Protein AF-A0A927NCF8-F1 (afdb_monomer)

Foldseek 3Di:
DPPDDFDKQAFWWWFDQLPFIKTFGDDPDDDDDDDDDDFDKDFDDDPPDDDDDDDDDDDDDDDDDDDDDPDDPPCPVVVVVVVVVVVVVVVVPPPDDDDDDDDDDDDDDDTDTDTLVNLLVVLCVVCLVPDPVVSLVSSLVSSVVVDPDSVVSSVVSVVVVVVVVVVLVVQLLLLSRLCVLVPFFKKKKAFFDPVQDDPVRLVVVVLVVQQCCCVPQVKKKKWFWDQDPPVRGIMIIIRMHGDPPSQPADWDWDFDQDPVVRDTDTFTFGPVSCVRGRTMGIGTQNVDSVSSVVSSVVRSVCCPSVVTDMDIHPPRFSTWTFMFTPVQFPAFDDDPSSMTGGDQQGFGHDPRHTLGTDDPNSSVVTDGDDD

Mean predicted aligned error: 13.41 Å

Sequence (371 aa):
MEKKEPEWFPETKVYHNGSHYIGIPHTTVRRKKRGKPKEEVFVVADEDSADKKASVLPKLEELDTDMDEELECPFQDEIDAYYQKKQQMLVDFNADMVPPKREKRPEKPKMKRVTRASEFKRLDEESKDMKVKPKKRYILNGIKRLFKHDKAAEYYVDSKMYNKWRAVHERRKRFVRKAYLNRFNYFATFTYDDKKHTEESFRKKLKMCLNHLANRNGWKYMGVWERGGENERLHFHALVKVPDGEMHGTLEKKMDYNFKTKRMRKITQHSYFNAKFGRTDFDKIIDNDMAYVAAIEYILKYVSKTGERIVYSRGLPMYLISDINSEDVLCRVGIEDKKLVLYDKFGCWDEGEYLGAMSEETKKRMRGATS

Solvent-accessible surface area (backbone atoms only — not comparable to full-atom values): 22168 Å² total; per-residue (Å²): 130,85,77,75,75,76,55,69,37,56,65,13,38,32,34,31,79,80,86,51,42,37,35,37,56,60,73,92,75,83,74,78,83,81,76,84,81,85,83,68,80,40,82,54,80,88,85,87,83,83,81,94,74,90,79,85,82,84,87,83,84,83,88,80,91,86,79,93,66,86,82,69,64,98,48,52,72,59,50,55,52,47,55,56,53,50,57,56,56,63,70,67,66,82,66,88,89,80,88,85,85,88,82,89,81,82,95,74,76,100,61,60,76,46,33,70,67,57,52,50,53,51,44,52,58,77,35,61,88,47,58,70,70,62,30,52,53,54,40,42,66,72,47,36,86,82,42,97,44,69,71,59,32,50,54,50,50,50,53,51,53,49,52,51,52,50,52,49,51,54,50,52,53,49,50,51,18,28,46,54,62,65,59,50,39,30,43,34,39,44,32,66,30,76,93,70,34,54,72,70,54,42,59,53,51,50,52,51,50,54,49,49,40,29,76,74,46,67,29,40,43,43,28,39,70,44,62,56,72,102,74,58,52,66,32,38,43,28,41,31,27,68,45,90,92,47,62,83,61,51,82,43,80,41,84,41,77,38,79,88,77,72,41,81,40,83,40,34,27,37,51,46,52,34,74,67,42,19,59,32,44,49,42,79,26,64,93,36,70,68,53,40,51,52,54,51,52,58,53,51,52,46,48,66,72,69,67,47,71,73,47,63,49,85,89,62,36,44,26,38,45,24,32,36,52,49,87,34,44,75,44,67,40,69,82,88,51,59,27,32,35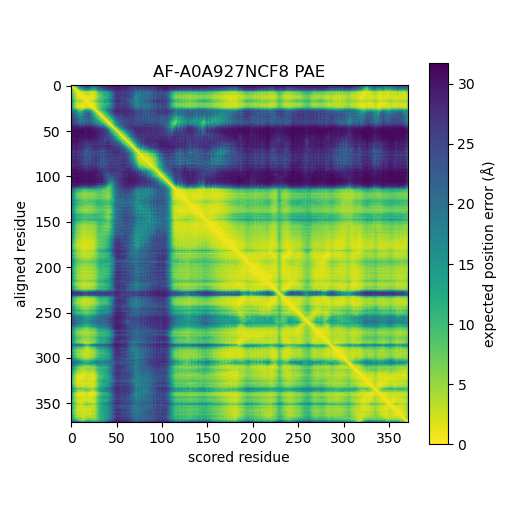,38,46,83,65,27,63,34,23,56,98,87,43,79,67,42,48,56,43,80,69,36,59,72,74,43,54,63,43,68,133

Radius of gyration: 26.47 Å; Cα contacts (8 Å, |Δi|>4): 499; chains: 1; bounding box: 78×68×59 Å

Secondary structure (DSSP, 8-state):
---PPPPEEEEEEEEE-SSSEEEE------PPPPPPPPPPEEE------------PPPP--------------TTHHHHHHHHHHHHHHHHHTTS---PPPP----------EEEHHHHHHHHHHHTTTS-HHHHHHHHHHHHGGG-SSHHHHHHHHHHHHHHHHHHHHHHHHHHHHHHHHH---EEEEEE--TTT--HHHHHHHHHHHHHHHHHHS--EEEEEEEE-GGG--EEEEEEEE--TT---S-EEEEEEEETTTTEEEEEEEEHHHHHHTS-EEEEE-TT-HHHHHHHHHHHHHHHHHS-PPPEE-TT--SEEEEEEEGGGEEEEESGGG-EEEEPTTPEEEETTEEEEESSHHHHHHSPEEP-

Nearest PDB structures (foldseek):
  3f44-assembly1_A  TM=3.504E-01  e=3.915E-02  Lactobacillus acidophilus NCFM
  1q8b-assembly1_A  TM=5.333E-01  e=1.248E+00  Bacillus subtilis
  3gz7-assembly1_B  TM=5.670E-01  e=1.683E+00  Bordetella bronchiseptica
  1pbu-assembly1_A  TM=4.433E-01  e=9.263E-01  Homo sapiens
  7e2v-assembly1_B  TM=3.613E-01  e=7.050E+00  Morus alba

Structure (mmCIF, N/CA/C/O backbone):
data_AF-A0A927NCF8-F1
#
_entry.id   AF-A0A927NCF8-F1
#
loop_
_atom_site.group_PDB
_atom_site.id
_atom_site.type_symbol
_atom_site.label_atom_id
_atom_site.label_alt_id
_atom_site.label_comp_id
_atom_site.label_asym_id
_atom_site.label_entity_id
_atom_site.label_seq_id
_atom_site.pdbx_PDB_ins_code
_atom_site.Cartn_x
_atom_site.Cartn_y
_atom_site.Cartn_z
_atom_site.occupancy
_atom_site.B_iso_or_equiv
_atom_site.auth_seq_id
_atom_site.auth_comp_id
_atom_site.auth_asym_id
_atom_site.auth_atom_id
_atom_site.pdbx_PDB_model_num
ATOM 1 N N . MET A 1 1 ? -32.600 -37.968 -2.277 1.00 42.72 1 MET A N 1
ATOM 2 C CA . MET A 1 1 ? -31.691 -36.900 -2.741 1.00 42.72 1 MET A CA 1
ATOM 3 C C . MET A 1 1 ? -30.422 -37.023 -1.921 1.00 42.72 1 MET A C 1
ATOM 5 O O . MET A 1 1 ? -30.454 -36.695 -0.742 1.00 42.72 1 MET A O 1
ATOM 9 N N . GLU A 1 2 ? -29.357 -37.596 -2.482 1.00 47.16 2 GLU A N 1
ATOM 10 C CA .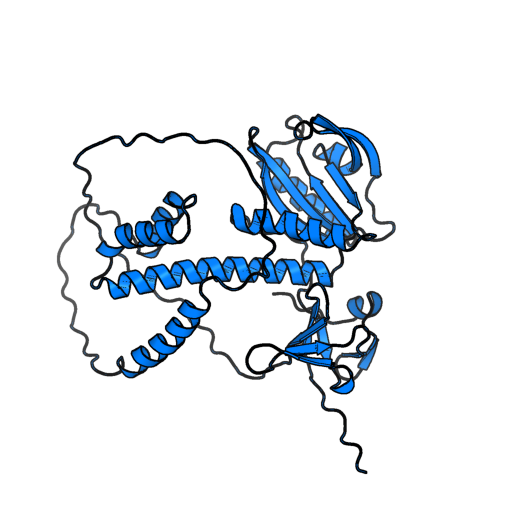 GLU A 1 2 ? -28.044 -37.582 -1.826 1.00 47.16 2 GLU A CA 1
ATOM 11 C C . GLU A 1 2 ? -27.598 -36.124 -1.704 1.00 47.16 2 GLU A C 1
ATOM 13 O O . GLU A 1 2 ? -27.443 -35.429 -2.710 1.00 47.16 2 GLU A O 1
ATOM 18 N N . LYS A 1 3 ? -27.449 -35.634 -0.470 1.00 50.56 3 LYS A N 1
ATOM 19 C CA . LYS A 1 3 ? -26.753 -34.372 -0.230 1.00 50.56 3 LYS A CA 1
ATOM 20 C C . LYS A 1 3 ? -25.306 -34.611 -0.647 1.00 50.56 3 LYS A C 1
ATOM 22 O O . LYS A 1 3 ? -24.588 -35.311 0.059 1.00 50.56 3 LYS A O 1
ATOM 27 N N . LYS A 1 4 ? -24.900 -34.086 -1.808 1.00 55.06 4 LYS A N 1
ATOM 28 C CA . LYS A 1 4 ? -23.476 -33.972 -2.139 1.00 55.06 4 LYS A CA 1
ATOM 29 C C . LYS A 1 4 ? -22.816 -33.244 -0.977 1.00 55.06 4 LYS A C 1
ATOM 31 O O . LYS A 1 4 ? -23.259 -32.152 -0.625 1.00 55.06 4 LYS A O 1
ATOM 36 N N . GLU A 1 5 ? -21.815 -33.869 -0.369 1.00 61.84 5 GLU A N 1
ATOM 37 C CA . GLU A 1 5 ? -20.990 -33.183 0.615 1.00 61.84 5 GLU A CA 1
ATOM 38 C C . GLU A 1 5 ? -20.417 -31.914 -0.030 1.00 61.84 5 GLU A C 1
ATOM 40 O O . GLU A 1 5 ? -20.032 -31.953 -1.208 1.00 61.84 5 GLU A O 1
ATOM 45 N N . PRO A 1 6 ? -20.417 -30.780 0.688 1.00 72.00 6 PRO A N 1
ATOM 46 C CA . PRO A 1 6 ? -19.917 -29.534 0.140 1.00 72.00 6 PRO A CA 1
ATOM 47 C C . PRO A 1 6 ? -18.456 -29.702 -0.282 1.00 72.00 6 PRO A C 1
ATOM 49 O O . PRO A 1 6 ? -17.634 -30.229 0.466 1.00 72.00 6 PRO A O 1
ATOM 52 N N . GLU A 1 7 ? -18.128 -29.251 -1.492 1.00 88.25 7 GLU A N 1
ATOM 53 C CA . GLU A 1 7 ? -16.743 -29.183 -1.959 1.00 88.25 7 GLU A CA 1
ATOM 54 C C . GLU A 1 7 ? -15.975 -28.194 -1.066 1.00 88.25 7 GLU A C 1
ATOM 56 O O . GLU A 1 7 ? -16.485 -27.118 -0.744 1.00 88.25 7 GLU A O 1
ATOM 61 N N . TRP A 1 8 ? -14.753 -28.551 -0.667 1.00 92.00 8 TRP A N 1
ATOM 62 C CA . TRP A 1 8 ? -13.884 -27.713 0.160 1.00 92.00 8 TRP A CA 1
ATOM 63 C C . TRP A 1 8 ? -12.644 -27.271 -0.613 1.00 92.00 8 TRP A C 1
ATOM 65 O O . TRP A 1 8 ? -12.029 -28.051 -1.341 1.00 92.00 8 TRP A O 1
ATOM 75 N N . PHE A 1 9 ? -12.232 -26.024 -0.392 1.00 93.00 9 PHE A N 1
ATOM 76 C CA . PHE A 1 9 ? -11.005 -25.438 -0.926 1.00 93.00 9 PHE A CA 1
ATOM 77 C C . PHE A 1 9 ? -9.986 -25.229 0.203 1.00 93.00 9 PHE A C 1
ATOM 79 O O . PHE A 1 9 ? -9.958 -24.146 0.806 1.00 93.00 9 PHE A O 1
ATOM 86 N N . PRO A 1 10 ? -9.146 -26.234 0.506 1.00 92.44 10 PRO A N 1
ATOM 87 C CA . PRO A 1 10 ? -8.191 -26.145 1.601 1.00 92.44 10 PRO A CA 1
ATOM 88 C C . PRO A 1 10 ? -7.039 -25.178 1.297 1.00 92.44 10 PRO A C 1
ATOM 90 O O . PRO A 1 10 ? -6.679 -24.946 0.136 1.00 92.44 10 PRO A O 1
ATOM 93 N N . GLU A 1 11 ? -6.449 -24.619 2.354 1.00 92.81 11 GLU A N 1
ATOM 94 C CA . GLU A 1 11 ? -5.320 -23.677 2.313 1.00 92.81 11 GLU A CA 1
ATOM 95 C C . GLU A 1 11 ? -5.514 -22.494 1.339 1.00 92.81 11 GLU A C 1
ATOM 97 O O . GLU A 1 11 ? -4.571 -21.987 0.708 1.00 92.81 11 GLU A O 1
ATOM 102 N N . THR A 1 12 ? -6.751 -22.028 1.189 1.00 94.06 12 THR A N 1
ATOM 103 C CA . THR A 1 12 ? -7.087 -20.954 0.260 1.00 94.06 12 THR A CA 1
ATOM 104 C C . THR A 1 12 ? -6.503 -19.631 0.741 1.00 94.06 12 THR A C 1
ATOM 106 O O . THR A 1 12 ? -6.700 -19.193 1.875 1.00 94.06 12 THR A O 1
ATOM 109 N N . LYS A 1 13 ? -5.790 -18.938 -0.155 1.00 95.44 13 LYS A N 1
ATOM 110 C CA . LYS A 1 13 ? -5.277 -17.588 0.112 1.00 95.44 13 LYS A CA 1
ATOM 111 C C . LYS A 1 13 ? -6.365 -16.564 -0.149 1.00 95.44 13 LYS A C 1
ATOM 113 O O . LYS A 1 13 ? -6.690 -16.300 -1.305 1.00 95.44 13 LYS A O 1
ATOM 118 N N . VAL A 1 14 ? -6.847 -15.921 0.901 1.00 95.56 14 VAL A N 1
ATOM 119 C CA . VAL A 1 14 ? -7.879 -14.890 0.828 1.00 95.56 14 VAL A CA 1
ATOM 120 C C . VAL A 1 14 ? -7.263 -13.494 0.881 1.00 95.56 14 VAL A C 1
ATOM 122 O O . VAL A 1 14 ? -6.410 -13.205 1.720 1.00 95.56 14 VAL A O 1
ATOM 125 N N . TYR A 1 15 ? -7.694 -12.597 -0.004 1.00 94.75 15 TYR A N 1
ATOM 126 C CA . TYR A 1 15 ? -7.416 -11.160 0.083 1.00 94.75 15 TYR A CA 1
ATOM 127 C C . TYR A 1 15 ? -8.682 -10.343 -0.163 1.00 94.75 15 TYR A C 1
ATOM 129 O O . TYR A 1 15 ? -9.603 -10.809 -0.821 1.00 94.75 15 TYR A O 1
ATOM 137 N N . HIS A 1 16 ? -8.693 -9.096 0.302 1.00 91.69 16 HIS A N 1
ATOM 138 C CA . HIS A 1 16 ? -9.742 -8.133 -0.026 1.00 91.69 16 HIS A CA 1
ATOM 139 C C . HIS A 1 16 ? -9.268 -7.222 -1.164 1.00 91.69 16 HIS A C 1
ATOM 141 O O . HIS A 1 16 ? -8.152 -6.690 -1.099 1.00 91.69 16 HIS A O 1
ATOM 147 N N . ASN A 1 17 ? -10.061 -7.071 -2.227 1.00 86.44 17 ASN A N 1
ATOM 148 C CA . ASN A 1 17 ? -9.689 -6.236 -3.380 1.00 86.44 17 ASN A CA 1
ATOM 149 C C . ASN A 1 17 ? -10.143 -4.769 -3.256 1.00 86.44 17 ASN A C 1
ATOM 151 O O . ASN A 1 17 ? -9.704 -3.948 -4.054 1.00 86.44 17 ASN A O 1
ATOM 155 N N . GLY A 1 18 ? -10.961 -4.454 -2.249 1.00 84.94 18 GLY A N 1
ATOM 156 C CA . GLY A 1 18 ? -11.573 -3.138 -2.035 1.00 84.94 18 GLY A CA 1
ATOM 157 C C . GLY A 1 18 ? -13.096 -3.180 -2.072 1.00 84.94 18 GLY A C 1
ATOM 158 O O . GLY A 1 18 ? -13.727 -2.342 -1.448 1.00 84.94 18 GLY A O 1
ATOM 159 N N . SER A 1 19 ? -13.658 -4.207 -2.706 1.00 87.69 19 SER A N 1
ATOM 160 C CA . SER A 1 19 ? -15.099 -4.417 -2.823 1.00 87.69 19 SER A CA 1
ATOM 161 C C . SER A 1 19 ? -15.523 -5.791 -2.296 1.00 87.69 19 SER A C 1
ATOM 163 O O . SER A 1 19 ? -16.456 -5.859 -1.513 1.00 87.69 19 SER A O 1
ATOM 165 N N . HIS A 1 20 ? -14.802 -6.861 -2.644 1.00 91.69 20 HIS A N 1
ATOM 166 C CA . HIS A 1 20 ? -15.117 -8.233 -2.236 1.00 91.69 20 HIS A CA 1
ATOM 167 C C . HIS A 1 20 ? -13.877 -8.971 -1.707 1.00 91.69 20 HIS A C 1
ATOM 169 O O . HIS A 1 20 ? -12.720 -8.619 -2.002 1.00 91.69 20 HIS A O 1
ATOM 175 N N . TYR A 1 21 ? -14.117 -10.059 -0.972 1.00 95.50 21 TYR A N 1
ATOM 176 C CA . TYR A 1 21 ? -13.091 -11.051 -0.669 1.00 95.50 21 TYR A CA 1
ATOM 177 C C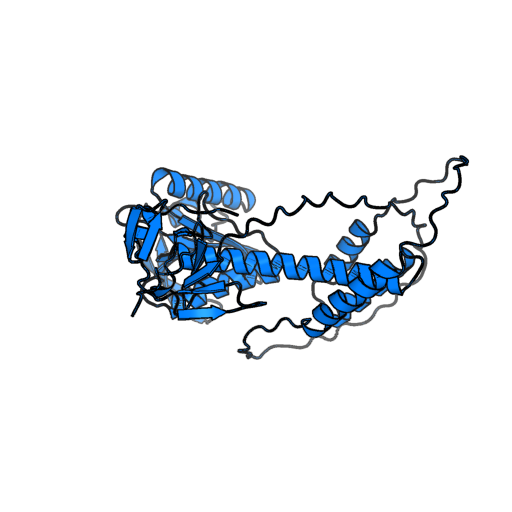 . TYR A 1 21 ? -12.888 -12.002 -1.847 1.00 95.50 21 TYR A C 1
ATOM 179 O O . TYR A 1 21 ? -13.835 -12.508 -2.443 1.00 95.50 21 TYR A O 1
ATOM 187 N N . ILE A 1 22 ? -11.619 -12.252 -2.168 1.00 96.00 22 ILE A N 1
ATOM 188 C CA . ILE A 1 22 ? -11.209 -13.146 -3.244 1.00 96.00 22 ILE A CA 1
ATOM 189 C C . ILE A 1 22 ? -10.332 -14.258 -2.677 1.00 96.00 22 ILE A C 1
ATOM 191 O O . ILE A 1 22 ? -9.264 -13.987 -2.115 1.00 96.00 22 ILE A O 1
ATOM 195 N N . GLY A 1 23 ? -10.757 -15.502 -2.881 1.00 95.50 23 GLY A N 1
ATOM 196 C CA . GLY A 1 23 ? -9.997 -16.712 -2.593 1.00 95.50 23 GLY A CA 1
ATOM 197 C C . GLY A 1 23 ? -9.138 -17.143 -3.782 1.00 95.50 23 GLY A C 1
ATOM 198 O O . GLY A 1 23 ? -9.579 -17.136 -4.931 1.00 95.50 23 GLY A O 1
ATOM 199 N N . ILE A 1 24 ? -7.890 -17.521 -3.519 1.00 94.06 24 ILE A N 1
ATOM 200 C CA . ILE A 1 24 ? -7.012 -18.212 -4.466 1.00 94.06 24 ILE A CA 1
ATOM 201 C C . ILE A 1 24 ? -6.762 -19.612 -3.895 1.00 94.06 24 ILE A C 1
ATOM 203 O O . ILE A 1 24 ? -5.935 -19.730 -2.981 1.00 94.06 24 ILE A O 1
ATOM 207 N N . PRO A 1 25 ? -7.458 -20.646 -4.402 1.00 92.38 25 PRO A N 1
ATOM 208 C CA . PRO A 1 25 ? -7.265 -22.020 -3.959 1.00 92.38 25 PRO A CA 1
ATOM 209 C C . PRO A 1 25 ? -5.806 -22.459 -4.083 1.00 92.38 25 PRO A C 1
ATOM 211 O O . PRO A 1 25 ? -5.081 -22.046 -5.003 1.00 92.38 25 PRO A O 1
ATOM 214 N N . HIS A 1 26 ? -5.360 -23.292 -3.145 1.00 86.81 26 HIS A N 1
ATOM 215 C CA . HIS A 1 26 ? -4.028 -23.875 -3.207 1.00 86.81 26 HIS A CA 1
ATOM 216 C C . HIS A 1 26 ? -3.892 -24.748 -4.465 1.00 86.81 26 HIS A C 1
ATOM 218 O O . HIS A 1 26 ? -4.791 -25.499 -4.829 1.00 86.81 26 HIS A O 1
ATOM 224 N N . THR A 1 27 ? -2.742 -24.667 -5.142 1.00 78.12 27 THR A N 1
ATOM 225 C CA . THR A 1 27 ? -2.415 -25.565 -6.261 1.00 78.12 27 THR A CA 1
ATOM 226 C C . THR A 1 27 ? -1.117 -26.297 -5.952 1.00 78.12 27 THR A C 1
ATOM 228 O O . THR A 1 27 ? -0.097 -25.671 -5.672 1.00 78.12 27 THR A O 1
ATOM 231 N N . THR A 1 28 ? -1.128 -27.626 -6.039 1.00 65.00 28 THR A N 1
ATOM 232 C CA . THR A 1 28 ? 0.012 -28.501 -5.699 1.00 65.00 28 THR A CA 1
ATOM 233 C C . THR A 1 28 ? 1.096 -28.554 -6.788 1.00 65.00 28 THR A C 1
ATOM 235 O O . THR A 1 28 ? 2.071 -29.304 -6.687 1.00 65.00 28 THR A O 1
ATOM 238 N N . VAL A 1 29 ? 0.977 -27.740 -7.845 1.00 60.41 29 VAL A N 1
ATOM 239 C CA . VAL A 1 29 ? 1.898 -27.749 -8.990 1.00 60.41 29 VAL A CA 1
ATOM 240 C C . VAL A 1 29 ? 3.278 -27.230 -8.571 1.00 60.41 29 VAL A C 1
ATOM 242 O O . VAL A 1 29 ? 3.513 -26.023 -8.451 1.00 60.41 29 VAL A O 1
ATOM 245 N N . ARG A 1 30 ? 4.237 -28.151 -8.402 1.00 50.94 30 ARG A N 1
ATOM 246 C CA . ARG A 1 30 ? 5.646 -27.845 -8.106 1.00 50.94 30 ARG A CA 1
ATOM 247 C C . ARG A 1 30 ? 6.288 -27.065 -9.260 1.00 50.94 30 ARG A C 1
ATOM 249 O O . ARG A 1 30 ? 6.764 -27.634 -10.239 1.00 50.94 30 ARG A O 1
ATOM 256 N N . ARG A 1 31 ? 6.352 -25.736 -9.147 1.00 54.84 31 ARG A N 1
ATOM 257 C CA . ARG A 1 31 ? 7.071 -24.888 -10.115 1.00 54.84 31 ARG A CA 1
ATOM 258 C C . ARG A 1 31 ? 8.577 -24.928 -9.840 1.00 54.84 31 ARG A C 1
ATOM 260 O O . ARG A 1 31 ? 9.027 -24.499 -8.779 1.00 54.84 31 ARG A O 1
ATOM 267 N N . LYS A 1 32 ? 9.376 -25.395 -10.811 1.00 44.44 32 LYS A N 1
ATOM 268 C CA . LYS A 1 32 ? 10.849 -25.331 -10.744 1.00 44.44 32 LYS A CA 1
ATOM 269 C C . LYS A 1 32 ? 11.300 -23.872 -10.571 1.00 44.44 32 LYS A C 1
ATOM 271 O O . LYS A 1 32 ? 10.873 -22.995 -11.326 1.00 44.44 32 LYS A O 1
ATOM 276 N N . LYS A 1 33 ? 12.182 -23.606 -9.597 1.00 50.72 33 LYS A N 1
ATOM 277 C CA . LYS A 1 33 ? 12.826 -22.290 -9.441 1.00 50.72 33 LYS A CA 1
ATOM 278 C C . LYS A 1 33 ? 13.600 -21.976 -10.725 1.00 50.72 33 LYS A C 1
ATOM 280 O O . LYS A 1 33 ? 14.510 -22.714 -11.093 1.00 50.72 33 LYS A O 1
ATOM 285 N N . ARG A 1 34 ? 13.242 -20.891 -11.418 1.00 49.22 34 ARG A N 1
ATOM 286 C CA . ARG A 1 34 ? 14.010 -20.413 -12.578 1.00 49.22 34 ARG A CA 1
ATOM 287 C C . ARG A 1 34 ? 15.360 -19.873 -12.100 1.00 49.22 34 ARG A C 1
ATOM 289 O O . ARG A 1 34 ? 15.395 -18.995 -11.239 1.00 49.22 34 ARG A O 1
ATOM 296 N N . GLY A 1 35 ? 16.452 -20.389 -12.663 1.00 45.28 35 GLY A N 1
ATOM 297 C CA . GLY A 1 35 ? 17.789 -19.826 -12.472 1.00 45.28 35 GLY A CA 1
ATOM 298 C C . GLY A 1 35 ? 17.889 -18.409 -13.047 1.00 45.28 35 GLY A C 1
ATOM 299 O O . GLY A 1 35 ? 17.135 -18.041 -13.950 1.00 45.28 35 GLY A O 1
ATOM 300 N N . LYS A 1 36 ? 18.814 -17.597 -12.521 1.00 48.03 36 LYS A N 1
ATOM 301 C CA . LYS A 1 36 ? 19.103 -16.272 -13.088 1.00 48.03 36 LYS A CA 1
ATOM 302 C C . LYS A 1 36 ? 19.778 -16.448 -14.462 1.00 48.03 36 LYS A C 1
ATOM 304 O 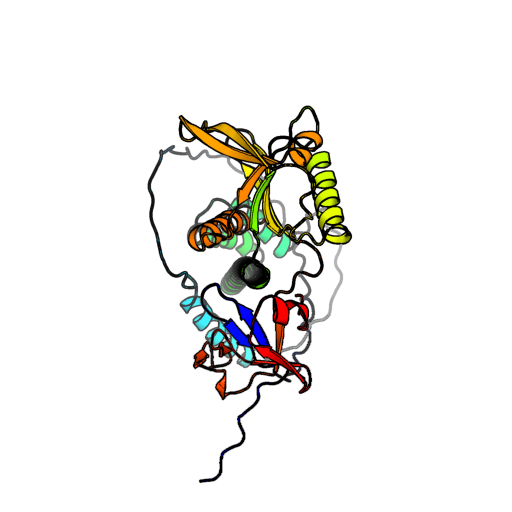O . LYS A 1 36 ? 20.750 -17.200 -14.536 1.00 48.03 36 LYS A O 1
ATOM 309 N N . PRO A 1 37 ? 19.306 -15.787 -15.533 1.00 52.97 37 PRO A N 1
ATOM 310 C CA . PRO A 1 37 ? 19.990 -15.821 -16.825 1.00 52.97 37 PRO A CA 1
ATOM 311 C C . PRO A 1 37 ? 21.369 -15.147 -16.721 1.00 52.97 37 PRO A C 1
ATOM 313 O O . PRO A 1 37 ? 21.513 -14.141 -16.026 1.00 52.97 37 PRO A O 1
ATOM 316 N N . LYS A 1 38 ? 22.385 -15.711 -17.387 1.00 52.91 38 LYS A N 1
ATOM 317 C CA . LYS A 1 38 ? 23.740 -15.135 -17.457 1.00 52.91 38 LYS A CA 1
ATOM 318 C C . LYS A 1 38 ? 23.726 -13.932 -18.408 1.00 52.91 38 LYS A C 1
ATOM 320 O O . LYS A 1 38 ? 23.194 -14.042 -19.508 1.00 52.91 38 LYS A O 1
ATOM 325 N N . GLU A 1 39 ? 24.284 -12.798 -17.988 1.00 59.66 39 GLU A N 1
ATOM 326 C CA . GLU A 1 39 ? 24.378 -11.599 -18.832 1.00 59.66 39 GLU A CA 1
ATOM 327 C C . GLU A 1 39 ? 25.661 -11.619 -19.676 1.00 59.66 39 GLU A C 1
ATOM 329 O O . GLU A 1 39 ? 26.750 -11.873 -19.161 1.00 59.66 39 GLU A O 1
ATOM 334 N N . GLU A 1 40 ? 25.532 -11.340 -20.974 1.00 66.25 40 GLU A N 1
ATOM 335 C CA . GLU A 1 40 ? 26.661 -11.191 -21.899 1.00 66.25 40 GLU A CA 1
ATOM 336 C C . GLU A 1 40 ? 27.245 -9.770 -21.807 1.00 66.25 40 GLU A C 1
ATOM 338 O O . GLU A 1 40 ? 26.508 -8.778 -21.772 1.00 66.25 40 GLU A O 1
ATOM 343 N N . VAL A 1 41 ? 28.577 -9.672 -21.760 1.00 62.50 41 VAL A N 1
ATOM 344 C CA . VAL A 1 41 ? 29.322 -8.404 -21.723 1.00 62.50 41 VAL A CA 1
ATOM 345 C C . VAL A 1 41 ? 29.732 -8.031 -23.145 1.00 62.50 41 VAL A C 1
ATOM 347 O O . VAL A 1 41 ? 30.344 -8.849 -23.831 1.00 62.50 41 VAL A O 1
ATOM 350 N N . PHE A 1 42 ? 29.433 -6.801 -23.567 1.00 65.12 42 PHE A N 1
ATOM 351 C CA . PHE A 1 42 ? 29.812 -6.275 -24.877 1.00 65.12 42 PHE A CA 1
ATOM 352 C C . PHE A 1 42 ? 30.932 -5.249 -24.731 1.00 65.12 42 PHE A C 1
ATOM 354 O O . PHE A 1 42 ? 31.060 -4.561 -23.714 1.00 65.12 42 PHE A O 1
ATOM 361 N N . VAL A 1 43 ? 31.760 -5.169 -25.763 1.00 48.62 43 VAL A N 1
ATOM 362 C CA . VAL A 1 43 ? 32.825 -4.180 -25.889 1.00 48.62 43 VAL A CA 1
ATOM 363 C C . VAL A 1 43 ? 32.356 -3.182 -26.938 1.00 48.62 43 VAL A C 1
ATOM 365 O O . VAL A 1 43 ? 32.132 -3.573 -28.081 1.00 48.62 43 VAL A O 1
ATOM 368 N N . VAL A 1 44 ? 32.150 -1.928 -26.541 1.00 51.56 44 VAL A N 1
ATOM 369 C CA . VAL A 1 44 ? 31.769 -0.836 -27.449 1.00 51.56 44 VAL A CA 1
ATOM 370 C C . VAL A 1 44 ? 33.003 0.050 -27.634 1.00 51.56 44 VAL A C 1
ATOM 372 O O . VAL A 1 44 ? 33.676 0.356 -26.650 1.00 51.56 44 VAL A O 1
ATOM 375 N N . ALA A 1 45 ? 33.341 0.391 -28.879 1.00 36.56 45 ALA A N 1
ATOM 376 C CA . ALA A 1 45 ? 34.367 1.390 -29.179 1.00 36.56 45 ALA A CA 1
ATOM 377 C C . ALA A 1 45 ? 33.764 2.794 -28.998 1.00 36.56 45 ALA A C 1
ATOM 379 O O . ALA A 1 45 ? 32.614 3.007 -29.379 1.00 36.56 45 ALA A O 1
ATOM 380 N N . ASP A 1 46 ? 34.505 3.714 -28.379 1.00 35.56 46 ASP A N 1
ATOM 381 C CA . ASP A 1 46 ? 34.050 5.090 -28.161 1.00 35.56 46 ASP A CA 1
ATOM 382 C C . ASP A 1 46 ? 33.968 5.827 -29.514 1.00 35.56 46 ASP A C 1
ATOM 384 O O . ASP A 1 46 ? 34.982 6.018 -30.182 1.00 35.56 46 ASP A O 1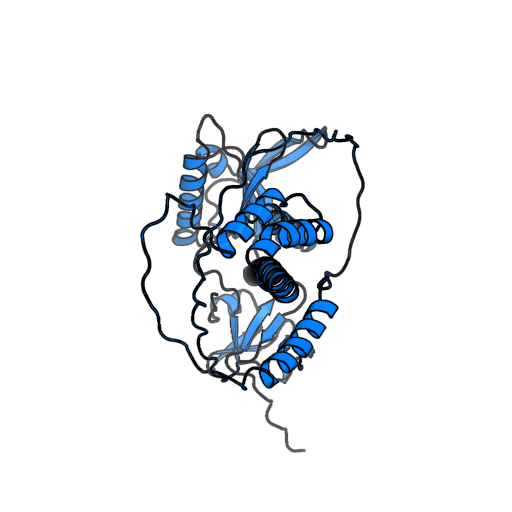
ATOM 388 N N . GLU A 1 47 ? 32.765 6.240 -29.914 1.00 41.06 47 GLU A N 1
ATOM 389 C CA . GLU A 1 47 ? 32.536 7.216 -30.988 1.00 41.06 47 GLU A CA 1
ATOM 390 C C . GLU A 1 47 ? 32.133 8.550 -30.346 1.00 41.06 47 GLU A C 1
ATOM 392 O O . GLU A 1 47 ? 30.977 8.958 -30.397 1.00 41.06 47 GLU A O 1
ATOM 397 N N . ASP A 1 48 ? 33.090 9.216 -29.699 1.00 36.50 48 ASP A N 1
ATOM 398 C CA . ASP A 1 48 ? 32.960 10.619 -29.300 1.00 36.50 48 ASP A CA 1
ATOM 399 C C . ASP A 1 48 ? 33.828 11.483 -30.223 1.00 36.50 48 ASP A C 1
ATOM 401 O O . ASP A 1 48 ? 34.937 11.878 -29.870 1.00 36.50 48 ASP A O 1
ATOM 405 N N . SER A 1 49 ? 33.311 11.784 -31.417 1.00 31.09 49 SER A N 1
ATOM 406 C CA . SER A 1 49 ? 33.658 12.998 -32.165 1.00 31.09 49 SER A CA 1
ATOM 407 C C . SER A 1 49 ? 32.670 13.221 -33.321 1.00 31.09 49 SER A C 1
ATOM 409 O O . SER A 1 49 ? 32.885 12.699 -34.410 1.00 31.09 49 SER A O 1
ATOM 411 N N . ALA A 1 50 ? 31.587 13.973 -33.100 1.00 29.62 50 ALA A N 1
ATOM 412 C CA . ALA A 1 50 ? 31.136 15.036 -34.010 1.00 29.62 50 ALA A CA 1
ATOM 413 C C . ALA A 1 50 ? 29.778 15.624 -33.581 1.00 29.62 50 ALA A C 1
ATOM 415 O O . ALA A 1 50 ? 28.799 14.918 -33.364 1.00 29.62 50 ALA A O 1
ATOM 416 N N . ASP A 1 51 ? 29.777 16.954 -33.535 1.00 28.95 51 ASP A N 1
ATOM 417 C CA . ASP A 1 51 ? 28.675 17.883 -33.773 1.00 28.95 51 ASP A CA 1
ATOM 418 C C . ASP A 1 51 ? 27.510 18.016 -32.780 1.00 28.95 51 ASP A C 1
ATOM 420 O O . ASP A 1 51 ? 26.453 17.389 -32.841 1.00 28.95 51 ASP A O 1
ATOM 424 N N . LYS A 1 52 ? 27.674 19.055 -31.950 1.00 33.41 52 LYS A N 1
ATOM 425 C CA . LYS A 1 52 ? 26.595 19.862 -31.379 1.00 33.41 52 LYS A CA 1
ATOM 426 C C . LYS A 1 52 ? 25.723 20.441 -32.501 1.00 33.41 52 LYS A C 1
ATOM 428 O O . LYS A 1 52 ? 26.189 21.297 -33.249 1.00 33.41 52 LYS A O 1
ATOM 433 N N . LYS A 1 53 ? 24.425 20.133 -32.506 1.00 25.33 53 LYS A N 1
ATOM 434 C CA . LYS A 1 53 ? 23.404 21.083 -32.973 1.00 25.33 53 LYS A CA 1
ATOM 435 C C . LYS A 1 53 ? 22.234 21.138 -32.001 1.00 25.33 53 LYS A C 1
ATOM 437 O O . LYS A 1 53 ? 21.678 20.123 -31.596 1.00 25.33 53 LYS A O 1
ATOM 442 N N . ALA A 1 54 ? 21.929 22.369 -31.610 1.00 29.53 54 ALA A N 1
ATOM 443 C CA . ALA A 1 54 ? 20.832 22.750 -30.746 1.00 29.53 54 ALA A CA 1
ATOM 444 C C . ALA A 1 54 ? 19.479 22.445 -31.403 1.00 29.53 54 ALA A C 1
ATOM 446 O O . ALA A 1 54 ? 19.289 22.717 -32.587 1.00 29.53 54 ALA A O 1
ATOM 447 N N . SER A 1 55 ? 18.518 21.971 -30.613 1.00 25.92 55 SER A N 1
ATOM 448 C CA . SER A 1 55 ? 17.098 22.064 -30.951 1.00 25.92 55 SER A CA 1
ATOM 449 C C . SER A 1 55 ? 16.345 22.628 -29.751 1.00 25.92 55 SER A C 1
ATOM 451 O O . SER A 1 55 ? 16.329 22.043 -28.669 1.00 25.92 55 SER A O 1
ATOM 453 N N . VAL A 1 56 ? 15.790 23.810 -29.980 1.00 24.70 56 VAL A N 1
ATOM 454 C CA . VAL A 1 56 ? 15.031 24.671 -29.076 1.00 24.70 56 VAL A CA 1
ATOM 455 C C . VAL A 1 56 ? 13.803 23.940 -28.515 1.00 24.70 56 VAL A C 1
ATOM 457 O O . VAL A 1 56 ? 13.046 23.326 -29.263 1.00 24.70 56 VAL A O 1
ATOM 460 N N . LEU A 1 57 ? 13.603 24.030 -27.198 1.00 22.59 57 LEU A N 1
ATOM 461 C CA . LEU A 1 57 ? 12.363 23.659 -26.510 1.00 22.59 57 LEU A CA 1
ATOM 462 C C . LEU A 1 57 ? 11.308 24.757 -26.745 1.00 22.59 57 LEU A C 1
ATOM 464 O O . LEU A 1 57 ? 11.585 25.906 -26.393 1.00 22.59 57 LEU A O 1
ATOM 468 N N . PRO A 1 58 ? 10.087 24.453 -27.217 1.00 26.52 58 PRO A N 1
ATOM 469 C CA . PRO A 1 58 ? 8.944 25.305 -26.942 1.00 26.52 58 PRO A CA 1
ATOM 470 C C . PRO A 1 58 ? 8.396 24.975 -25.549 1.00 26.52 58 PRO A C 1
ATOM 472 O O . PRO A 1 58 ? 8.176 23.816 -25.193 1.00 26.52 58 PRO A O 1
ATOM 475 N N . LYS A 1 59 ? 8.184 26.031 -24.770 1.00 31.00 59 LYS A N 1
ATOM 476 C CA . LYS A 1 59 ? 7.417 26.054 -23.524 1.00 31.00 59 LYS A CA 1
ATOM 477 C C . LYS A 1 59 ? 5.928 26.038 -23.894 1.00 31.00 59 LYS A C 1
ATOM 479 O O . LYS A 1 59 ? 5.552 26.791 -24.786 1.00 31.00 59 LYS A O 1
ATOM 484 N N . LEU A 1 60 ? 5.098 25.240 -23.221 1.00 23.95 60 LEU A N 1
ATOM 485 C CA . LEU A 1 60 ? 3.654 25.486 -23.183 1.00 23.95 60 LEU A CA 1
ATOM 486 C C . LEU A 1 60 ? 3.056 25.058 -21.838 1.00 23.95 60 LEU A C 1
ATOM 488 O O . LEU A 1 60 ? 3.482 24.070 -21.236 1.00 23.95 60 LEU A O 1
ATOM 492 N N . GLU A 1 61 ? 2.123 25.892 -21.398 1.00 25.31 61 GLU A N 1
ATOM 493 C CA . GLU A 1 61 ? 1.441 25.966 -20.112 1.00 25.31 61 GLU A CA 1
ATOM 494 C C . GLU A 1 61 ? 0.318 24.927 -19.906 1.00 25.31 61 GLU A C 1
ATOM 496 O O . GLU A 1 61 ? -0.220 24.358 -20.848 1.00 25.31 61 GLU A O 1
ATOM 501 N N . GLU A 1 62 ? 0.065 24.701 -18.613 1.00 26.72 62 GLU A N 1
ATOM 502 C CA . GLU A 1 62 ? -1.162 24.394 -17.850 1.00 26.72 62 GLU A CA 1
ATOM 503 C C . GLU A 1 62 ? -2.425 23.704 -18.425 1.00 26.72 62 GLU A C 1
ATOM 505 O O . GLU A 1 62 ? -2.988 24.129 -19.425 1.00 26.72 62 GLU A O 1
ATOM 510 N N . LEU A 1 63 ? -2.921 22.770 -17.576 1.00 24.81 63 LEU A N 1
ATOM 511 C CA . LEU A 1 63 ? -4.295 22.252 -17.343 1.00 24.81 63 LEU A CA 1
ATOM 512 C C . LEU A 1 63 ? -4.988 21.539 -18.541 1.00 24.81 63 LEU A C 1
ATOM 514 O O . LEU A 1 63 ? -4.773 21.875 -19.689 1.00 24.81 63 LEU A O 1
ATOM 518 N N . ASP A 1 64 ? -5.762 20.456 -18.409 1.00 23.61 64 ASP A N 1
ATOM 519 C CA . ASP A 1 64 ? -6.748 20.113 -17.385 1.00 23.61 64 ASP A CA 1
ATOM 520 C C . ASP A 1 64 ? -6.963 18.591 -17.202 1.00 23.61 64 ASP A C 1
ATOM 522 O O . ASP A 1 64 ? -6.427 17.748 -17.924 1.00 23.61 64 ASP A O 1
ATOM 526 N N . THR A 1 65 ? -7.737 18.293 -16.161 1.00 33.81 65 THR A N 1
ATOM 527 C CA . THR A 1 65 ? -8.381 17.041 -15.733 1.00 33.81 65 THR A CA 1
ATOM 528 C C . THR A 1 65 ? -9.010 16.167 -16.819 1.00 33.81 65 THR A C 1
ATOM 530 O O . THR A 1 65 ? -9.656 16.658 -17.733 1.00 33.81 65 THR A O 1
ATOM 533 N N . ASP A 1 66 ? -8.845 14.853 -16.646 1.00 28.61 66 ASP A N 1
ATOM 534 C CA . ASP A 1 66 ? -9.891 13.816 -16.550 1.00 28.61 66 ASP A CA 1
ATOM 535 C C . ASP A 1 66 ? -9.320 12.484 -17.036 1.00 28.61 66 ASP A C 1
ATOM 537 O O . ASP A 1 66 ? -8.532 12.453 -17.978 1.00 28.61 66 ASP A O 1
ATOM 541 N N . MET A 1 67 ? -9.648 11.401 -16.328 1.00 29.50 67 MET A N 1
ATOM 542 C CA . MET A 1 67 ? -9.903 10.063 -16.878 1.00 29.50 67 MET A CA 1
ATOM 543 C C . MET A 1 67 ? -10.033 9.073 -15.718 1.00 29.50 67 MET A C 1
ATOM 545 O O . MET A 1 67 ? -9.054 8.502 -15.225 1.00 29.50 67 MET A O 1
ATOM 549 N N . ASP A 1 68 ? -11.287 8.898 -15.304 1.00 37.62 68 ASP A N 1
ATOM 550 C CA . ASP A 1 68 ? -11.815 7.589 -14.956 1.00 37.62 68 ASP A CA 1
ATOM 551 C C . ASP A 1 68 ? -11.550 6.641 -16.130 1.00 37.62 68 ASP A C 1
ATOM 553 O O . ASP A 1 68 ? -12.018 6.878 -17.240 1.00 37.62 68 ASP A O 1
ATOM 557 N N . GLU A 1 69 ? -10.788 5.577 -15.898 1.00 34.06 69 GLU A N 1
ATOM 558 C CA . GLU A 1 69 ? -10.896 4.370 -16.709 1.00 34.06 69 GLU A CA 1
ATOM 559 C C . GLU A 1 69 ? -10.363 3.191 -15.900 1.00 34.06 69 GLU A C 1
ATOM 561 O O . GLU A 1 69 ? -9.236 3.182 -15.386 1.00 34.06 69 GLU A O 1
ATOM 566 N N . GLU A 1 70 ? -11.233 2.204 -15.744 1.00 39.69 70 GLU A N 1
ATOM 567 C CA . GLU A 1 70 ? -10.919 0.867 -15.281 1.00 39.69 70 GLU A CA 1
ATOM 568 C C . GLU A 1 70 ? -9.670 0.384 -16.035 1.00 39.69 70 GLU A C 1
ATOM 570 O O . GLU A 1 70 ? -9.659 0.282 -17.257 1.00 39.69 70 GLU A O 1
ATOM 575 N N . LEU A 1 71 ? -8.557 0.222 -15.312 1.00 38.03 71 LEU A N 1
ATOM 576 C CA . LEU A 1 71 ? -7.220 0.170 -15.906 1.00 38.03 71 LEU A CA 1
ATOM 577 C C . LEU A 1 71 ? -6.990 -1.158 -16.652 1.00 38.03 71 LEU A C 1
ATOM 579 O O . LEU A 1 71 ? -6.366 -2.084 -16.118 1.00 38.03 71 LEU A O 1
ATOM 583 N N . GLU A 1 72 ? -7.466 -1.253 -17.891 1.00 40.56 72 GLU A N 1
ATOM 584 C CA . GLU A 1 72 ? -7.051 -2.289 -18.829 1.00 40.56 72 GLU A CA 1
ATOM 585 C C . GLU A 1 72 ? -5.531 -2.230 -19.022 1.00 40.56 72 GLU A C 1
ATOM 587 O O . GLU A 1 72 ? -4.892 -1.172 -18.972 1.00 40.56 72 GLU A O 1
ATOM 592 N N . CYS A 1 73 ? -4.898 -3.395 -19.187 1.00 38.97 73 CYS A N 1
ATOM 593 C CA . CYS A 1 73 ? -3.482 -3.435 -19.513 1.00 38.97 73 CYS A CA 1
ATOM 594 C C . CYS A 1 73 ? -3.304 -2.815 -20.911 1.00 38.97 73 CYS A C 1
ATOM 596 O O . CYS A 1 73 ? -3.746 -3.429 -21.877 1.00 38.97 73 CYS A O 1
ATOM 598 N N . PRO A 1 74 ? -2.580 -1.688 -21.077 1.00 40.47 74 PRO A N 1
ATOM 599 C CA . PRO A 1 74 ? -2.413 -1.036 -22.385 1.00 40.47 74 PRO A CA 1
ATOM 600 C C . PRO A 1 74 ? -1.539 -1.846 -23.365 1.00 40.47 74 PRO A C 1
ATOM 602 O O . PRO A 1 74 ? -1.124 -1.339 -24.402 1.00 40.47 74 PRO A O 1
ATOM 605 N N . PHE A 1 75 ? -1.212 -3.089 -23.001 1.00 38.62 75 PHE A N 1
ATOM 606 C CA . PHE A 1 75 ? -0.431 -4.059 -23.753 1.00 38.62 75 PHE A CA 1
ATOM 607 C C . PHE A 1 75 ? -1.123 -5.429 -23.796 1.00 38.62 75 PHE A C 1
ATOM 609 O O . PHE A 1 75 ? -0.447 -6.406 -24.093 1.00 38.62 75 PHE A O 1
ATOM 616 N N . GLN A 1 76 ? -2.410 -5.553 -23.442 1.00 46.72 76 GLN A N 1
ATOM 617 C CA . GLN A 1 76 ? -3.075 -6.860 -23.341 1.00 46.72 76 GLN A CA 1
ATOM 618 C C . GLN A 1 76 ? -3.007 -7.633 -24.670 1.00 46.72 76 GLN A C 1
ATOM 620 O O . GLN A 1 76 ? -2.515 -8.760 -24.693 1.00 46.72 76 GLN A O 1
ATOM 625 N N . ASP A 1 77 ? -3.315 -6.968 -25.783 1.00 48.16 77 ASP A N 1
ATOM 626 C CA . ASP A 1 77 ? -3.212 -7.553 -27.126 1.00 48.16 77 ASP A CA 1
ATOM 627 C C . ASP A 1 77 ? -1.758 -7.894 -27.515 1.00 48.16 77 ASP A C 1
ATOM 629 O O . ASP A 1 77 ? -1.478 -8.925 -28.130 1.00 48.16 77 ASP A O 1
ATOM 633 N N . GLU A 1 78 ? -0.788 -7.068 -27.099 1.00 49.38 78 GLU A N 1
ATOM 634 C CA . GLU A 1 78 ? 0.645 -7.319 -27.321 1.00 49.38 78 GLU A CA 1
ATOM 635 C C . GLU A 1 78 ? 1.181 -8.472 -26.441 1.00 49.38 78 GLU A C 1
ATOM 637 O O . GLU A 1 78 ? 2.116 -9.178 -26.831 1.00 49.38 78 GLU A O 1
ATOM 642 N N . ILE A 1 79 ? 0.584 -8.698 -25.265 1.00 46.66 79 ILE A N 1
ATOM 643 C CA . ILE A 1 79 ? 0.886 -9.795 -24.333 1.00 46.66 79 ILE A CA 1
ATOM 644 C C . ILE A 1 79 ? 0.373 -11.123 -24.889 1.00 46.66 79 ILE A C 1
ATOM 646 O O . ILE A 1 79 ? 1.105 -12.119 -24.852 1.00 46.66 79 ILE A O 1
ATOM 650 N N . ASP A 1 80 ? -0.842 -11.143 -25.426 1.00 58.78 80 ASP A N 1
ATOM 651 C CA . ASP A 1 80 ? -1.439 -12.350 -25.995 1.00 58.78 80 ASP A CA 1
ATOM 652 C C . ASP A 1 80 ? -0.716 -12.746 -27.296 1.00 58.78 80 ASP A C 1
ATOM 654 O O . ASP A 1 80 ? -0.330 -13.910 -27.470 1.00 58.78 80 ASP A O 1
ATOM 658 N N . ALA A 1 81 ? -0.328 -11.759 -28.113 1.00 58.56 81 ALA A N 1
ATOM 659 C CA . ALA A 1 81 ? 0.581 -11.957 -29.242 1.00 58.56 81 ALA A CA 1
ATOM 660 C C . ALA A 1 81 ? 1.984 -12.444 -28.808 1.00 58.56 81 ALA A C 1
ATOM 662 O O . ALA A 1 81 ? 2.582 -13.300 -29.468 1.00 58.56 81 ALA A O 1
ATOM 663 N N . TYR A 1 82 ? 2.525 -11.951 -27.685 1.00 53.81 82 TYR A N 1
ATOM 664 C CA . TYR A 1 82 ? 3.810 -12.402 -27.130 1.00 53.81 82 TYR A CA 1
ATOM 665 C C . TYR A 1 82 ? 3.784 -13.884 -26.727 1.00 53.81 82 TYR A C 1
ATOM 667 O O . TYR A 1 82 ? 4.749 -14.604 -27.003 1.00 53.81 82 TYR A O 1
ATOM 675 N N . TYR A 1 83 ? 2.713 -14.364 -26.085 1.00 50.25 83 TYR A N 1
ATOM 676 C CA . TYR A 1 83 ? 2.617 -15.768 -25.667 1.00 50.25 83 TYR A CA 1
ATOM 677 C C . TYR A 1 83 ? 2.419 -16.724 -26.849 1.00 50.25 83 TYR A C 1
ATOM 679 O O . TYR A 1 83 ? 3.088 -17.760 -26.878 1.00 50.25 83 TYR A O 1
ATOM 687 N N . GLN A 1 84 ? 1.623 -16.342 -27.854 1.00 61.03 84 GLN A N 1
ATOM 688 C CA . GLN A 1 84 ? 1.474 -17.113 -29.095 1.00 61.03 84 GLN A CA 1
ATOM 689 C C . GLN A 1 84 ? 2.801 -17.199 -29.873 1.00 61.03 84 GLN A C 1
ATOM 691 O O . GLN A 1 84 ? 3.259 -18.281 -30.241 1.00 61.03 84 GLN A O 1
ATOM 696 N N . LYS A 1 85 ? 3.511 -16.073 -30.027 1.00 54.47 85 LYS A N 1
ATOM 697 C CA . LYS A 1 85 ? 4.788 -16.007 -30.765 1.00 54.47 85 LYS A CA 1
ATOM 698 C C . LYS A 1 85 ? 5.939 -16.725 -30.052 1.00 54.47 85 LYS A C 1
ATOM 700 O O . LYS A 1 85 ? 6.850 -17.251 -30.690 1.00 54.47 85 LYS A O 1
ATOM 705 N N . LYS A 1 86 ? 5.903 -16.771 -28.717 1.00 47.00 86 LYS A N 1
ATOM 706 C CA . LYS A 1 86 ? 6.868 -17.505 -27.888 1.00 47.00 86 LYS A CA 1
ATOM 707 C C . LYS A 1 86 ? 6.675 -19.017 -27.954 1.00 47.00 86 LYS A C 1
ATOM 709 O O . LYS A 1 86 ? 7.669 -19.735 -27.880 1.00 47.00 86 LYS A O 1
ATOM 714 N N . GLN A 1 87 ? 5.434 -19.492 -28.062 1.00 53.47 87 GLN A N 1
ATOM 715 C CA . GLN A 1 87 ? 5.161 -20.910 -28.293 1.00 53.47 87 GLN A CA 1
ATOM 716 C C . GLN A 1 87 ? 5.693 -21.343 -29.660 1.00 53.47 87 GLN A C 1
ATOM 718 O O . GLN A 1 87 ? 6.387 -22.350 -29.705 1.00 53.47 87 GLN A O 1
ATOM 723 N N . GLN A 1 88 ? 5.506 -20.530 -30.707 1.00 49.91 88 GLN A N 1
ATOM 724 C CA . GLN A 1 88 ? 6.048 -20.788 -32.048 1.00 49.91 88 GLN A CA 1
ATOM 725 C C . GLN A 1 88 ? 7.592 -20.867 -32.062 1.00 49.91 88 GLN A C 1
ATOM 727 O O . GLN A 1 88 ? 8.157 -21.845 -32.535 1.00 49.91 88 GLN A O 1
ATOM 732 N N . MET A 1 89 ? 8.294 -19.900 -31.451 1.00 44.75 89 MET A N 1
ATOM 733 C CA . MET A 1 89 ? 9.772 -19.881 -31.431 1.00 44.75 89 MET A CA 1
ATOM 734 C C . MET A 1 89 ? 10.427 -21.000 -30.598 1.00 44.75 89 MET A C 1
ATOM 736 O O . MET A 1 89 ? 11.613 -21.268 -30.773 1.00 44.75 89 MET A O 1
ATOM 740 N N . LEU A 1 90 ? 9.703 -21.636 -29.669 1.00 41.06 90 LEU A N 1
ATOM 741 C CA . LEU A 1 90 ? 10.225 -22.770 -28.890 1.00 41.06 90 LEU A CA 1
ATOM 742 C C . LEU A 1 90 ? 10.208 -24.087 -29.677 1.00 41.06 90 LEU A C 1
ATOM 744 O O . LEU A 1 90 ? 10.954 -24.995 -29.316 1.00 41.06 90 LEU A O 1
ATOM 748 N N . VAL A 1 91 ? 9.392 -24.184 -30.731 1.00 44.16 91 VAL A N 1
ATOM 749 C CA . VAL A 1 91 ? 9.336 -25.360 -31.614 1.00 44.16 91 VAL A CA 1
ATOM 750 C C . VAL A 1 91 ? 10.503 -25.350 -32.611 1.00 44.16 91 VAL A C 1
ATOM 752 O O . VAL A 1 91 ? 11.056 -26.402 -32.913 1.00 44.16 91 VAL A O 1
ATOM 755 N N . ASP A 1 92 ? 10.954 -24.159 -33.018 1.00 40.91 92 ASP A N 1
ATOM 756 C CA . ASP A 1 92 ? 11.996 -23.976 -34.040 1.00 40.91 92 ASP A CA 1
ATOM 757 C C . ASP A 1 92 ? 13.442 -24.031 -33.494 1.00 40.91 92 ASP A C 1
ATOM 759 O O . ASP A 1 92 ? 14.393 -24.157 -34.259 1.00 40.91 92 ASP A O 1
ATOM 763 N N . PHE A 1 93 ? 13.650 -23.938 -32.171 1.00 35.38 93 PHE A N 1
ATOM 764 C CA . PHE A 1 93 ? 14.991 -23.799 -31.563 1.00 35.38 93 PHE A CA 1
ATOM 765 C C . PHE A 1 93 ? 15.717 -25.131 -31.272 1.00 35.38 93 PHE A C 1
ATOM 767 O O . PHE A 1 93 ? 16.831 -25.120 -30.754 1.00 35.38 93 PHE A O 1
ATOM 774 N N . ASN A 1 94 ? 15.112 -26.284 -31.575 1.00 44.00 94 ASN A N 1
ATOM 775 C CA . ASN A 1 94 ? 15.709 -27.605 -31.310 1.00 44.00 94 ASN A CA 1
ATOM 776 C C . ASN A 1 94 ? 16.418 -28.243 -32.521 1.00 44.00 94 ASN A C 1
ATOM 778 O O . ASN A 1 94 ? 16.701 -29.440 -32.495 1.00 44.00 94 ASN A O 1
ATOM 782 N N . ALA A 1 95 ? 16.763 -27.458 -33.541 1.00 37.72 95 ALA A N 1
ATOM 783 C CA . ALA A 1 95 ? 17.683 -27.869 -34.595 1.00 37.72 95 ALA A CA 1
ATOM 784 C C . ALA A 1 95 ? 18.977 -27.041 -34.499 1.00 37.72 95 ALA A C 1
ATOM 786 O O . ALA A 1 95 ? 18.936 -25.817 -34.423 1.00 37.72 95 ALA A O 1
ATOM 787 N N . ASP A 1 96 ? 20.110 -27.739 -34.490 1.00 42.12 96 ASP A N 1
ATOM 788 C CA . ASP A 1 96 ? 21.480 -27.231 -34.629 1.00 42.12 96 ASP A CA 1
ATOM 789 C C . ASP A 1 96 ? 22.147 -26.587 -33.401 1.00 42.12 96 ASP A C 1
ATOM 791 O O . ASP A 1 96 ? 22.310 -25.373 -33.269 1.00 42.12 96 ASP A O 1
ATOM 795 N N . MET A 1 97 ? 22.700 -27.450 -32.542 1.00 36.41 97 MET A N 1
ATOM 796 C CA . MET A 1 97 ? 23.852 -27.099 -31.708 1.00 36.41 97 MET A CA 1
ATOM 797 C C . MET A 1 97 ? 25.083 -27.921 -32.102 1.00 36.41 97 MET A C 1
ATOM 799 O O . MET A 1 97 ? 25.206 -29.085 -31.732 1.00 36.41 97 MET A O 1
ATOM 803 N N . VAL A 1 98 ? 26.053 -27.270 -32.750 1.00 33.94 98 VAL A N 1
ATOM 804 C CA . VAL A 1 98 ? 27.468 -27.678 -32.718 1.00 33.94 98 VAL A CA 1
ATOM 805 C C . VAL A 1 98 ? 28.298 -26.480 -32.234 1.00 33.94 98 VAL A C 1
ATOM 807 O O . VAL A 1 98 ? 28.196 -25.400 -32.817 1.00 33.94 98 VAL A O 1
ATOM 810 N N . PRO A 1 99 ? 29.113 -26.608 -31.169 1.00 33.22 99 PRO A N 1
ATOM 811 C CA . PRO A 1 99 ? 29.922 -25.499 -30.667 1.00 33.22 99 PRO A CA 1
ATOM 812 C C . PRO A 1 99 ? 31.310 -25.466 -31.340 1.00 33.22 99 PRO A C 1
ATOM 814 O O . PRO A 1 99 ? 31.971 -26.506 -31.379 1.00 33.22 99 PRO A O 1
ATOM 817 N N . PRO A 1 100 ? 31.840 -24.308 -31.790 1.00 33.31 100 PRO A N 1
ATOM 818 C CA . PRO A 1 100 ? 33.239 -24.223 -32.194 1.00 33.31 100 PRO A CA 1
ATOM 819 C C . PRO A 1 100 ? 34.175 -23.867 -31.023 1.00 33.31 100 PRO A C 1
ATOM 821 O O . PRO A 1 100 ? 33.827 -23.125 -30.098 1.00 33.31 100 PRO A O 1
ATOM 824 N N . LYS A 1 101 ? 35.390 -24.433 -31.092 1.00 32.69 101 LYS A N 1
ATOM 825 C CA . LYS A 1 101 ? 36.521 -24.294 -30.155 1.00 32.69 101 LYS A CA 1
ATOM 826 C C . LYS A 1 101 ? 37.107 -22.872 -30.138 1.00 32.69 101 LYS A C 1
ATOM 828 O O . LYS A 1 101 ? 37.126 -22.174 -31.144 1.00 32.69 101 LYS A O 1
ATOM 833 N N . ARG A 1 102 ? 37.622 -22.472 -28.967 1.00 39.62 102 ARG A N 1
ATOM 834 C CA . ARG A 1 102 ? 38.276 -21.179 -28.693 1.00 39.62 102 ARG A CA 1
ATOM 835 C C . ARG A 1 102 ? 39.757 -21.183 -29.082 1.00 39.62 102 ARG A C 1
ATOM 837 O O . ARG A 1 102 ? 40.494 -22.035 -28.598 1.00 39.62 102 ARG A O 1
ATOM 844 N N . GLU A 1 103 ? 40.201 -20.126 -29.758 1.00 35.41 103 GLU A N 1
ATOM 845 C CA . GLU A 1 103 ? 41.606 -19.696 -29.797 1.00 35.41 103 GLU A CA 1
ATOM 846 C C . GLU A 1 103 ? 41.772 -18.308 -29.154 1.00 35.41 103 GLU A C 1
ATOM 848 O O . GLU A 1 103 ? 40.876 -17.463 -29.215 1.00 35.41 103 GLU A O 1
ATOM 853 N N . LYS A 1 104 ? 42.912 -18.086 -28.482 1.00 43.16 104 LYS A N 1
ATOM 854 C CA . LYS A 1 104 ? 43.261 -16.840 -27.774 1.00 43.16 104 LYS A CA 1
ATOM 855 C C . LYS A 1 104 ? 43.973 -15.859 -28.715 1.00 43.16 104 LYS A C 1
ATOM 857 O O . LYS A 1 104 ? 44.885 -16.266 -29.425 1.00 43.16 104 LYS A O 1
ATOM 862 N N . ARG A 1 105 ? 43.631 -14.564 -28.646 1.00 35.56 105 ARG A N 1
ATOM 863 C CA . ARG A 1 105 ? 44.357 -13.450 -29.296 1.00 35.56 105 ARG A CA 1
ATOM 864 C C . ARG A 1 105 ? 44.346 -12.164 -28.435 1.00 35.56 105 ARG A C 1
ATOM 866 O O . ARG A 1 105 ? 43.542 -12.096 -27.506 1.00 35.56 105 ARG A O 1
ATOM 873 N N . PRO A 1 106 ? 45.277 -11.217 -28.691 1.00 36.94 106 PRO A N 1
ATOM 874 C CA . PRO A 1 106 ? 46.042 -10.481 -27.676 1.00 36.94 106 PRO A CA 1
ATOM 875 C C . PRO A 1 106 ? 45.382 -9.186 -27.169 1.00 36.94 106 PRO A C 1
ATOM 877 O O . PRO A 1 106 ? 44.326 -8.774 -27.649 1.00 36.94 106 PRO A O 1
ATOM 880 N N . GLU A 1 107 ? 46.020 -8.582 -26.161 1.00 46.47 107 GLU A N 1
ATOM 881 C CA . GLU A 1 107 ? 45.548 -7.435 -25.376 1.00 46.47 107 GLU A CA 1
ATOM 882 C C . GLU A 1 107 ? 45.253 -6.186 -26.225 1.00 46.47 107 GLU A C 1
ATOM 884 O O . GLU A 1 107 ? 46.013 -5.805 -27.113 1.00 46.47 107 GLU A O 1
ATOM 889 N N . LYS A 1 108 ? 44.110 -5.551 -25.938 1.00 37.59 108 LYS A N 1
ATOM 890 C CA . LYS A 1 108 ? 43.565 -4.369 -26.622 1.00 37.59 108 LYS A CA 1
ATOM 891 C C . LYS A 1 108 ? 43.236 -3.259 -25.607 1.00 37.59 108 LYS A C 1
ATOM 893 O O . LYS A 1 108 ? 43.048 -3.574 -24.429 1.00 37.59 108 LYS A O 1
ATOM 898 N N . PRO A 1 109 ? 43.193 -1.981 -26.049 1.00 38.94 109 PRO A N 1
ATOM 899 C CA . PRO A 1 109 ? 43.201 -0.786 -25.195 1.00 38.94 109 PRO A CA 1
ATOM 900 C C . PRO A 1 109 ? 41.991 -0.718 -24.252 1.00 38.94 109 PRO A C 1
ATOM 902 O O . PRO A 1 109 ? 41.032 -1.467 -24.419 1.00 38.94 109 PRO A O 1
ATOM 905 N N . LYS A 1 110 ? 42.042 0.165 -23.239 1.00 44.88 110 LYS A N 1
ATOM 906 C CA . LYS A 1 110 ? 41.054 0.290 -22.143 1.00 44.88 110 LYS A CA 1
ATOM 907 C C . LYS A 1 110 ? 39.637 0.625 -22.654 1.00 44.88 110 LYS A C 1
ATOM 909 O O . LYS A 1 110 ? 39.191 1.759 -22.574 1.00 44.88 110 LYS A O 1
ATOM 914 N N . MET A 1 111 ? 38.926 -0.378 -23.158 1.00 41.69 111 MET A N 1
ATOM 915 C CA . MET A 1 111 ? 37.553 -0.285 -23.654 1.00 41.69 111 MET A CA 1
ATOM 916 C C . MET A 1 111 ? 36.550 -0.370 -22.494 1.00 41.69 111 MET A C 1
ATOM 918 O O . MET A 1 111 ? 36.654 -1.259 -21.638 1.00 41.69 111 MET A O 1
ATOM 922 N N . LYS A 1 112 ? 35.542 0.514 -22.471 1.00 54.38 112 LYS A N 1
ATOM 923 C CA . LYS A 1 112 ? 34.422 0.418 -21.520 1.00 54.38 112 LYS A CA 1
ATOM 924 C C . LYS A 1 112 ? 33.611 -0.844 -21.825 1.00 54.38 112 LYS A C 1
ATOM 926 O O . LYS A 1 112 ? 32.983 -0.983 -22.871 1.00 54.38 112 LYS A O 1
ATOM 931 N N . ARG A 1 113 ? 33.623 -1.792 -20.887 1.00 62.81 113 ARG A N 1
ATOM 932 C CA . ARG A 1 113 ? 32.776 -2.991 -20.927 1.00 62.81 113 ARG A CA 1
ATOM 933 C C . ARG A 1 113 ? 31.348 -2.582 -20.570 1.00 62.81 113 ARG A C 1
ATOM 935 O O . ARG A 1 113 ? 31.087 -2.257 -19.414 1.00 62.81 113 ARG A O 1
ATOM 942 N N . VAL A 1 114 ? 30.431 -2.599 -21.535 1.00 75.12 114 VAL A N 1
ATOM 943 C CA . VAL A 1 114 ? 29.021 -2.239 -21.320 1.00 75.12 114 VAL A CA 1
ATOM 944 C C . VAL A 1 114 ? 28.155 -3.486 -21.487 1.00 75.12 114 VAL A C 1
ATOM 946 O O . VAL A 1 114 ? 28.277 -4.234 -22.455 1.00 75.12 114 VAL A O 1
ATOM 949 N N . THR A 1 115 ? 27.270 -3.752 -20.526 1.00 86.38 115 THR A N 1
ATOM 950 C CA . THR A 1 115 ? 26.269 -4.822 -20.655 1.00 86.38 115 THR A CA 1
ATOM 951 C C . THR A 1 115 ? 24.989 -4.271 -21.277 1.00 86.38 115 THR A C 1
ATOM 953 O O . THR A 1 115 ? 24.630 -3.113 -21.052 1.00 86.38 115 THR A O 1
ATOM 956 N N . ARG A 1 116 ? 24.229 -5.115 -21.991 1.00 88.00 116 ARG A N 1
ATOM 957 C CA . ARG A 1 116 ? 22.883 -4.752 -22.489 1.00 88.00 116 ARG A CA 1
ATOM 958 C C . ARG A 1 116 ? 21.973 -4.246 -21.364 1.00 88.00 116 ARG A C 1
ATOM 960 O O . ARG A 1 116 ? 21.097 -3.418 -21.592 1.00 88.00 116 ARG A O 1
ATOM 967 N N . ALA A 1 117 ? 22.139 -4.765 -20.147 1.00 87.12 117 ALA A N 1
ATOM 968 C CA . ALA A 1 117 ? 21.358 -4.344 -18.989 1.00 87.12 117 ALA A CA 1
ATOM 969 C C . ALA A 1 117 ? 21.755 -2.946 -18.499 1.00 87.12 117 ALA A C 1
ATOM 971 O O . ALA A 1 117 ? 20.874 -2.143 -18.195 1.00 87.12 117 ALA A O 1
ATOM 972 N N . SER A 1 118 ? 23.057 -2.647 -18.458 1.00 89.00 118 SER A N 1
ATOM 973 C CA . SER A 1 118 ? 23.564 -1.325 -18.090 1.00 89.00 118 SER A CA 1
ATOM 974 C C . SER A 1 118 ? 23.140 -0.264 -19.102 1.00 89.00 118 SER A C 1
ATOM 976 O O . SER A 1 118 ? 22.643 0.785 -18.702 1.00 89.00 118 SER A O 1
ATOM 978 N N . GLU A 1 119 ? 23.268 -0.558 -20.399 1.00 91.88 119 GLU A N 1
ATOM 979 C CA . GLU A 1 119 ? 22.878 0.383 -21.454 1.00 91.88 119 GLU A CA 1
ATOM 980 C C . GLU A 1 119 ? 21.368 0.628 -21.462 1.00 91.88 119 GLU A C 1
ATOM 982 O O . GLU A 1 119 ? 20.929 1.773 -21.523 1.00 91.88 119 GLU A O 1
ATOM 987 N N . PHE A 1 120 ? 20.562 -0.429 -21.293 1.00 92.88 120 PHE A N 1
ATOM 988 C CA . PHE A 1 120 ? 19.118 -0.275 -21.120 1.00 92.88 120 PHE A CA 1
ATOM 989 C C . PHE A 1 120 ? 18.796 0.652 -19.946 1.00 92.88 120 PHE A C 1
ATOM 991 O O . PHE A 1 120 ? 17.983 1.552 -20.099 1.00 92.88 120 PHE A O 1
ATOM 998 N N . LYS A 1 121 ? 19.430 0.448 -18.782 1.00 91.81 121 LYS A N 1
ATOM 999 C CA . LYS A 1 121 ? 19.178 1.260 -17.583 1.00 91.81 121 LYS A CA 1
ATOM 1000 C C . LYS A 1 121 ? 19.523 2.735 -17.812 1.00 91.81 121 LYS A C 1
ATOM 1002 O O . LYS A 1 121 ? 18.774 3.590 -17.359 1.00 91.81 121 LYS A O 1
ATOM 1007 N N . ARG A 1 122 ? 20.629 3.019 -18.508 1.00 93.62 122 ARG A N 1
ATOM 1008 C CA . ARG A 1 122 ? 21.041 4.382 -18.869 1.00 93.62 122 ARG A CA 1
ATOM 1009 C C . ARG A 1 122 ? 19.997 5.054 -19.766 1.00 93.62 122 ARG A C 1
ATOM 1011 O O . ARG A 1 122 ? 19.445 6.079 -19.383 1.00 93.62 122 ARG A O 1
ATOM 1018 N N . LEU A 1 123 ? 19.665 4.426 -20.897 1.00 93.94 123 LEU A N 1
ATOM 1019 C CA . LEU A 1 123 ? 18.691 4.952 -21.864 1.00 93.94 123 LEU A CA 1
ATOM 1020 C C . LEU A 1 123 ? 17.291 5.108 -21.254 1.00 93.94 123 LEU A C 1
ATOM 1022 O O . LEU A 1 123 ? 16.556 6.035 -21.583 1.00 93.94 123 LEU A O 1
ATOM 1026 N N . ASP A 1 124 ? 16.901 4.195 -20.368 1.00 91.31 124 ASP A N 1
ATOM 1027 C CA . ASP A 1 124 ? 15.620 4.213 -19.663 1.00 91.31 124 ASP A CA 1
ATOM 1028 C C . ASP A 1 124 ? 15.512 5.345 -18.628 1.00 91.31 124 ASP A C 1
ATOM 1030 O O . ASP A 1 124 ? 14.410 5.867 -18.435 1.00 91.31 124 ASP A O 1
ATOM 1034 N N . GLU A 1 125 ? 16.623 5.739 -17.999 1.00 89.88 125 GLU A N 1
ATOM 1035 C CA . GLU A 1 125 ? 16.700 6.907 -17.111 1.00 89.88 125 GLU A CA 1
ATOM 1036 C C . GLU A 1 125 ? 16.691 8.217 -17.914 1.00 89.88 125 GLU A C 1
ATOM 1038 O O . GLU A 1 125 ? 15.923 9.121 -17.598 1.00 89.88 125 GLU A O 1
ATOM 1043 N N . GLU A 1 126 ? 17.463 8.293 -19.005 1.00 91.94 126 GLU A N 1
ATOM 1044 C CA . GLU A 1 126 ? 17.493 9.453 -19.919 1.00 91.94 126 GLU A CA 1
ATOM 1045 C C . GLU A 1 126 ? 16.119 9.742 -20.542 1.00 91.94 126 GLU A C 1
ATOM 1047 O O . GLU A 1 126 ? 15.757 10.889 -20.785 1.00 91.94 126 GLU A O 1
ATOM 1052 N N . SER A 1 127 ? 15.320 8.697 -20.759 1.00 90.94 127 SER A N 1
ATOM 1053 C CA . SER A 1 127 ? 13.970 8.782 -21.323 1.00 90.94 127 SER A CA 1
ATOM 1054 C C . SER A 1 127 ? 12.857 8.674 -20.274 1.00 90.94 127 SER A C 1
ATOM 1056 O O . SER A 1 127 ? 11.742 8.253 -20.592 1.00 90.94 127 SER A O 1
ATOM 1058 N N . LYS A 1 128 ? 13.113 8.974 -18.993 1.00 84.62 128 LYS A N 1
ATOM 1059 C CA . LYS A 1 128 ? 12.109 8.812 -17.919 1.00 84.62 128 LYS A CA 1
ATOM 1060 C C . LYS A 1 128 ? 10.852 9.669 -18.094 1.00 84.62 128 LYS A C 1
ATOM 1062 O O . LYS A 1 128 ? 9.768 9.174 -17.801 1.00 84.62 128 LYS A O 1
ATOM 1067 N N . ASP A 1 129 ? 10.999 10.872 -18.646 1.00 84.38 129 ASP A N 1
ATOM 1068 C CA . ASP A 1 129 ? 9.911 11.846 -18.811 1.00 84.38 129 ASP A CA 1
ATOM 1069 C C . ASP A 1 129 ? 9.188 11.717 -20.167 1.00 84.38 129 ASP A C 1
ATOM 1071 O O . ASP A 1 129 ? 8.214 12.415 -20.447 1.00 84.38 129 ASP A O 1
ATOM 1075 N N . MET A 1 130 ? 9.637 10.798 -21.029 1.00 89.25 130 MET A N 1
ATOM 1076 C CA . MET A 1 130 ? 9.015 10.549 -22.329 1.00 89.25 130 MET A CA 1
ATOM 1077 C C . MET A 1 130 ? 7.754 9.685 -22.200 1.00 89.25 130 MET A C 1
ATOM 1079 O O . MET A 1 130 ? 7.688 8.747 -21.401 1.00 89.25 130 MET A O 1
ATOM 1083 N N . LYS A 1 131 ? 6.776 9.913 -23.088 1.00 88.62 131 LYS A N 1
ATOM 1084 C CA . LYS A 1 131 ? 5.640 8.993 -23.265 1.00 88.62 131 LYS A CA 1
ATOM 1085 C C . LYS A 1 131 ? 6.136 7.594 -23.667 1.00 88.62 131 LYS A C 1
ATOM 1087 O O . LYS A 1 131 ? 7.164 7.445 -24.326 1.00 88.62 131 LYS A O 1
ATOM 1092 N N . VAL A 1 132 ? 5.357 6.566 -23.331 1.00 85.94 132 VAL A N 1
ATOM 1093 C CA . VAL A 1 132 ? 5.715 5.140 -23.483 1.00 85.94 132 VAL A CA 1
ATOM 1094 C C . VAL A 1 132 ? 6.189 4.770 -24.897 1.00 85.94 132 VAL A C 1
ATOM 1096 O O . VAL A 1 132 ? 7.235 4.139 -25.047 1.00 85.94 132 VAL A O 1
ATOM 1099 N N . LYS A 1 133 ? 5.456 5.181 -25.943 1.00 90.00 133 LYS A N 1
ATOM 1100 C CA . LYS A 1 133 ? 5.797 4.862 -27.344 1.00 90.00 133 LYS A CA 1
ATOM 1101 C C . LYS A 1 133 ? 7.109 5.542 -27.799 1.00 90.00 133 LYS A C 1
ATOM 1103 O O . LYS A 1 133 ? 8.000 4.824 -28.257 1.00 90.00 133 LYS A O 1
ATOM 1108 N N . PRO A 1 134 ? 7.289 6.874 -27.647 1.00 93.00 134 PRO A N 1
ATOM 1109 C CA . PRO A 1 134 ? 8.576 7.534 -27.900 1.00 93.00 134 PRO A CA 1
ATOM 1110 C C . PRO A 1 134 ? 9.738 6.940 -27.102 1.00 93.00 134 PRO A C 1
ATOM 1112 O O . PRO A 1 134 ? 10.797 6.678 -27.667 1.00 93.00 134 PRO A O 1
ATOM 1115 N N . LYS A 1 135 ? 9.513 6.643 -25.818 1.00 92.94 135 LYS A N 1
ATOM 1116 C CA . LYS A 1 135 ? 10.497 6.007 -24.940 1.00 92.94 135 LYS A CA 1
ATOM 1117 C C . LYS A 1 135 ? 10.984 4.665 -25.487 1.00 92.94 135 LYS A C 1
ATOM 1119 O O . LYS A 1 135 ? 12.189 4.445 -25.579 1.00 92.94 135 LYS A O 1
ATOM 1124 N N . LYS A 1 136 ? 10.064 3.781 -25.895 1.00 93.31 136 LYS A N 1
ATOM 1125 C CA . LYS A 1 136 ? 10.405 2.484 -26.506 1.00 93.31 136 LYS A CA 1
ATOM 1126 C C . LYS A 1 136 ? 11.290 2.673 -27.739 1.00 93.31 136 LYS A C 1
ATOM 1128 O O . LYS A 1 136 ? 12.316 2.008 -27.853 1.00 93.31 136 LYS A O 1
ATOM 1133 N N . ARG A 1 137 ? 10.932 3.606 -28.631 1.00 93.88 137 ARG A N 1
ATOM 1134 C CA . ARG A 1 137 ? 11.717 3.911 -29.843 1.00 93.88 137 ARG A CA 1
ATOM 1135 C C . ARG A 1 137 ? 13.116 4.431 -29.505 1.00 93.88 137 ARG A C 1
ATOM 1137 O O . ARG A 1 137 ? 14.085 3.962 -30.091 1.00 93.88 137 ARG A O 1
ATOM 1144 N N . TYR A 1 138 ? 13.220 5.345 -28.541 1.00 95.00 138 TYR A N 1
ATOM 1145 C CA . TYR A 1 138 ? 14.493 5.897 -28.077 1.00 95.00 138 TYR A CA 1
ATOM 1146 C C . TYR A 1 138 ? 15.430 4.803 -27.542 1.00 95.00 138 TYR A C 1
ATOM 1148 O O . TYR A 1 138 ? 16.564 4.670 -28.003 1.00 95.00 138 TYR A O 1
ATOM 1156 N N . ILE A 1 139 ? 14.928 3.960 -26.633 1.00 94.19 139 ILE A N 1
ATOM 1157 C CA . ILE A 1 139 ? 15.706 2.857 -26.052 1.00 94.19 139 ILE A CA 1
ATOM 1158 C C . ILE A 1 139 ? 16.100 1.841 -27.130 1.00 94.19 139 ILE A C 1
ATOM 1160 O O . ILE A 1 139 ? 17.244 1.385 -27.154 1.00 94.19 139 ILE A O 1
ATOM 1164 N N . LEU A 1 140 ? 15.173 1.492 -28.028 1.00 94.12 140 LEU A N 1
ATOM 1165 C CA . LEU A 1 140 ? 15.442 0.558 -29.117 1.00 94.12 140 LEU A CA 1
ATOM 1166 C C . LEU A 1 140 ? 16.582 1.069 -30.000 1.00 94.12 140 LEU A C 1
ATOM 1168 O O . LEU A 1 140 ? 17.554 0.347 -30.200 1.00 94.12 140 LEU A O 1
ATOM 1172 N N . ASN A 1 141 ? 16.515 2.321 -30.453 1.00 93.69 141 ASN A N 1
ATOM 1173 C CA . ASN A 1 141 ? 17.555 2.916 -31.291 1.00 93.69 141 ASN A CA 1
ATOM 1174 C C . ASN A 1 141 ? 18.927 2.929 -30.599 1.00 93.69 141 ASN A C 1
ATOM 1176 O O . ASN A 1 141 ? 19.920 2.568 -31.226 1.00 93.69 141 ASN A O 1
ATOM 1180 N N . GLY A 1 142 ? 18.985 3.259 -29.304 1.00 91.19 142 GLY A N 1
ATOM 1181 C CA . GLY A 1 142 ? 20.245 3.277 -28.553 1.00 91.19 142 GLY A CA 1
ATOM 1182 C C . GLY A 1 142 ? 20.850 1.889 -28.302 1.00 91.19 142 GLY A C 1
ATOM 1183 O O . GLY A 1 142 ? 22.072 1.750 -28.219 1.00 91.19 142 GLY A O 1
ATOM 1184 N N . ILE A 1 143 ? 20.018 0.844 -28.205 1.00 91.81 143 ILE A N 1
ATOM 1185 C CA . ILE A 1 143 ? 20.482 -0.510 -27.879 1.00 91.81 143 ILE A CA 1
ATOM 1186 C C . ILE A 1 143 ? 20.697 -1.408 -29.101 1.00 91.81 143 ILE A C 1
ATOM 1188 O O . ILE A 1 143 ? 21.395 -2.415 -28.974 1.00 91.81 143 ILE A O 1
ATOM 1192 N N . LYS A 1 144 ? 20.139 -1.061 -30.272 1.00 91.00 144 LYS A N 1
ATOM 1193 C CA . LYS A 1 144 ? 20.224 -1.850 -31.519 1.00 91.00 144 LYS A CA 1
ATOM 1194 C C . LYS A 1 144 ? 21.647 -2.318 -31.836 1.00 91.00 144 LYS A C 1
ATOM 1196 O O . LYS A 1 144 ? 21.841 -3.493 -32.125 1.00 91.00 144 LYS A O 1
ATOM 1201 N N . ARG A 1 145 ? 22.648 -1.447 -31.648 1.00 89.56 145 ARG A N 1
ATOM 1202 C CA . ARG A 1 145 ? 24.084 -1.743 -31.850 1.00 89.56 145 ARG A CA 1
ATOM 1203 C C . ARG A 1 145 ? 24.632 -2.918 -31.023 1.00 89.56 145 ARG A C 1
ATOM 1205 O O . ARG A 1 145 ? 25.686 -3.452 -31.343 1.00 89.56 145 ARG A O 1
ATOM 1212 N N . LEU A 1 146 ? 23.938 -3.332 -29.959 1.00 88.19 146 LEU A N 1
ATOM 1213 C CA . LEU A 1 146 ? 24.328 -4.448 -29.083 1.00 88.19 146 LEU A CA 1
ATOM 1214 C C . LEU A 1 146 ? 23.703 -5.800 -29.492 1.00 88.19 146 LEU A C 1
ATOM 1216 O O . LEU A 1 146 ? 23.831 -6.798 -28.765 1.00 88.19 146 LEU A O 1
ATOM 1220 N N . PHE A 1 147 ? 22.997 -5.846 -30.624 1.00 88.75 147 PHE A N 1
ATOM 1221 C CA . PHE A 1 147 ? 22.318 -7.033 -31.140 1.00 88.75 147 PHE A CA 1
ATOM 1222 C C . PHE A 1 147 ? 22.707 -7.301 -32.593 1.00 88.75 147 PHE A C 1
ATOM 1224 O O . PHE A 1 147 ? 22.930 -6.386 -33.372 1.00 88.75 147 PHE A O 1
ATOM 1231 N N . LYS A 1 148 ? 22.755 -8.586 -32.962 1.00 85.12 148 LYS A N 1
ATOM 1232 C CA . LYS A 1 148 ? 23.005 -9.015 -34.349 1.00 85.12 148 LYS A CA 1
ATOM 1233 C C . LYS A 1 148 ? 21.787 -8.829 -35.259 1.00 85.12 148 LYS A C 1
ATOM 1235 O O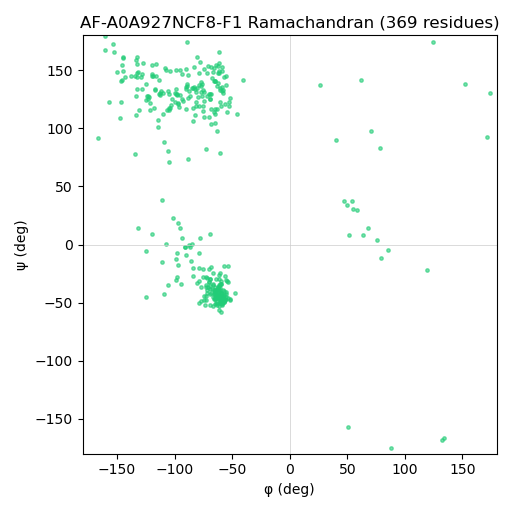 . LYS A 1 148 ? 21.938 -8.692 -36.464 1.00 85.12 148 LYS A O 1
ATOM 1240 N N . HIS A 1 149 ? 20.587 -8.877 -34.681 1.00 87.00 149 HIS A N 1
ATOM 1241 C CA . HIS A 1 149 ? 19.323 -8.799 -35.404 1.00 87.00 149 HIS A CA 1
ATOM 1242 C C . HIS A 1 149 ? 18.395 -7.796 -34.722 1.00 87.00 149 HIS A C 1
ATOM 1244 O O . HIS A 1 149 ? 18.179 -7.884 -33.510 1.00 87.00 149 HIS A O 1
ATOM 1250 N N . ASP A 1 150 ? 17.772 -6.921 -35.510 1.00 85.69 150 ASP A N 1
ATOM 1251 C CA . ASP A 1 150 ? 16.826 -5.909 -35.027 1.00 85.69 150 ASP A CA 1
ATOM 1252 C C . ASP A 1 150 ? 15.667 -6.519 -34.228 1.00 85.69 150 ASP A C 1
ATOM 1254 O O . ASP A 1 150 ? 15.328 -6.026 -33.153 1.00 85.69 150 ASP A O 1
ATOM 1258 N N . LYS A 1 151 ? 15.132 -7.661 -34.681 1.00 88.75 151 LYS A N 1
ATOM 1259 C CA . LYS A 1 151 ? 14.068 -8.393 -33.968 1.00 88.75 151 LYS A CA 1
ATOM 1260 C C . LYS A 1 151 ? 14.490 -8.836 -32.561 1.00 88.75 151 LYS A C 1
ATOM 1262 O O . LYS A 1 151 ? 13.668 -8.862 -31.648 1.00 88.75 151 LYS A O 1
ATOM 1267 N N . ALA A 1 152 ? 15.765 -9.180 -32.364 1.00 88.44 152 ALA A N 1
ATOM 1268 C CA . ALA A 1 152 ? 16.277 -9.577 -31.053 1.00 88.44 152 ALA A CA 1
ATOM 1269 C C . ALA A 1 152 ? 16.409 -8.372 -30.106 1.00 88.44 152 ALA A C 1
ATOM 1271 O O . ALA A 1 152 ? 16.129 -8.501 -28.912 1.00 88.44 152 ALA A O 1
ATOM 1272 N N . ALA A 1 153 ? 16.791 -7.203 -30.637 1.00 90.19 153 ALA A N 1
ATOM 1273 C CA . ALA A 1 153 ? 16.815 -5.954 -29.880 1.00 90.19 153 ALA A CA 1
ATOM 1274 C C . ALA A 1 153 ? 15.403 -5.547 -29.440 1.00 90.19 153 ALA A C 1
ATOM 1276 O O . ALA A 1 153 ? 15.191 -5.238 -28.268 1.00 90.19 153 ALA A O 1
ATOM 1277 N N . GLU A 1 154 ? 14.432 -5.617 -30.354 1.00 90.06 154 GLU A N 1
ATOM 1278 C CA . GLU A 1 154 ? 13.028 -5.306 -30.076 1.00 90.06 154 GLU A CA 1
ATOM 1279 C C . GLU A 1 154 ? 12.458 -6.203 -28.972 1.00 90.06 154 GLU A C 1
ATOM 1281 O O . GLU A 1 154 ? 12.004 -5.700 -27.943 1.00 90.06 154 GLU A O 1
ATOM 1286 N N . TYR A 1 155 ? 12.607 -7.526 -29.103 1.00 90.19 155 TYR A N 1
ATOM 1287 C CA . TYR A 1 155 ? 12.169 -8.479 -28.079 1.00 90.19 155 TYR A CA 1
ATOM 1288 C C . TYR A 1 155 ? 12.811 -8.213 -26.708 1.00 90.19 155 TYR A C 1
ATOM 1290 O O . TYR A 1 155 ? 12.160 -8.327 -25.665 1.00 90.19 155 TYR A O 1
ATOM 1298 N N . TYR A 1 156 ? 14.100 -7.863 -26.684 1.00 91.00 156 TYR A N 1
ATOM 1299 C CA . TYR A 1 156 ? 14.798 -7.549 -25.442 1.00 91.00 156 TYR A CA 1
ATOM 1300 C C . TYR A 1 156 ? 14.239 -6.288 -24.772 1.00 91.00 156 TYR A C 1
ATOM 1302 O O . TYR A 1 156 ? 13.987 -6.306 -23.562 1.00 91.00 156 TYR A O 1
ATOM 1310 N N . VAL A 1 157 ? 14.034 -5.211 -25.540 1.00 92.25 157 VAL A N 1
ATOM 1311 C CA . VAL A 1 157 ? 13.462 -3.953 -25.035 1.00 92.25 157 VAL A CA 1
ATOM 1312 C C . VAL A 1 157 ? 12.053 -4.191 -24.505 1.00 92.25 157 VAL A C 1
ATOM 1314 O O . VAL A 1 157 ? 11.776 -3.826 -23.361 1.00 92.25 157 VAL A O 1
ATOM 1317 N N . ASP A 1 158 ? 11.213 -4.893 -25.261 1.00 89.75 158 ASP A N 1
ATOM 1318 C CA . ASP A 1 158 ? 9.839 -5.213 -24.865 1.00 89.75 158 ASP A CA 1
ATOM 1319 C C . ASP A 1 158 ? 9.794 -6.037 -23.587 1.00 89.75 158 ASP A C 1
ATOM 1321 O O . ASP A 1 158 ? 9.094 -5.692 -22.634 1.00 89.75 158 ASP A O 1
ATOM 1325 N N . SER A 1 159 ? 10.627 -7.076 -23.496 1.00 89.62 159 SER A N 1
ATOM 1326 C CA . SER A 1 159 ? 10.723 -7.882 -22.283 1.00 89.62 159 SER A CA 1
ATOM 1327 C C . SER A 1 159 ? 11.152 -7.046 -21.072 1.00 89.62 159 SER A C 1
ATOM 1329 O O . SER A 1 159 ? 10.611 -7.210 -19.975 1.00 89.62 159 SER A O 1
ATOM 1331 N N . LYS A 1 160 ? 12.114 -6.128 -21.229 1.00 91.31 160 LYS A N 1
ATOM 1332 C CA . LYS A 1 160 ? 12.578 -5.265 -20.133 1.00 91.31 160 LYS A CA 1
ATOM 1333 C C . LYS A 1 160 ? 11.520 -4.245 -19.716 1.00 91.31 160 LYS A C 1
ATOM 1335 O O . LYS A 1 160 ? 11.293 -4.092 -18.513 1.00 91.31 160 LYS A O 1
ATOM 1340 N N . MET A 1 161 ? 10.837 -3.612 -20.667 1.00 90.31 161 MET A N 1
ATOM 1341 C CA . MET A 1 161 ? 9.731 -2.695 -20.385 1.00 90.31 161 MET A CA 1
ATOM 1342 C C . MET A 1 161 ? 8.564 -3.418 -19.701 1.00 90.31 161 MET A C 1
ATOM 1344 O O . MET A 1 161 ? 8.092 -2.958 -18.660 1.00 90.31 161 MET A O 1
ATOM 1348 N N . TYR A 1 162 ? 8.184 -4.603 -20.186 1.00 87.50 162 TYR A N 1
ATOM 1349 C CA . TYR A 1 162 ? 7.171 -5.446 -19.552 1.00 87.50 162 TYR A CA 1
ATOM 1350 C C . TYR A 1 162 ? 7.562 -5.836 -18.124 1.00 87.50 162 TYR A C 1
ATOM 1352 O O . TYR A 1 162 ? 6.756 -5.729 -17.203 1.00 87.50 162 TYR A O 1
ATOM 1360 N N . ASN A 1 163 ? 8.814 -6.241 -17.892 1.00 88.19 163 ASN A N 1
ATOM 1361 C CA . ASN A 1 163 ? 9.288 -6.575 -16.548 1.00 88.19 163 ASN A CA 1
ATOM 1362 C C . ASN A 1 163 ? 9.201 -5.373 -15.594 1.00 88.19 163 ASN A C 1
ATOM 1364 O O . ASN A 1 163 ? 8.839 -5.551 -14.428 1.00 88.19 163 ASN A O 1
ATOM 1368 N N . LYS A 1 164 ? 9.488 -4.154 -16.073 1.00 87.00 164 LYS A N 1
ATOM 1369 C CA . LYS A 1 164 ? 9.299 -2.923 -15.290 1.00 87.00 164 LYS A CA 1
ATOM 1370 C C . LYS A 1 164 ? 7.825 -2.681 -14.971 1.00 87.00 164 LYS A C 1
ATOM 1372 O O . LYS A 1 164 ? 7.499 -2.482 -13.799 1.00 87.00 164 LYS A O 1
ATOM 1377 N N . TRP A 1 165 ? 6.949 -2.741 -15.976 1.00 86.75 165 TRP A N 1
ATOM 1378 C CA . TRP A 1 165 ? 5.502 -2.584 -15.801 1.00 86.75 165 TRP A CA 1
ATOM 1379 C C . TRP A 1 165 ? 4.949 -3.613 -14.811 1.00 86.75 165 TRP A C 1
ATOM 1381 O O . TRP A 1 165 ? 4.328 -3.250 -13.814 1.00 86.75 165 TRP A O 1
ATOM 1391 N N . ARG A 1 166 ? 5.286 -4.893 -15.000 1.00 86.19 166 ARG A N 1
ATOM 1392 C CA . ARG A 1 166 ? 4.890 -5.990 -14.115 1.00 86.19 166 ARG A CA 1
ATOM 1393 C C . ARG A 1 166 ? 5.383 -5.764 -12.691 1.00 86.19 166 ARG A C 1
ATOM 1395 O O . ARG A 1 166 ? 4.633 -5.978 -11.746 1.00 86.19 166 ARG A O 1
ATOM 1402 N N . ALA A 1 167 ? 6.620 -5.306 -12.509 1.00 85.75 167 ALA A N 1
ATOM 1403 C CA . ALA A 1 167 ? 7.143 -5.002 -11.182 1.00 85.75 167 ALA A CA 1
ATOM 1404 C C . ALA A 1 167 ? 6.370 -3.860 -10.499 1.00 85.75 167 ALA A C 1
ATOM 1406 O O . ALA A 1 167 ? 6.148 -3.931 -9.291 1.00 85.75 167 ALA A O 1
ATOM 1407 N N . VAL A 1 168 ? 5.963 -2.819 -11.237 1.00 84.75 168 VAL A N 1
ATOM 1408 C CA . VAL A 1 168 ? 5.095 -1.745 -10.717 1.00 84.75 168 VAL A CA 1
ATOM 1409 C C . VAL A 1 168 ? 3.722 -2.311 -10.357 1.00 84.75 168 VAL A C 1
ATOM 1411 O O . VAL A 1 168 ? 3.278 -2.138 -9.224 1.00 84.75 168 VAL A O 1
ATOM 1414 N N . HIS A 1 169 ? 3.090 -3.047 -11.271 1.00 86.44 169 HIS A N 1
ATOM 1415 C CA . HIS A 1 169 ? 1.778 -3.657 -11.071 1.00 86.44 169 HIS A CA 1
ATOM 1416 C C . HIS A 1 169 ? 1.753 -4.577 -9.837 1.00 86.44 169 HIS A C 1
ATOM 1418 O O . HIS A 1 169 ? 0.890 -4.442 -8.972 1.00 86.44 169 HIS A O 1
ATOM 1424 N N . GLU A 1 170 ? 2.752 -5.450 -9.674 1.00 87.25 170 GLU A N 1
ATOM 1425 C CA . GLU A 1 170 ? 2.882 -6.319 -8.498 1.00 87.25 170 GLU A CA 1
ATOM 1426 C C . GLU A 1 170 ? 3.055 -5.529 -7.191 1.00 87.25 170 GLU A C 1
ATOM 1428 O O . GLU A 1 170 ? 2.509 -5.926 -6.158 1.00 87.25 170 GLU A O 1
ATOM 1433 N N . ARG A 1 171 ? 3.775 -4.395 -7.215 1.00 86.88 171 ARG A N 1
ATOM 1434 C CA . ARG A 1 171 ? 3.888 -3.506 -6.046 1.00 86.88 171 ARG A CA 1
ATOM 1435 C C . ARG A 1 171 ? 2.553 -2.850 -5.706 1.00 86.88 171 ARG A C 1
ATOM 1437 O O . ARG A 1 171 ? 2.185 -2.863 -4.533 1.00 86.88 171 ARG A O 1
ATOM 1444 N N . ARG A 1 172 ? 1.820 -2.335 -6.702 1.00 88.44 172 ARG A N 1
ATOM 1445 C CA . ARG A 1 172 ? 0.485 -1.740 -6.502 1.00 88.44 172 ARG A CA 1
ATOM 1446 C C . ARG A 1 172 ? -0.483 -2.776 -5.935 1.00 88.44 172 ARG A C 1
ATOM 1448 O O . ARG A 1 172 ? -1.059 -2.554 -4.876 1.00 88.44 172 ARG A O 1
ATOM 1455 N N . LYS A 1 173 ? -0.558 -3.958 -6.552 1.00 89.38 173 LYS A N 1
ATOM 1456 C CA . LYS A 1 173 ? -1.384 -5.081 -6.086 1.00 89.38 173 LYS A CA 1
ATOM 1457 C C . LYS A 1 173 ? -1.064 -5.476 -4.643 1.00 89.38 173 LYS A C 1
ATOM 1459 O O . LYS A 1 173 ? -1.971 -5.671 -3.839 1.00 89.38 173 LYS A O 1
ATOM 1464 N N . ARG A 1 174 ? 0.223 -5.579 -4.293 1.00 89.62 174 ARG A N 1
ATOM 1465 C CA . ARG A 1 174 ? 0.658 -5.882 -2.921 1.00 89.62 174 ARG A CA 1
ATOM 1466 C C . ARG A 1 174 ? 0.240 -4.794 -1.939 1.00 89.62 174 ARG A C 1
ATOM 1468 O O . ARG A 1 174 ? -0.199 -5.125 -0.841 1.00 89.62 174 ARG A O 1
ATOM 1475 N N . PHE A 1 175 ? 0.400 -3.528 -2.314 1.00 91.56 175 PHE A N 1
ATOM 1476 C CA . PHE A 1 175 ? 0.018 -2.395 -1.478 1.00 91.56 175 PHE A CA 1
ATOM 1477 C C . PHE A 1 175 ? -1.480 -2.409 -1.184 1.00 91.56 175 PHE A C 1
ATOM 1479 O O . PHE A 1 175 ? -1.862 -2.440 -0.020 1.00 91.56 175 PHE A O 1
ATOM 1486 N N . VAL A 1 176 ? -2.303 -2.496 -2.231 1.00 91.50 176 VAL A N 1
ATOM 1487 C CA . VAL A 1 176 ? -3.769 -2.511 -2.142 1.00 91.50 176 VAL A CA 1
ATOM 1488 C C . VAL A 1 176 ? -4.264 -3.654 -1.258 1.00 91.50 176 VAL A C 1
ATOM 1490 O O . VAL A 1 176 ? -5.013 -3.430 -0.312 1.00 91.50 176 VAL A O 1
ATOM 1493 N N . ARG A 1 177 ? -3.779 -4.878 -1.497 1.00 92.44 177 ARG A N 1
ATOM 1494 C CA . ARG A 1 177 ? -4.180 -6.048 -0.701 1.00 92.44 177 ARG A CA 1
ATOM 1495 C C . ARG A 1 177 ? -3.830 -5.895 0.773 1.00 92.44 177 ARG A C 1
ATOM 1497 O O . ARG A 1 177 ? -4.653 -6.189 1.629 1.00 92.44 177 ARG A O 1
ATOM 1504 N N . LYS A 1 178 ? -2.624 -5.410 1.081 1.00 93.19 178 LYS A N 1
ATOM 1505 C CA . LYS A 1 178 ? -2.223 -5.150 2.470 1.00 93.19 178 LYS A CA 1
ATOM 1506 C C . LYS A 1 178 ? -3.060 -4.035 3.099 1.00 93.19 178 LYS A C 1
ATOM 1508 O O . LYS A 1 178 ? -3.426 -4.173 4.263 1.00 93.19 178 LYS A O 1
ATOM 1513 N N . ALA A 1 179 ? -3.361 -2.974 2.349 1.00 92.81 179 ALA A N 1
ATOM 1514 C CA . ALA A 1 179 ? -4.182 -1.861 2.808 1.00 92.81 179 ALA A CA 1
ATOM 1515 C C . ALA A 1 179 ? -5.576 -2.345 3.217 1.00 92.81 179 ALA A C 1
ATOM 1517 O O . ALA A 1 179 ? -5.949 -2.212 4.381 1.00 92.81 179 ALA A O 1
ATOM 1518 N N . TYR A 1 180 ? -6.316 -2.982 2.311 1.00 91.12 180 TYR A N 1
ATOM 1519 C CA . TYR A 1 180 ? -7.672 -3.443 2.615 1.00 91.12 180 TYR A CA 1
ATOM 1520 C C . TYR A 1 180 ? -7.716 -4.553 3.663 1.00 91.12 180 TYR A C 1
ATOM 1522 O O . TYR A 1 180 ? -8.624 -4.578 4.488 1.00 91.12 180 TYR A O 1
ATOM 1530 N N . LEU A 1 181 ? -6.715 -5.435 3.694 1.00 90.25 181 LEU A N 1
ATOM 1531 C CA . LEU A 1 181 ? -6.699 -6.520 4.670 1.00 90.25 181 LEU A CA 1
ATOM 1532 C C . LEU A 1 181 ? -6.448 -6.038 6.103 1.00 90.25 181 LEU A C 1
ATOM 1534 O O . LEU A 1 181 ? -6.947 -6.646 7.044 1.00 90.25 181 LEU A O 1
ATOM 1538 N N . ASN A 1 182 ? -5.667 -4.968 6.278 1.00 89.44 182 ASN A N 1
ATOM 1539 C CA . ASN A 1 182 ? -5.266 -4.497 7.604 1.00 89.44 182 ASN A CA 1
ATOM 1540 C C . ASN A 1 182 ? -6.098 -3.320 8.133 1.00 89.44 182 ASN A C 1
ATOM 1542 O O . ASN A 1 182 ? -5.963 -3.037 9.324 1.00 89.44 182 ASN A O 1
ATOM 1546 N N . ARG A 1 183 ? -6.919 -2.672 7.285 1.00 84.75 183 ARG A N 1
ATOM 1547 C CA . ARG A 1 183 ? -7.764 -1.487 7.561 1.00 84.75 183 ARG A CA 1
ATOM 1548 C C . ARG A 1 183 ? -7.075 -0.443 8.451 1.00 84.75 183 ARG A C 1
ATOM 1550 O O . ARG A 1 183 ? -7.140 -0.497 9.680 1.00 84.75 183 ARG A O 1
ATOM 1557 N N . PHE A 1 184 ? -6.379 0.492 7.814 1.00 92.94 184 PHE A N 1
ATOM 1558 C CA . PHE A 1 184 ? -5.707 1.611 8.481 1.00 92.94 184 PHE A CA 1
ATOM 1559 C C . PHE A 1 184 ? -6.724 2.669 8.943 1.00 92.94 184 PHE A C 1
ATOM 1561 O O . PHE A 1 184 ? -7.783 2.800 8.337 1.00 92.94 184 PHE A O 1
ATOM 1568 N N . ASN A 1 185 ? -6.426 3.413 10.014 1.00 93.88 185 ASN A N 1
ATOM 1569 C CA . ASN A 1 185 ? -7.361 4.398 10.577 1.00 93.88 185 ASN A CA 1
ATOM 1570 C C . ASN A 1 185 ? -6.941 5.858 10.392 1.00 93.88 185 ASN A C 1
ATOM 1572 O O . ASN A 1 185 ? -7.802 6.735 10.485 1.00 93.88 185 ASN A O 1
ATOM 1576 N N . TYR A 1 186 ? -5.682 6.115 10.036 1.00 94.00 186 TYR A N 1
ATOM 1577 C CA . TYR A 1 186 ? -5.187 7.452 9.725 1.00 94.00 186 TYR A CA 1
ATOM 1578 C C . TYR A 1 186 ? -4.394 7.495 8.420 1.00 94.00 186 TYR A C 1
ATOM 1580 O O . TYR A 1 186 ? -3.681 6.551 8.067 1.00 94.00 186 TYR A O 1
ATOM 1588 N N . PHE A 1 187 ? -4.478 8.632 7.741 1.00 93.69 187 PHE A N 1
ATOM 1589 C CA . PHE A 1 187 ? -3.546 9.061 6.715 1.00 93.69 187 PHE A CA 1
ATOM 1590 C C . PHE A 1 187 ? -2.627 10.130 7.307 1.00 93.69 187 PHE A C 1
ATOM 1592 O O . PHE A 1 187 ? -3.079 11.176 7.771 1.00 93.69 187 PHE A O 1
ATOM 1599 N N . ALA A 1 188 ? -1.330 9.849 7.307 1.00 94.00 188 ALA A N 1
ATOM 1600 C CA . ALA A 1 188 ? -0.311 10.680 7.913 1.00 94.00 188 ALA A CA 1
ATOM 1601 C C . ALA A 1 188 ? 0.664 11.205 6.858 1.00 94.00 188 ALA A C 1
ATOM 1603 O O . ALA A 1 188 ? 1.189 10.445 6.044 1.00 94.00 188 ALA A O 1
ATOM 1604 N N . THR A 1 189 ? 0.953 12.499 6.914 1.00 93.19 189 THR A N 1
ATOM 1605 C CA . THR A 1 189 ? 2.029 13.141 6.161 1.00 93.19 189 THR A CA 1
ATOM 1606 C C . THR A 1 189 ? 3.027 13.721 7.144 1.00 93.19 189 THR A C 1
ATOM 1608 O O . THR A 1 189 ? 2.691 14.615 7.916 1.00 93.19 189 THR A O 1
ATOM 1611 N N . PHE A 1 190 ? 4.261 13.228 7.106 1.00 94.25 190 PHE A N 1
ATOM 1612 C CA . PHE A 1 190 ? 5.346 13.708 7.953 1.00 94.25 190 PHE A CA 1
ATOM 1613 C C . PHE A 1 190 ? 6.268 14.613 7.147 1.00 94.25 190 PHE A C 1
ATOM 1615 O O . PHE A 1 190 ? 6.819 14.197 6.125 1.00 94.25 190 PHE A O 1
ATOM 1622 N N . THR A 1 191 ? 6.470 15.826 7.647 1.00 91.88 191 THR A N 1
ATOM 1623 C CA . THR A 1 191 ? 7.378 16.824 7.085 1.00 91.88 191 THR A CA 1
ATOM 1624 C C . THR A 1 191 ? 8.366 17.238 8.159 1.00 91.88 191 THR A C 1
ATOM 1626 O O . THR A 1 191 ? 7.968 17.610 9.263 1.00 91.88 191 THR A O 1
ATOM 1629 N N . TYR A 1 192 ? 9.658 17.174 7.854 1.00 92.75 192 TYR A N 1
ATOM 1630 C CA . TYR A 1 192 ? 10.667 17.555 8.831 1.00 92.75 192 TYR A CA 1
ATOM 1631 C C . TYR A 1 192 ? 10.900 19.068 8.864 1.00 92.75 192 TYR A C 1
ATOM 1633 O O . TYR A 1 192 ? 10.684 19.776 7.880 1.00 92.75 192 TYR A O 1
ATOM 1641 N N . ASP A 1 193 ? 11.321 19.548 10.027 1.00 91.50 193 ASP A N 1
ATOM 1642 C CA . ASP A 1 193 ? 11.817 20.901 10.250 1.00 91.50 193 ASP A CA 1
ATOM 1643 C C . ASP A 1 193 ? 13.347 20.894 10.106 1.00 91.50 193 ASP A C 1
ATOM 1645 O O . ASP A 1 193 ? 14.026 20.115 10.787 1.00 91.50 193 ASP A O 1
ATOM 1649 N N . ASP A 1 194 ? 13.890 21.754 9.239 1.00 91.75 194 ASP A N 1
ATOM 1650 C CA . ASP A 1 194 ? 15.332 21.847 8.968 1.00 91.75 194 ASP A CA 1
ATOM 1651 C C . ASP A 1 194 ? 16.137 22.202 10.232 1.00 91.75 194 ASP A C 1
ATOM 1653 O O . ASP A 1 194 ? 17.303 21.834 10.353 1.00 91.75 194 ASP A O 1
ATOM 1657 N N . LYS A 1 195 ? 15.508 22.852 11.225 1.00 93.81 195 LYS A N 1
ATOM 1658 C CA . LYS A 1 195 ? 16.137 23.135 12.527 1.00 93.81 195 LYS A CA 1
ATOM 1659 C C . LYS A 1 195 ? 16.336 21.879 13.380 1.00 93.81 195 LYS A C 1
ATOM 1661 O O . LYS A 1 195 ? 17.139 21.891 14.308 1.00 93.81 195 LYS A O 1
ATOM 1666 N N . LYS A 1 196 ? 15.587 20.806 13.106 1.00 93.00 196 LYS A N 1
ATOM 1667 C CA . LYS A 1 196 ? 15.589 19.558 13.892 1.00 93.00 196 LYS A CA 1
ATOM 1668 C C . LYS A 1 196 ? 16.320 18.425 13.185 1.00 93.00 196 LYS A C 1
ATOM 1670 O O . LYS A 1 196 ? 16.935 17.579 13.840 1.00 93.00 196 LYS A O 1
ATOM 1675 N N . HIS A 1 197 ? 16.217 18.375 11.859 1.00 94.56 197 HIS A N 1
ATOM 1676 C CA . HIS A 1 197 ? 16.703 17.260 11.063 1.00 94.56 197 HIS A CA 1
ATOM 1677 C C . HIS A 1 197 ? 17.296 17.698 9.731 1.00 94.56 197 HIS A C 1
ATOM 1679 O O . HIS A 1 197 ? 16.754 18.545 9.038 1.00 94.56 197 HIS A O 1
ATOM 1685 N N . THR A 1 198 ? 18.346 16.991 9.319 1.00 93.44 198 THR A N 1
ATOM 1686 C CA . THR A 1 198 ? 18.685 16.821 7.902 1.00 93.44 198 THR A CA 1
ATOM 1687 C C . THR A 1 198 ? 17.821 15.725 7.283 1.00 93.44 198 THR A C 1
ATOM 1689 O O . THR A 1 198 ? 17.320 14.853 8.003 1.00 93.44 198 THR A O 1
ATOM 1692 N N . GLU A 1 199 ? 17.724 15.693 5.955 1.00 91.62 199 GLU A N 1
ATOM 1693 C CA . GLU A 1 199 ? 16.978 14.666 5.222 1.00 91.62 199 GLU A CA 1
ATOM 1694 C C . GLU A 1 199 ? 17.377 13.230 5.624 1.00 91.62 199 GLU A C 1
ATOM 1696 O O . GLU A 1 199 ? 16.524 12.388 5.928 1.00 91.62 199 GLU A O 1
ATOM 1701 N N . GLU A 1 200 ? 18.681 12.951 5.692 1.00 92.81 200 GLU A N 1
ATOM 1702 C CA . GLU A 1 200 ? 19.203 11.639 6.085 1.00 92.81 200 GLU A CA 1
ATOM 1703 C C . GLU A 1 200 ? 18.788 11.268 7.512 1.00 92.81 200 GLU A C 1
ATOM 1705 O O . GLU A 1 200 ? 18.329 10.149 7.782 1.00 92.81 200 GLU A O 1
ATOM 1710 N N . SER A 1 201 ? 18.911 12.229 8.434 1.00 95.62 201 SER A N 1
ATOM 1711 C CA . SER A 1 201 ? 18.558 12.026 9.835 1.00 95.62 201 SER A CA 1
ATOM 1712 C C . SER A 1 201 ? 17.051 11.829 10.013 1.00 95.62 201 SER A C 1
ATOM 1714 O O . SER A 1 201 ? 16.649 10.960 10.792 1.00 95.62 201 SER A O 1
ATOM 1716 N N . PHE A 1 202 ? 16.225 12.557 9.254 1.00 95.50 202 PHE A N 1
ATOM 1717 C CA . PHE A 1 202 ? 14.774 12.424 9.246 1.00 95.50 202 PHE A CA 1
ATOM 1718 C C . PHE A 1 202 ? 14.373 11.034 8.762 1.00 95.50 202 PHE A C 1
ATOM 1720 O O . PHE A 1 202 ? 13.678 10.303 9.472 1.00 95.50 202 PHE A O 1
ATOM 1727 N N . ARG A 1 203 ? 14.900 10.611 7.606 1.00 93.56 203 ARG A N 1
ATOM 1728 C CA . ARG A 1 203 ? 14.611 9.296 7.027 1.00 93.56 203 ARG A CA 1
ATOM 1729 C C . ARG A 1 203 ? 14.965 8.160 7.979 1.00 93.56 203 ARG A C 1
ATOM 1731 O O . ARG A 1 203 ? 14.191 7.211 8.124 1.00 93.56 203 ARG A O 1
ATOM 1738 N N . LYS A 1 204 ? 16.127 8.244 8.633 1.00 95.44 204 LYS A N 1
ATOM 1739 C CA . LYS A 1 204 ? 16.597 7.231 9.587 1.00 95.44 204 LYS A CA 1
ATOM 1740 C C . LYS A 1 204 ? 15.759 7.226 10.868 1.00 95.44 204 LYS A C 1
ATOM 1742 O O . LYS A 1 204 ? 15.257 6.171 11.262 1.00 95.44 204 LYS A O 1
ATOM 1747 N N . LYS A 1 205 ? 15.588 8.385 11.512 1.00 96.69 205 LYS A N 1
ATOM 1748 C CA . LYS A 1 205 ? 14.916 8.492 12.815 1.00 96.69 205 LYS A CA 1
ATOM 1749 C C . LYS A 1 205 ? 13.408 8.253 12.714 1.00 96.69 205 LYS A C 1
ATOM 1751 O O . LYS A 1 205 ? 12.872 7.579 13.590 1.00 96.69 205 LYS A O 1
ATOM 1756 N N . LEU A 1 206 ? 12.740 8.700 11.644 1.00 96.56 206 LEU A N 1
ATOM 1757 C CA . LEU A 1 206 ? 11.312 8.427 11.441 1.00 96.56 206 LEU A CA 1
ATOM 1758 C C . LEU A 1 206 ? 11.058 6.928 11.252 1.00 96.56 206 LEU A C 1
ATOM 1760 O O . LEU A 1 206 ? 10.205 6.362 11.932 1.00 96.56 206 LEU A O 1
ATOM 1764 N N . LYS A 1 207 ? 11.844 6.251 10.400 1.00 95.19 207 LYS A N 1
ATOM 1765 C CA . LYS A 1 207 ? 11.737 4.790 10.215 1.00 95.19 207 LYS A CA 1
ATOM 1766 C C . LYS A 1 207 ? 11.936 4.031 11.522 1.00 95.19 207 LYS A C 1
ATOM 1768 O O . LYS A 1 207 ? 11.181 3.108 11.811 1.00 95.19 207 LYS A O 1
ATOM 1773 N N . MET A 1 208 ? 12.947 4.411 12.303 1.00 96.19 208 MET A N 1
ATOM 1774 C CA . MET A 1 208 ? 13.214 3.787 13.598 1.00 96.19 208 MET A CA 1
ATOM 1775 C C . MET A 1 208 ? 12.051 4.011 14.573 1.00 96.19 208 MET A C 1
ATOM 1777 O O . MET A 1 208 ? 11.592 3.061 15.198 1.00 96.19 208 MET A O 1
ATOM 1781 N N . CYS A 1 209 ? 11.527 5.236 14.644 1.00 96.19 209 CYS A N 1
ATOM 1782 C CA . CYS A 1 209 ? 10.393 5.585 15.495 1.00 96.19 209 CYS A CA 1
ATOM 1783 C C . CYS A 1 209 ? 9.135 4.781 15.138 1.00 96.19 209 CYS A C 1
ATOM 1785 O O . CYS A 1 209 ? 8.557 4.146 16.017 1.00 96.19 209 CYS A O 1
ATOM 1787 N N . LEU A 1 210 ? 8.760 4.732 13.856 1.00 96.31 210 LEU A N 1
ATOM 1788 C CA . LEU A 1 210 ? 7.614 3.946 13.389 1.00 96.31 210 LEU A CA 1
ATOM 1789 C C . LEU A 1 210 ? 7.804 2.446 13.644 1.00 96.31 210 LEU A C 1
ATOM 1791 O O . LEU A 1 210 ? 6.860 1.757 14.014 1.00 96.31 210 LEU A O 1
ATOM 1795 N N . ASN A 1 211 ? 9.025 1.926 13.488 1.00 95.31 211 ASN A N 1
ATOM 1796 C CA . ASN A 1 211 ? 9.333 0.534 13.815 1.00 95.31 211 ASN A CA 1
ATOM 1797 C C . ASN A 1 211 ? 9.178 0.247 15.319 1.00 95.31 211 ASN A C 1
ATOM 1799 O O . ASN A 1 211 ? 8.642 -0.790 15.693 1.00 95.31 211 ASN A O 1
ATOM 1803 N N . HIS A 1 212 ? 9.609 1.161 16.191 1.00 95.44 212 HIS A N 1
ATOM 1804 C CA . HIS A 1 212 ? 9.437 0.997 17.636 1.00 95.44 212 HIS A CA 1
ATOM 1805 C C . HIS A 1 212 ? 7.959 1.004 18.028 1.00 95.44 212 HIS A C 1
ATOM 1807 O O . HIS A 1 212 ? 7.543 0.110 18.757 1.00 95.44 212 HIS A O 1
ATOM 1813 N N . LEU A 1 213 ? 7.170 1.940 17.490 1.00 95.38 213 LEU A N 1
ATOM 1814 C CA . LEU A 1 213 ? 5.720 1.983 17.704 1.00 95.38 213 LEU A CA 1
ATOM 1815 C C . LEU A 1 213 ? 5.037 0.712 17.183 1.00 95.38 213 LEU A C 1
ATOM 1817 O O . LEU A 1 213 ? 4.154 0.168 17.837 1.00 95.38 213 LEU A O 1
ATOM 1821 N N . ALA A 1 214 ? 5.483 0.186 16.040 1.00 94.81 214 ALA A N 1
ATOM 1822 C CA . ALA A 1 214 ? 4.928 -1.050 15.502 1.00 94.81 214 ALA A CA 1
ATOM 1823 C C . ALA A 1 214 ? 5.204 -2.267 16.395 1.00 94.81 214 ALA A C 1
ATOM 1825 O O . ALA A 1 214 ? 4.313 -3.082 16.607 1.00 94.81 214 ALA A O 1
ATOM 1826 N N . ASN A 1 215 ? 6.417 -2.378 16.941 1.00 92.50 215 ASN A N 1
ATOM 1827 C CA . ASN A 1 215 ? 6.793 -3.527 17.768 1.00 92.50 215 ASN A CA 1
ATOM 1828 C C . ASN A 1 215 ? 6.285 -3.427 19.212 1.00 92.50 215 ASN A C 1
ATOM 1830 O O . ASN A 1 215 ? 6.021 -4.456 19.819 1.00 92.50 215 ASN A O 1
ATOM 1834 N N . ARG A 1 216 ? 6.202 -2.217 19.782 1.00 91.88 216 ARG A N 1
ATOM 1835 C CA . ARG A 1 216 ? 5.883 -2.013 21.207 1.00 91.88 216 ARG A CA 1
ATOM 1836 C C . ARG A 1 216 ? 4.424 -1.660 21.466 1.00 91.88 216 ARG A C 1
ATOM 1838 O O . ARG A 1 216 ? 3.915 -2.016 22.515 1.00 91.88 216 ARG A O 1
ATOM 1845 N N . ASN A 1 217 ? 3.777 -0.978 20.524 1.00 92.69 217 ASN A N 1
ATOM 1846 C CA . ASN A 1 217 ? 2.436 -0.407 20.689 1.00 92.69 217 ASN A CA 1
ATOM 1847 C C . ASN A 1 217 ? 1.434 -0.980 19.670 1.00 92.69 217 ASN A C 1
ATOM 1849 O O . ASN A 1 217 ? 0.342 -0.453 19.492 1.00 92.69 217 ASN A O 1
ATOM 1853 N N . GLY A 1 218 ? 1.820 -2.014 18.913 1.00 91.94 218 GLY A N 1
ATOM 1854 C CA . GLY A 1 218 ? 0.951 -2.658 17.923 1.00 91.94 218 GLY A CA 1
ATOM 1855 C C . GLY A 1 218 ? 0.599 -1.792 16.708 1.00 91.94 218 GLY A C 1
ATOM 1856 O O . GLY A 1 218 ? -0.315 -2.141 15.954 1.00 91.94 218 GLY A O 1
ATOM 1857 N N . TRP A 1 219 ? 1.302 -0.673 16.487 1.00 95.88 219 TRP A N 1
ATOM 1858 C CA . TRP A 1 219 ? 1.050 0.178 15.326 1.00 95.88 219 TRP A CA 1
ATOM 1859 C C . TRP A 1 219 ? 1.308 -0.582 14.020 1.00 95.88 219 TRP A C 1
ATOM 1861 O O . TRP A 1 219 ? 2.226 -1.394 13.895 1.00 95.88 219 TRP A O 1
ATOM 1871 N N . LYS A 1 220 ? 0.547 -0.255 12.978 1.00 95.56 220 LYS A N 1
ATOM 1872 C CA . LYS A 1 220 ? 0.868 -0.678 11.609 1.00 95.56 220 LYS A CA 1
ATOM 1873 C C . LYS A 1 220 ? 1.065 0.550 10.749 1.00 95.56 220 LYS A C 1
ATOM 1875 O O . LYS A 1 220 ? 0.366 1.540 10.923 1.00 95.56 220 LYS A O 1
ATOM 1880 N N . TYR A 1 221 ? 1.986 0.487 9.798 1.00 95.94 221 TYR A N 1
ATOM 1881 C CA . TYR A 1 221 ? 2.163 1.584 8.853 1.00 95.94 221 TYR A CA 1
ATOM 1882 C C . TYR A 1 221 ? 2.548 1.080 7.469 1.00 95.94 221 TYR A C 1
ATOM 1884 O O . TYR A 1 221 ? 3.208 0.049 7.328 1.00 95.94 221 TYR A O 1
ATOM 1892 N N . MET A 1 222 ? 2.141 1.827 6.449 1.00 94.94 222 MET A N 1
ATOM 1893 C CA . MET A 1 222 ? 2.493 1.609 5.051 1.00 94.94 222 MET A CA 1
ATOM 1894 C C . MET A 1 222 ? 2.601 2.951 4.342 1.00 94.94 222 MET A C 1
ATOM 1896 O O . MET A 1 222 ? 1.630 3.693 4.311 1.00 94.94 222 MET A O 1
ATOM 1900 N N . GLY A 1 223 ? 3.744 3.259 3.741 1.00 93.44 223 GLY A N 1
ATOM 1901 C CA . GLY A 1 223 ? 3.968 4.577 3.165 1.00 93.44 223 GLY A CA 1
ATOM 1902 C C . GLY A 1 223 ? 5.075 4.653 2.128 1.00 93.44 223 GLY A C 1
ATOM 1903 O O . GLY A 1 223 ? 5.740 3.664 1.809 1.00 93.44 223 GLY A O 1
ATOM 1904 N N . VAL A 1 224 ? 5.263 5.855 1.601 1.00 91.38 224 VAL A N 1
ATOM 1905 C CA . VAL A 1 224 ? 6.203 6.183 0.531 1.00 91.38 224 VAL A CA 1
ATOM 1906 C C . VAL A 1 224 ? 6.913 7.494 0.852 1.00 91.38 224 VAL A C 1
ATOM 1908 O O . VAL A 1 224 ? 6.347 8.394 1.470 1.00 91.38 224 VAL A O 1
ATOM 1911 N N . TRP A 1 225 ? 8.183 7.564 0.463 1.00 90.81 225 TRP A N 1
ATOM 1912 C CA . TRP A 1 225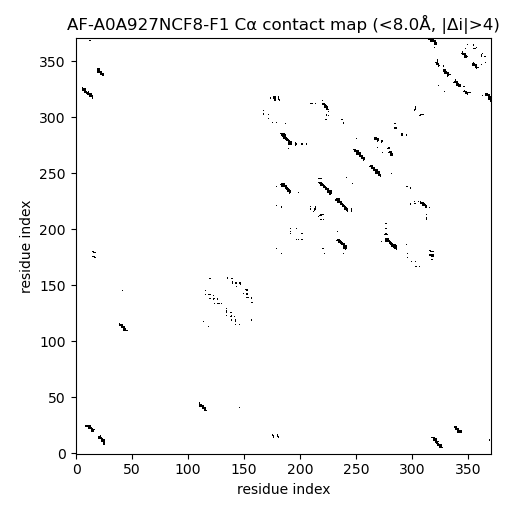 ? 8.964 8.794 0.514 1.00 90.81 225 TRP A CA 1
ATOM 1913 C C . TRP A 1 225 ? 8.702 9.599 -0.756 1.00 90.81 225 TRP A C 1
ATOM 1915 O O . TRP A 1 225 ? 8.718 9.035 -1.850 1.00 90.81 225 TRP A O 1
ATOM 1925 N N . GLU A 1 226 ? 8.477 10.897 -0.611 1.00 86.38 226 GLU A N 1
ATOM 1926 C CA . GLU A 1 226 ? 8.229 11.815 -1.720 1.00 86.38 226 GLU A CA 1
ATOM 1927 C C . GLU A 1 226 ? 9.061 13.084 -1.546 1.00 86.38 226 GLU A C 1
ATOM 1929 O O . GLU A 1 226 ? 9.244 13.564 -0.430 1.00 86.38 226 GLU A O 1
ATOM 1934 N N . ARG A 1 227 ? 9.529 13.648 -2.661 1.00 79.69 227 ARG A N 1
ATOM 1935 C CA . ARG A 1 227 ? 9.981 15.039 -2.734 1.00 79.69 227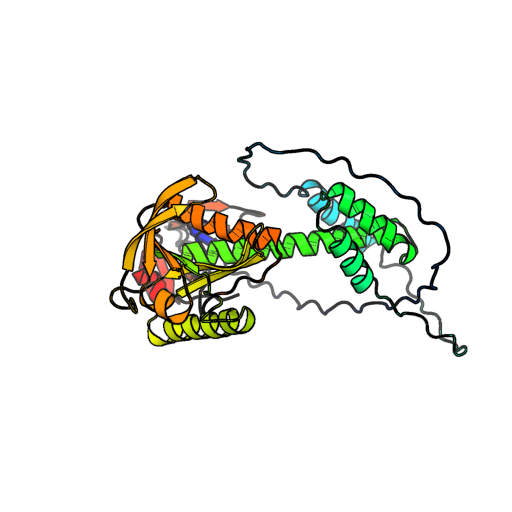 ARG A CA 1
ATOM 1936 C C . ARG A 1 227 ? 8.901 15.844 -3.449 1.00 79.69 227 ARG A C 1
ATOM 1938 O O . ARG A 1 227 ? 8.575 15.532 -4.594 1.00 79.69 227 ARG A O 1
ATOM 1945 N N . GLY A 1 228 ? 8.300 16.811 -2.763 1.00 58.84 228 GLY A N 1
ATOM 1946 C CA . GLY A 1 228 ? 7.171 17.572 -3.297 1.00 58.84 228 GLY A CA 1
ATOM 1947 C C . GLY A 1 228 ? 7.596 18.909 -3.911 1.00 58.84 228 GLY A C 1
ATOM 1948 O O . GLY A 1 228 ? 8.109 19.754 -3.188 1.00 58.84 228 GLY A O 1
ATOM 1949 N N . GLY A 1 229 ? 7.292 19.133 -5.197 1.00 57.72 229 GLY A N 1
ATOM 1950 C CA . GLY A 1 229 ? 7.255 20.456 -5.858 1.00 57.72 229 GLY A CA 1
ATOM 1951 C C . GLY A 1 229 ? 8.484 21.374 -5.691 1.00 57.72 229 GLY A C 1
ATOM 1952 O O . GLY A 1 229 ? 9.582 20.902 -5.417 1.00 57.72 229 GLY A O 1
ATOM 1953 N N . GLU A 1 230 ? 8.269 22.690 -5.858 1.00 42.38 230 GLU A N 1
ATOM 1954 C CA . GLU A 1 230 ? 9.292 23.761 -5.971 1.00 42.38 230 GLU A CA 1
ATOM 1955 C C . GLU A 1 230 ? 10.339 23.832 -4.842 1.00 42.38 230 GLU A C 1
ATOM 1957 O O . GLU A 1 230 ? 11.400 24.408 -5.053 1.00 42.38 230 GLU A O 1
ATOM 1962 N N . ASN A 1 231 ? 10.091 23.227 -3.672 1.00 53.66 231 ASN A N 1
ATOM 1963 C CA . ASN A 1 231 ? 11.004 23.286 -2.520 1.00 53.66 231 ASN A CA 1
ATOM 1964 C C . ASN A 1 231 ? 11.753 21.967 -2.236 1.00 53.66 231 ASN A C 1
ATOM 1966 O O . ASN A 1 231 ? 12.483 21.904 -1.251 1.00 53.66 231 ASN A O 1
ATOM 1970 N N . GLU A 1 232 ? 11.534 20.903 -3.025 1.00 66.75 232 GLU A N 1
ATOM 1971 C CA . GLU A 1 232 ? 12.228 19.593 -2.969 1.00 66.75 232 GLU A CA 1
ATOM 1972 C C . GLU A 1 232 ? 12.302 18.871 -1.601 1.00 66.75 232 GLU A C 1
ATOM 1974 O O . GLU A 1 232 ? 12.980 17.840 -1.473 1.00 66.75 232 GLU A O 1
ATOM 1979 N N . ARG A 1 233 ? 11.606 19.363 -0.566 1.00 81.00 233 ARG A N 1
ATOM 1980 C CA . ARG A 1 233 ? 11.717 18.823 0.794 1.00 81.00 233 ARG A CA 1
ATOM 1981 C C . ARG A 1 233 ? 11.181 17.393 0.846 1.00 81.00 233 ARG A C 1
ATOM 1983 O O . ARG A 1 233 ? 10.179 17.049 0.218 1.00 81.00 233 ARG A O 1
ATOM 1990 N N . LEU A 1 234 ? 11.872 16.547 1.607 1.00 88.38 234 LEU A N 1
ATOM 1991 C CA . LEU A 1 234 ? 11.487 15.154 1.794 1.00 88.38 234 LEU A CA 1
ATOM 1992 C C . LEU A 1 234 ? 10.273 15.041 2.728 1.00 88.38 234 LEU A C 1
ATOM 1994 O O . LEU A 1 234 ? 10.324 15.440 3.894 1.00 88.38 234 LEU A O 1
ATOM 1998 N N . HIS A 1 235 ? 9.223 14.403 2.228 1.00 90.12 235 HIS A N 1
ATOM 1999 C CA . HIS A 1 235 ? 8.016 14.044 2.958 1.00 90.12 235 HIS A CA 1
ATOM 2000 C C . HIS A 1 235 ? 7.867 12.523 3.035 1.00 90.12 235 HIS A C 1
ATOM 2002 O O . HIS A 1 235 ? 8.365 11.772 2.188 1.00 90.12 235 HIS A O 1
ATOM 2008 N N . PHE A 1 236 ? 7.154 12.056 4.057 1.00 93.62 236 PHE A N 1
ATOM 2009 C CA . PHE A 1 236 ? 6.710 10.669 4.147 1.00 93.62 236 PHE A CA 1
ATOM 2010 C C . PHE A 1 236 ? 5.189 10.621 4.250 1.00 93.62 236 PHE A C 1
ATOM 2012 O O . PHE A 1 236 ? 4.627 11.091 5.237 1.00 93.62 236 PHE A O 1
ATOM 2019 N N . HIS A 1 237 ? 4.538 10.033 3.249 1.00 92.62 237 HIS A N 1
ATOM 2020 C CA . HIS A 1 237 ? 3.096 9.790 3.253 1.00 92.62 237 HIS A CA 1
ATOM 2021 C C . HIS A 1 237 ? 2.828 8.352 3.668 1.00 92.62 237 HIS A C 1
ATOM 2023 O O . HIS A 1 237 ? 3.423 7.434 3.100 1.00 92.62 237 HIS A O 1
ATOM 2029 N N . ALA A 1 238 ? 1.943 8.136 4.638 1.00 95.00 238 ALA A N 1
ATOM 2030 C CA . ALA A 1 238 ? 1.672 6.814 5.176 1.00 95.00 238 ALA A CA 1
ATOM 2031 C C . ALA A 1 238 ? 0.217 6.613 5.596 1.00 95.00 238 ALA A C 1
ATOM 2033 O O . ALA A 1 238 ? -0.394 7.469 6.222 1.00 95.00 238 ALA A O 1
ATOM 2034 N N . LEU A 1 239 ? -0.294 5.415 5.340 1.00 95.50 239 LEU A N 1
ATOM 2035 C CA . LEU A 1 239 ? -1.415 4.851 6.075 1.00 95.50 239 LEU A CA 1
ATOM 2036 C C . LEU A 1 239 ? -0.898 4.345 7.421 1.00 95.50 239 LEU A C 1
ATOM 2038 O O . LEU A 1 239 ? 0.107 3.628 7.462 1.00 95.50 239 LEU A O 1
ATOM 2042 N N . VAL A 1 240 ? -1.578 4.698 8.507 1.00 96.12 240 VAL A N 1
ATOM 2043 C CA . VAL A 1 240 ? -1.217 4.321 9.878 1.00 96.12 240 VAL A CA 1
ATOM 2044 C C . VAL A 1 240 ? -2.423 3.695 10.576 1.00 96.12 240 VAL A C 1
ATOM 2046 O O . VAL A 1 240 ? -3.548 4.169 10.439 1.00 96.12 240 VAL A O 1
ATOM 2049 N N . LYS A 1 241 ? -2.192 2.571 11.263 1.00 94.94 241 LYS A N 1
ATOM 2050 C CA . LYS A 1 241 ? -3.147 1.921 12.159 1.00 94.94 241 LYS A CA 1
ATOM 2051 C C . LYS A 1 241 ? -2.637 2.107 13.574 1.00 94.94 241 LYS A C 1
ATOM 2053 O O . LYS A 1 241 ? -1.600 1.537 13.913 1.00 94.94 241 LYS A O 1
ATOM 2058 N N . VAL A 1 242 ? -3.361 2.885 14.360 1.00 94.81 242 VAL A N 1
ATOM 2059 C CA . VAL A 1 242 ? -3.109 3.077 15.790 1.00 94.81 242 VAL A CA 1
ATOM 2060 C C . VAL A 1 242 ? -4.167 2.288 16.559 1.00 94.81 242 VAL A C 1
ATOM 2062 O O . VAL A 1 242 ? -5.346 2.574 16.355 1.00 94.81 242 VAL A O 1
ATOM 2065 N N . PRO A 1 243 ? -3.800 1.274 17.362 1.00 92.75 243 PRO A N 1
ATOM 2066 C CA . PRO A 1 243 ? -4.756 0.595 18.234 1.00 92.75 243 PRO A CA 1
ATOM 2067 C C . PRO A 1 243 ? -5.372 1.549 19.264 1.00 92.75 243 PRO A C 1
ATOM 2069 O O . PRO A 1 243 ? -4.775 2.572 19.612 1.00 92.75 243 PRO A O 1
ATOM 2072 N N . ASP A 1 244 ? -6.555 1.206 19.765 1.00 90.50 244 ASP A N 1
ATOM 2073 C CA . ASP A 1 244 ? -7.235 2.009 20.781 1.00 90.50 244 ASP A CA 1
ATOM 2074 C C . ASP A 1 244 ? -6.379 2.099 22.053 1.00 90.50 244 ASP A C 1
ATOM 2076 O O . ASP A 1 244 ? -5.819 1.105 22.508 1.00 90.50 244 ASP A O 1
ATOM 2080 N N . GLY A 1 245 ? -6.229 3.309 22.598 1.00 91.56 245 GLY A N 1
ATOM 2081 C CA . GLY A 1 245 ? -5.380 3.577 23.768 1.00 91.56 245 GLY A CA 1
ATOM 2082 C C . GLY A 1 245 ? -3.873 3.678 23.487 1.00 91.56 245 GLY A C 1
ATOM 2083 O O . GLY A 1 245 ? -3.138 4.182 24.328 1.00 91.56 245 GLY A O 1
ATOM 2084 N N . GLU A 1 246 ? -3.403 3.305 22.295 1.00 93.81 246 GLU A N 1
ATOM 2085 C CA . GLU A 1 246 ? -1.970 3.270 21.948 1.00 93.81 246 GLU A CA 1
ATOM 2086 C C . GLU A 1 246 ? -1.477 4.541 21.228 1.00 93.81 246 GLU A C 1
ATOM 2088 O O . GLU A 1 246 ? -0.396 4.567 20.624 1.00 93.81 246 GLU A O 1
ATOM 2093 N N . MET A 1 247 ? -2.271 5.617 21.248 1.00 92.94 247 MET A N 1
ATOM 2094 C CA . MET A 1 247 ? -1.890 6.899 20.656 1.00 92.94 247 MET A CA 1
ATOM 2095 C C . MET A 1 247 ? -0.777 7.550 21.482 1.00 92.94 247 MET A C 1
ATOM 2097 O O . MET A 1 247 ? -0.993 8.030 22.592 1.00 92.94 247 MET A O 1
ATOM 2101 N N . HIS A 1 248 ? 0.433 7.597 20.929 1.00 87.12 248 HIS A N 1
ATOM 2102 C CA . HIS A 1 248 ? 1.590 8.125 21.641 1.00 87.12 248 HIS A CA 1
ATOM 2103 C C . HIS A 1 248 ? 1.742 9.639 21.455 1.00 87.12 248 HIS A C 1
ATOM 2105 O O . HIS A 1 248 ? 2.616 10.102 20.724 1.00 87.12 248 HIS A O 1
ATOM 2111 N N . GLY A 1 249 ? 0.876 10.407 22.113 1.00 89.44 249 GLY A N 1
ATOM 2112 C CA . GLY A 1 249 ? 0.774 11.864 22.026 1.00 89.44 249 GLY A CA 1
ATOM 2113 C C . GLY A 1 249 ? -0.684 12.298 21.879 1.00 89.44 249 GLY A C 1
ATOM 2114 O O . GLY A 1 249 ? -1.602 11.511 22.084 1.00 89.44 249 GLY A O 1
ATOM 2115 N N . THR A 1 250 ? -0.901 13.553 21.507 1.00 91.00 250 THR A N 1
ATOM 2116 C CA . THR A 1 250 ? -2.234 14.148 21.347 1.00 91.00 250 THR A CA 1
ATOM 2117 C C . THR A 1 250 ? -2.456 14.618 19.915 1.00 91.00 250 THR A C 1
ATOM 2119 O O . THR A 1 250 ? -1.523 15.050 19.229 1.00 91.00 250 THR A O 1
ATOM 2122 N N . LEU A 1 251 ? -3.708 14.524 19.467 1.00 91.56 251 LEU A N 1
ATOM 2123 C CA . LEU A 1 251 ? -4.157 15.073 18.194 1.00 91.56 251 LEU A CA 1
ATOM 2124 C C . LEU A 1 251 ? -4.780 16.449 18.436 1.00 91.56 251 LEU A C 1
ATOM 2126 O O . LEU A 1 251 ? -5.784 16.572 19.133 1.00 91.56 251 LEU A O 1
ATOM 2130 N N . GLU A 1 252 ? -4.190 17.481 17.844 1.00 90.19 252 GLU A N 1
ATOM 2131 C CA . GLU A 1 252 ? -4.630 18.869 17.970 1.00 90.19 252 GLU A CA 1
ATOM 2132 C C . GLU A 1 252 ? -5.141 19.372 16.623 1.00 90.19 252 GLU A C 1
ATOM 2134 O O . GLU A 1 252 ? -4.448 19.276 15.610 1.00 90.19 252 GLU A O 1
ATOM 2139 N N . LYS A 1 253 ? -6.340 19.958 16.595 1.00 89.00 253 LYS A N 1
ATOM 2140 C CA . LYS A 1 253 ? -6.843 20.630 15.392 1.00 89.00 253 LYS A CA 1
ATOM 2141 C C . LYS A 1 253 ? -6.236 22.027 15.317 1.00 89.00 253 LYS A C 1
ATOM 2143 O O . LYS A 1 253 ? -6.476 22.844 16.202 1.00 89.00 253 LYS A O 1
ATOM 2148 N N . LYS A 1 254 ? -5.487 22.316 14.254 1.00 85.00 254 LYS A N 1
ATOM 2149 C CA . LYS A 1 254 ? -4.932 23.647 13.980 1.00 85.00 254 LYS A CA 1
ATOM 2150 C C . LYS A 1 254 ? -5.468 24.189 12.667 1.00 85.00 254 LYS A C 1
ATOM 2152 O O . LYS A 1 254 ? -5.725 23.443 11.724 1.00 85.00 254 LYS A O 1
ATOM 2157 N N . MET A 1 255 ? -5.668 25.499 12.635 1.00 82.25 255 MET A N 1
ATOM 2158 C CA . MET A 1 255 ? -5.947 26.226 11.405 1.00 82.25 255 MET A CA 1
ATOM 2159 C C . MET A 1 255 ? -4.616 26.473 10.706 1.00 82.25 255 MET A C 1
ATOM 2161 O O . MET A 1 255 ? -3.711 27.053 11.298 1.00 82.25 255 MET A O 1
ATOM 2165 N N . ASP A 1 256 ? -4.496 26.010 9.473 1.00 75.00 256 ASP A N 1
ATOM 2166 C CA . ASP A 1 256 ? -3.281 26.130 8.681 1.00 75.00 256 ASP A CA 1
ATOM 2167 C C . ASP A 1 256 ? -3.604 26.709 7.304 1.00 75.00 256 ASP A C 1
ATOM 2169 O O . ASP A 1 256 ? -4.663 26.436 6.735 1.00 75.00 256 ASP A O 1
ATOM 2173 N N . TYR A 1 257 ? -2.704 27.529 6.769 1.00 74.31 257 TYR A N 1
ATOM 2174 C CA . TYR A 1 257 ? -2.894 28.142 5.462 1.00 74.31 257 TYR A CA 1
ATOM 2175 C C . TYR A 1 257 ? -2.312 27.244 4.372 1.00 74.31 257 TYR A C 1
ATOM 2177 O O . TYR A 1 257 ? -1.107 27.003 4.310 1.00 74.31 257 TYR A O 1
ATOM 2185 N N . ASN A 1 258 ? -3.166 26.759 3.475 1.00 68.69 258 ASN A N 1
ATOM 2186 C CA . ASN A 1 258 ? -2.718 26.000 2.320 1.00 68.69 258 ASN A CA 1
ATOM 2187 C C . ASN A 1 258 ? -2.305 26.964 1.202 1.00 68.69 258 ASN A C 1
ATOM 2189 O O . ASN A 1 258 ? -3.162 27.540 0.535 1.00 68.69 258 ASN A O 1
ATOM 2193 N N . PHE A 1 259 ? -0.997 27.091 0.969 1.00 63.88 259 PHE A N 1
ATOM 2194 C CA . PHE A 1 259 ? -0.423 27.962 -0.064 1.00 63.88 259 PHE A CA 1
ATOM 2195 C C . PHE A 1 259 ? -0.851 27.598 -1.492 1.00 63.88 259 PHE A C 1
ATOM 2197 O O . PHE A 1 259 ? -0.964 28.489 -2.328 1.00 63.88 259 PHE A O 1
ATOM 2204 N N . LYS A 1 260 ? -1.143 26.318 -1.773 1.00 66.00 260 LYS A N 1
ATOM 2205 C CA . LYS A 1 260 ? -1.588 25.881 -3.108 1.00 66.00 260 LYS A CA 1
ATOM 2206 C C . LYS A 1 260 ? -3.010 26.335 -3.395 1.00 66.00 260 LYS A C 1
ATOM 2208 O O . LYS A 1 260 ? -3.288 26.888 -4.448 1.00 66.00 260 LYS A O 1
ATOM 2213 N N . THR A 1 261 ? -3.914 26.112 -2.444 1.00 64.44 261 THR A N 1
ATOM 2214 C CA . THR A 1 261 ? -5.332 26.471 -2.604 1.00 64.44 261 THR A CA 1
ATOM 2215 C C . THR A 1 261 ? -5.644 27.880 -2.108 1.00 64.44 261 THR A C 1
ATOM 2217 O O . THR A 1 261 ? -6.801 28.286 -2.156 1.00 64.44 261 THR A O 1
ATOM 2220 N N . LYS A 1 262 ? -4.645 28.593 -1.570 1.00 75.12 262 LYS A N 1
ATOM 2221 C CA . LYS A 1 262 ? -4.744 29.918 -0.938 1.00 75.12 262 LYS A CA 1
ATOM 2222 C C . LYS A 1 262 ? -5.895 30.030 0.074 1.00 75.12 262 LYS A C 1
ATOM 2224 O O . LYS A 1 262 ? -6.574 31.050 0.154 1.00 75.12 262 LYS A O 1
ATOM 2229 N N . ARG A 1 263 ? -6.145 28.960 0.840 1.00 75.56 263 ARG A N 1
ATOM 2230 C CA . ARG A 1 263 ? -7.285 28.841 1.769 1.00 75.56 263 ARG A CA 1
ATOM 2231 C C . ARG A 1 263 ? -6.844 28.319 3.129 1.00 75.56 263 ARG A C 1
ATOM 2233 O O . ARG A 1 263 ? -5.949 27.480 3.215 1.00 75.56 263 ARG A O 1
ATOM 2240 N N . MET A 1 264 ? -7.533 28.768 4.175 1.00 79.81 264 MET A N 1
ATOM 2241 C CA . MET A 1 264 ? -7.402 28.200 5.514 1.00 79.81 264 MET A CA 1
ATOM 2242 C C . MET A 1 264 ? -8.024 26.803 5.551 1.00 79.81 264 MET A C 1
ATOM 2244 O O . MET A 1 264 ? -9.167 26.610 5.137 1.00 79.81 264 MET A O 1
ATOM 2248 N N . ARG A 1 265 ? -7.280 25.829 6.068 1.00 77.06 265 ARG A N 1
ATOM 2249 C CA . ARG A 1 265 ? -7.720 24.449 6.256 1.00 77.06 265 ARG A CA 1
ATOM 2250 C C . ARG A 1 265 ? -7.535 24.051 7.718 1.00 77.06 265 ARG A C 1
ATOM 2252 O O . ARG A 1 265 ? -6.512 24.343 8.327 1.00 77.06 265 ARG A O 1
ATOM 2259 N N . LYS A 1 266 ? -8.523 23.351 8.279 1.00 80.69 266 LYS A N 1
ATOM 2260 C CA . LYS A 1 266 ? -8.365 22.651 9.560 1.00 80.69 266 LYS A CA 1
ATOM 2261 C C . LYS A 1 266 ? -7.545 21.392 9.315 1.00 80.69 266 LYS A C 1
ATOM 2263 O O . LYS A 1 266 ? -7.971 20.536 8.542 1.00 80.69 266 LYS A O 1
ATOM 2268 N N . ILE A 1 267 ? -6.391 21.299 9.957 1.00 84.00 267 ILE A N 1
ATOM 2269 C CA . ILE A 1 267 ? -5.504 20.140 9.896 1.00 84.00 267 ILE A CA 1
ATOM 2270 C C . ILE A 1 267 ? -5.405 19.549 11.293 1.00 84.00 267 ILE A C 1
ATOM 2272 O O . ILE A 1 267 ? -5.217 20.272 12.274 1.00 84.00 267 ILE A O 1
ATOM 2276 N N . THR A 1 268 ? -5.532 18.232 11.386 1.00 90.75 268 THR A N 1
ATOM 2277 C CA . THR A 1 268 ? -5.233 17.513 12.621 1.00 90.75 268 THR A CA 1
ATOM 2278 C C . THR A 1 268 ? -3.737 17.254 12.672 1.00 90.75 268 THR A C 1
ATOM 2280 O O . THR A 1 268 ? -3.195 16.571 11.809 1.00 90.75 268 THR A O 1
ATOM 2283 N N . GLN A 1 269 ? -3.058 17.809 13.669 1.00 92.38 269 GLN A N 1
ATOM 2284 C CA . GLN A 1 269 ? -1.630 17.620 13.864 1.00 92.38 269 GLN A CA 1
ATOM 2285 C C . GLN A 1 269 ? -1.339 16.728 15.062 1.00 92.38 269 GLN A C 1
ATOM 2287 O O . GLN A 1 269 ? -2.091 16.702 16.034 1.00 92.38 269 GLN A O 1
ATOM 2292 N N . HIS A 1 270 ? -0.210 16.026 15.006 1.00 93.62 270 HIS A N 1
ATOM 2293 C CA . HIS A 1 270 ? 0.197 15.104 16.056 1.00 93.62 270 HIS A CA 1
ATOM 2294 C C . HIS A 1 270 ? 1.332 15.695 16.902 1.00 93.62 270 HIS A C 1
ATOM 2296 O O . HIS A 1 270 ? 2.451 15.873 16.416 1.00 93.62 270 HIS A O 1
ATOM 2302 N N . SER A 1 271 ? 1.086 15.937 18.193 1.00 93.81 271 SER A N 1
ATOM 2303 C CA . SER A 1 271 ? 2.015 16.669 19.074 1.00 93.81 271 SER A CA 1
ATOM 2304 C C . SER A 1 271 ? 3.389 16.000 19.217 1.00 93.81 271 SER A C 1
ATOM 2306 O O . SER A 1 271 ? 4.417 16.651 19.035 1.00 93.81 271 SER A O 1
ATOM 2308 N N . TYR A 1 272 ? 3.432 14.685 19.445 1.00 94.44 272 TYR A N 1
ATOM 2309 C CA . TYR A 1 272 ? 4.688 13.930 19.561 1.00 94.44 272 TYR A CA 1
ATOM 2310 C C . TYR A 1 272 ? 5.574 13.988 18.305 1.00 94.44 272 TYR A C 1
ATOM 2312 O O . TYR A 1 272 ? 6.772 14.273 18.396 1.00 94.44 272 TYR A O 1
ATOM 2320 N N . PHE A 1 273 ? 5.003 13.736 17.121 1.00 95.12 273 PHE A N 1
ATOM 2321 C CA . PHE A 1 273 ? 5.762 13.799 15.870 1.00 95.12 273 PHE A CA 1
ATOM 2322 C C . PHE A 1 273 ? 6.161 15.236 15.529 1.00 95.12 273 PHE A C 1
ATOM 2324 O O . PHE A 1 273 ? 7.289 15.453 15.093 1.00 95.12 273 PHE A O 1
ATOM 2331 N N . ASN A 1 274 ? 5.308 16.218 15.833 1.00 94.06 274 ASN A N 1
ATOM 2332 C CA . ASN A 1 274 ? 5.639 17.637 15.715 1.00 94.06 274 ASN A CA 1
ATOM 2333 C C . ASN A 1 274 ? 6.843 18.037 16.563 1.00 94.06 274 ASN A C 1
ATOM 2335 O O . ASN A 1 274 ? 7.751 18.715 16.073 1.00 94.06 274 ASN A O 1
ATOM 2339 N N . ALA A 1 275 ? 6.876 17.600 17.823 1.00 93.62 275 ALA A N 1
ATOM 2340 C CA . ALA A 1 275 ? 7.983 17.871 18.726 1.00 93.62 275 ALA A CA 1
ATOM 2341 C C . ALA A 1 275 ? 9.291 17.274 18.191 1.00 93.62 275 ALA A C 1
ATOM 2343 O O . ALA A 1 275 ? 10.299 17.980 18.135 1.00 93.62 275 ALA A O 1
ATOM 2344 N N . LYS A 1 276 ? 9.261 16.018 17.728 1.00 93.81 276 LYS A N 1
ATOM 2345 C CA . LYS A 1 276 ? 10.461 15.299 17.280 1.00 93.81 276 LYS A CA 1
ATOM 2346 C C . LYS A 1 276 ? 10.938 15.683 15.889 1.00 93.81 276 LYS A C 1
ATOM 2348 O O . LYS A 1 276 ? 12.120 15.944 15.727 1.00 93.81 276 LYS A O 1
ATOM 2353 N N . PHE A 1 277 ? 10.046 15.688 14.907 1.00 94.94 277 PHE A N 1
ATOM 2354 C CA . PHE A 1 277 ? 10.415 15.737 13.495 1.00 94.94 277 PHE A CA 1
ATOM 2355 C C . PHE A 1 277 ? 10.088 17.070 12.842 1.00 94.94 277 PHE A C 1
ATOM 2357 O O . PHE A 1 277 ? 10.904 17.589 12.089 1.00 94.94 277 PHE A O 1
ATOM 2364 N N . GLY A 1 278 ? 8.915 17.621 13.141 1.00 92.31 278 GLY A N 1
ATOM 2365 C CA . GLY A 1 278 ? 8.349 18.755 12.422 1.00 92.31 278 GLY A CA 1
ATOM 2366 C C . GLY A 1 278 ? 6.895 18.487 12.055 1.00 92.31 278 GLY A C 1
ATOM 2367 O O . GLY A 1 278 ? 6.278 17.550 12.558 1.00 92.31 278 GLY A O 1
ATOM 2368 N N . ARG A 1 279 ? 6.338 19.331 11.191 1.00 90.00 279 ARG A N 1
ATOM 2369 C CA . ARG A 1 279 ? 4.913 19.322 10.858 1.00 90.00 279 ARG A CA 1
ATOM 2370 C C . ARG A 1 279 ? 4.411 17.937 10.436 1.00 90.00 279 ARG A C 1
ATOM 2372 O O . ARG A 1 279 ? 4.913 17.332 9.490 1.00 90.00 279 ARG A O 1
ATOM 2379 N N . THR A 1 280 ? 3.357 17.491 11.106 1.00 92.69 280 THR A N 1
ATOM 2380 C CA . THR A 1 280 ? 2.641 16.258 10.795 1.00 92.69 280 THR A CA 1
ATOM 2381 C C . THR A 1 280 ? 1.176 16.567 10.540 1.00 92.69 280 THR A C 1
ATOM 2383 O O . THR A 1 280 ? 0.518 17.122 11.417 1.00 92.69 280 THR A O 1
ATOM 2386 N N . ASP A 1 281 ? 0.671 16.158 9.383 1.00 91.00 281 ASP A N 1
ATOM 2387 C CA . ASP A 1 281 ? -0.758 16.172 9.071 1.00 91.00 281 ASP A CA 1
ATOM 2388 C C . ASP A 1 281 ? -1.275 14.738 9.291 1.00 91.00 281 ASP A C 1
ATOM 2390 O O . ASP A 1 281 ? -0.712 13.800 8.731 1.00 91.00 281 ASP A O 1
ATOM 2394 N N . PHE A 1 282 ? -2.268 14.541 10.160 1.00 92.00 282 PHE A N 1
ATOM 2395 C CA . PHE A 1 282 ? -2.688 13.234 10.684 1.00 92.00 282 PHE A CA 1
ATOM 2396 C C . PHE A 1 282 ? -4.217 13.096 10.640 1.00 92.00 282 PHE A C 1
ATOM 2398 O O . PHE A 1 282 ? -4.920 13.265 11.640 1.00 92.00 282 PHE A O 1
ATOM 2405 N N . ASP A 1 283 ? -4.740 12.813 9.450 1.00 89.56 283 ASP A N 1
ATOM 2406 C CA . ASP A 1 283 ? -6.172 12.803 9.159 1.00 89.56 283 ASP A CA 1
ATOM 2407 C C . ASP A 1 283 ? -6.778 11.414 9.411 1.00 89.56 283 ASP A C 1
ATOM 2409 O O . ASP A 1 283 ? -6.226 10.396 8.995 1.00 89.56 283 ASP A O 1
ATOM 2413 N N . LYS A 1 284 ? -7.928 11.348 10.091 1.00 89.94 284 LYS A N 1
ATOM 2414 C CA . LYS A 1 284 ? -8.665 10.091 10.314 1.00 89.94 284 LYS A CA 1
ATOM 2415 C C . LYS A 1 284 ? -9.377 9.679 9.019 1.00 89.94 284 LYS A C 1
ATOM 2417 O O . LYS A 1 284 ? -10.028 10.514 8.401 1.00 89.94 284 LYS A O 1
ATOM 2422 N N . ILE A 1 285 ? -9.270 8.407 8.628 1.00 87.50 285 ILE A N 1
ATOM 2423 C CA . ILE A 1 285 ? -9.801 7.890 7.346 1.00 87.50 285 ILE A CA 1
ATOM 2424 C C . ILE A 1 285 ? -10.760 6.703 7.487 1.00 87.50 285 ILE A C 1
ATOM 2426 O O . ILE A 1 285 ? -11.311 6.255 6.490 1.00 87.50 285 ILE A O 1
ATOM 2430 N N . ILE A 1 286 ? -10.958 6.165 8.695 1.00 74.56 286 ILE A N 1
ATOM 2431 C CA . ILE A 1 286 ? -11.755 4.938 8.880 1.00 74.56 286 ILE A CA 1
ATOM 2432 C C . ILE A 1 286 ? -13.270 5.150 8.750 1.00 74.56 286 ILE A C 1
ATOM 2434 O O . ILE A 1 286 ? -13.985 4.196 8.477 1.00 74.56 286 ILE A O 1
ATOM 2438 N N . ASP A 1 287 ? -13.751 6.382 8.925 1.00 68.06 287 ASP A N 1
ATOM 2439 C CA . ASP A 1 287 ? -15.190 6.683 8.962 1.00 68.06 287 ASP A CA 1
ATOM 2440 C C . ASP A 1 287 ? -15.786 6.920 7.558 1.00 68.06 287 ASP A C 1
ATOM 2442 O O . ASP A 1 287 ? -16.976 7.195 7.428 1.00 68.06 287 ASP A O 1
ATOM 2446 N N . ASN A 1 288 ? -14.964 6.875 6.502 1.00 76.44 288 ASN A N 1
ATOM 2447 C CA . ASN A 1 288 ? -15.37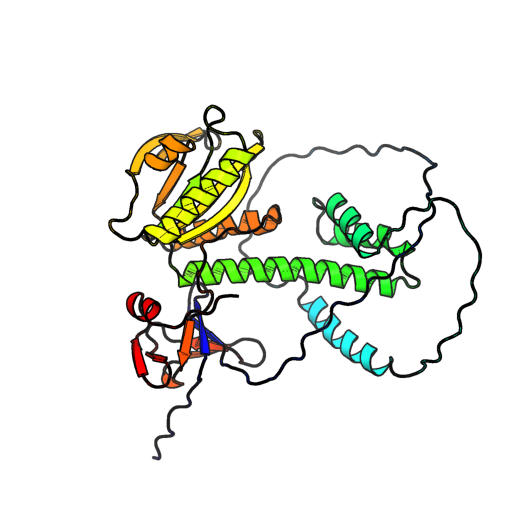6 7.182 5.135 1.00 76.44 288 ASN A CA 1
ATOM 2448 C C . ASN A 1 288 ? -14.578 6.339 4.127 1.00 76.44 288 ASN A C 1
ATOM 2450 O O . ASN A 1 288 ? -13.396 6.600 3.889 1.00 76.44 288 ASN A O 1
ATOM 2454 N N . ASP A 1 289 ? -15.237 5.363 3.497 1.00 77.75 289 ASP A N 1
ATOM 2455 C CA . ASP A 1 289 ? -14.602 4.478 2.515 1.00 77.75 289 ASP A CA 1
ATOM 2456 C C . ASP A 1 289 ? -14.040 5.250 1.307 1.00 77.75 289 ASP A C 1
ATOM 2458 O O . ASP A 1 289 ? -12.949 4.927 0.837 1.00 77.75 289 ASP A O 1
ATOM 2462 N N . MET A 1 290 ? -14.682 6.341 0.870 1.00 81.81 290 MET A N 1
ATOM 2463 C CA . MET A 1 290 ? -14.144 7.199 -0.198 1.00 81.81 290 MET A CA 1
ATOM 2464 C C . MET A 1 290 ? -12.843 7.886 0.224 1.00 81.81 290 MET A C 1
ATOM 2466 O O . MET A 1 290 ? -11.902 7.978 -0.563 1.00 81.81 290 MET A O 1
ATOM 2470 N N . ALA A 1 291 ? -12.746 8.333 1.480 1.00 80.31 291 ALA A N 1
ATOM 2471 C CA . ALA A 1 291 ? -11.506 8.903 2.008 1.00 80.31 291 ALA A CA 1
ATOM 2472 C C . ALA A 1 291 ? -10.394 7.845 2.099 1.00 80.31 291 ALA A C 1
ATOM 2474 O O . ALA A 1 291 ? -9.226 8.147 1.849 1.00 80.31 291 ALA A O 1
ATOM 2475 N N . TYR A 1 292 ? -10.754 6.599 2.416 1.00 85.75 292 TYR A N 1
ATOM 2476 C CA . TYR A 1 292 ? -9.820 5.479 2.451 1.00 85.75 292 TYR A CA 1
ATOM 2477 C C . TYR A 1 292 ? -9.270 5.139 1.059 1.00 85.75 292 TYR A C 1
ATOM 2479 O O . TYR A 1 292 ? -8.053 5.001 0.890 1.00 85.75 292 TYR A O 1
ATOM 2487 N N . VAL A 1 293 ? -10.149 5.060 0.055 1.00 86.56 293 VAL A N 1
ATOM 2488 C CA . VAL A 1 293 ? -9.778 4.857 -1.355 1.00 86.56 293 VAL A CA 1
ATOM 2489 C C . VAL A 1 293 ? -8.869 5.991 -1.827 1.00 86.56 293 VAL A C 1
ATOM 2491 O O . VAL A 1 293 ? -7.756 5.726 -2.286 1.00 86.56 293 VAL A O 1
ATOM 2494 N N . ALA A 1 294 ? -9.265 7.247 -1.596 1.00 86.38 294 ALA A N 1
ATOM 2495 C CA . ALA A 1 294 ? -8.471 8.416 -1.967 1.00 86.38 294 ALA A CA 1
ATOM 2496 C C . ALA A 1 294 ? -7.075 8.407 -1.314 1.00 86.38 294 ALA A C 1
ATOM 2498 O O . ALA A 1 294 ? -6.077 8.728 -1.961 1.00 86.38 294 ALA A O 1
ATOM 2499 N N . ALA A 1 295 ? -6.964 7.987 -0.049 1.00 87.56 295 ALA A N 1
ATOM 2500 C CA . ALA A 1 295 ? -5.683 7.867 0.649 1.00 87.56 295 ALA A CA 1
ATOM 2501 C C . ALA A 1 295 ? -4.775 6.778 0.043 1.00 87.56 295 ALA A C 1
ATOM 2503 O O . ALA A 1 295 ? -3.558 6.968 -0.085 1.00 87.56 295 ALA A O 1
ATOM 2504 N N . ILE A 1 296 ? -5.350 5.638 -0.360 1.00 89.25 296 ILE A N 1
ATOM 2505 C CA . ILE A 1 296 ? -4.627 4.572 -1.067 1.00 89.25 296 ILE A CA 1
ATOM 2506 C C . ILE A 1 296 ? -4.126 5.083 -2.420 1.00 89.25 296 ILE A C 1
ATOM 2508 O O . ILE A 1 296 ? -2.943 4.927 -2.739 1.00 89.25 296 ILE A O 1
ATOM 2512 N N . GLU A 1 297 ? -5.003 5.699 -3.208 1.00 87.25 297 GLU A N 1
ATOM 2513 C CA . GLU A 1 297 ? -4.684 6.229 -4.534 1.00 87.25 297 GLU A CA 1
ATOM 2514 C C . GLU A 1 297 ? -3.608 7.306 -4.475 1.00 87.25 297 GLU A C 1
ATOM 2516 O O . GLU A 1 297 ? -2.667 7.289 -5.278 1.00 87.25 297 GLU A O 1
ATOM 2521 N N . TYR A 1 298 ? -3.680 8.172 -3.463 1.00 86.00 298 TYR A N 1
ATOM 2522 C CA . TYR A 1 298 ? -2.678 9.194 -3.210 1.00 86.00 298 TYR A CA 1
ATOM 2523 C C . TYR A 1 298 ? -1.282 8.583 -3.046 1.00 86.00 298 TYR A C 1
ATOM 2525 O O . TYR A 1 298 ? -0.343 9.008 -3.713 1.00 86.00 298 TYR A O 1
ATOM 2533 N N . ILE A 1 299 ? -1.121 7.527 -2.241 1.00 87.38 299 ILE A N 1
ATOM 2534 C CA . ILE A 1 299 ? 0.182 6.853 -2.088 1.00 87.38 299 ILE A CA 1
ATOM 2535 C C . ILE A 1 299 ? 0.590 6.132 -3.380 1.00 87.38 299 ILE A C 1
ATOM 2537 O O . ILE A 1 299 ? 1.752 6.193 -3.794 1.00 87.38 299 ILE A O 1
ATOM 2541 N N . LEU A 1 300 ? -0.350 5.459 -4.050 1.00 86.19 300 LEU A N 1
ATOM 2542 C CA . LEU A 1 300 ? -0.079 4.713 -5.283 1.00 86.19 300 LEU A CA 1
ATOM 2543 C C . LEU A 1 300 ? 0.379 5.607 -6.447 1.00 86.19 300 LEU A C 1
ATOM 2545 O O . LEU A 1 300 ? 1.166 5.148 -7.290 1.00 86.19 300 LEU A O 1
ATOM 2549 N N . LYS A 1 301 ? -0.060 6.872 -6.476 1.00 82.25 301 LYS A N 1
ATOM 2550 C CA . LYS A 1 301 ? 0.436 7.906 -7.395 1.00 82.25 301 LYS A CA 1
ATOM 2551 C C . LYS A 1 301 ? 1.960 8.018 -7.313 1.00 82.25 301 LYS A C 1
ATOM 2553 O O . LYS A 1 301 ? 2.631 7.966 -8.344 1.00 82.25 301 LYS A O 1
ATOM 2558 N N . TYR A 1 302 ? 2.525 8.060 -6.108 1.00 75.94 302 TYR A N 1
ATOM 2559 C CA . TYR A 1 302 ? 3.971 8.202 -5.899 1.00 75.94 302 TYR A CA 1
ATOM 2560 C C . TYR A 1 302 ? 4.752 6.918 -6.139 1.00 75.94 302 TYR A C 1
ATOM 2562 O O . TYR A 1 302 ? 5.805 6.958 -6.768 1.00 75.94 302 TYR A O 1
ATOM 2570 N N . VAL A 1 303 ? 4.190 5.759 -5.784 1.00 73.38 303 VAL A N 1
ATOM 2571 C CA . VAL A 1 303 ? 4.781 4.445 -6.119 1.00 73.38 303 VAL A CA 1
ATOM 2572 C C . VAL A 1 303 ? 5.027 4.291 -7.624 1.00 73.38 303 VAL A C 1
ATOM 2574 O O . VAL A 1 303 ? 5.948 3.583 -8.046 1.00 73.38 303 VAL A O 1
ATOM 2577 N N . SER A 1 304 ? 4.190 4.941 -8.431 1.00 67.69 304 SER A N 1
ATOM 2578 C CA . SER A 1 304 ? 4.214 4.819 -9.888 1.00 67.69 304 SER A CA 1
ATOM 2579 C C . SER A 1 304 ? 5.035 5.906 -10.562 1.00 67.69 304 SER A C 1
ATOM 2581 O O . SER A 1 304 ? 5.694 5.609 -11.551 1.00 67.69 304 SER A O 1
ATOM 2583 N N . LYS A 1 305 ? 5.041 7.127 -10.011 1.00 66.19 305 LYS A N 1
ATOM 2584 C CA . LYS A 1 305 ? 5.812 8.256 -10.548 1.00 66.19 305 LYS A CA 1
ATOM 2585 C C . LYS A 1 305 ? 7.301 8.186 -10.212 1.00 66.19 305 LYS A C 1
ATOM 2587 O O . LYS A 1 305 ? 8.123 8.344 -11.102 1.00 66.19 305 LYS A O 1
ATOM 2592 N N . THR A 1 306 ? 7.665 7.946 -8.951 1.00 60.66 306 THR A N 1
ATOM 2593 C CA . THR A 1 306 ? 9.063 8.099 -8.499 1.00 60.66 306 THR A CA 1
ATOM 2594 C C . THR A 1 306 ? 9.835 6.782 -8.465 1.00 60.66 306 THR A C 1
ATOM 2596 O O . THR A 1 306 ? 11.036 6.768 -8.215 1.00 60.66 306 THR A O 1
ATOM 2599 N N . GLY A 1 307 ? 9.160 5.646 -8.683 1.00 63.78 307 GLY A N 1
ATOM 2600 C CA . GLY A 1 307 ? 9.766 4.319 -8.538 1.00 63.78 307 GLY A CA 1
ATOM 2601 C C . GLY A 1 307 ? 10.224 4.002 -7.106 1.00 63.78 307 GLY A C 1
ATOM 2602 O O . GLY A 1 307 ? 10.865 2.969 -6.889 1.00 63.78 307 GLY A O 1
ATOM 2603 N N . GLU A 1 308 ? 9.883 4.861 -6.139 1.00 72.69 308 GLU A N 1
ATOM 2604 C CA . GLU A 1 308 ? 10.286 4.734 -4.746 1.00 72.69 308 GLU A CA 1
ATOM 2605 C C . GLU A 1 308 ? 9.746 3.455 -4.115 1.00 72.69 308 GLU A C 1
ATOM 2607 O O . GLU A 1 308 ? 8.668 2.933 -4.435 1.00 72.69 308 GLU A O 1
ATOM 2612 N N . ARG A 1 309 ? 10.537 2.915 -3.189 1.00 80.62 309 ARG A N 1
ATOM 2613 C CA . ARG A 1 309 ? 10.159 1.691 -2.490 1.00 80.62 309 ARG A CA 1
ATOM 2614 C C . ARG A 1 309 ? 9.161 2.021 -1.394 1.00 80.62 309 ARG A C 1
ATOM 2616 O O . ARG A 1 309 ? 9.437 2.824 -0.506 1.00 80.62 309 ARG A O 1
ATOM 2623 N N . ILE A 1 310 ? 8.041 1.309 -1.421 1.00 87.94 310 ILE A N 1
ATOM 2624 C CA . ILE A 1 310 ? 7.068 1.310 -0.331 1.00 87.94 310 ILE A CA 1
ATOM 2625 C C . ILE A 1 310 ? 7.751 0.787 0.933 1.00 87.94 310 ILE A C 1
ATOM 2627 O O . ILE A 1 310 ? 8.442 -0.235 0.907 1.00 87.94 310 ILE A O 1
ATOM 2631 N N . VAL A 1 311 ? 7.526 1.484 2.037 1.00 91.00 311 VAL A N 1
ATOM 2632 C CA . VAL A 1 311 ? 7.993 1.126 3.371 1.00 91.00 311 VAL A CA 1
ATOM 2633 C C . VAL A 1 311 ? 6.783 0.711 4.194 1.00 91.00 311 VAL A C 1
ATOM 2635 O O . VAL A 1 311 ? 5.780 1.414 4.215 1.00 91.00 311 VAL A O 1
ATOM 2638 N N . TYR A 1 312 ? 6.855 -0.433 4.862 1.00 93.00 312 TYR A N 1
ATOM 2639 C CA . TYR A 1 312 ? 5.747 -0.947 5.657 1.00 93.00 312 TYR A CA 1
ATOM 2640 C C . TYR A 1 312 ? 6.239 -1.688 6.898 1.00 93.00 312 TYR A C 1
ATOM 2642 O O . TYR A 1 312 ? 7.366 -2.192 6.909 1.00 93.00 312 TYR A O 1
ATOM 2650 N N . SER A 1 313 ? 5.406 -1.753 7.939 1.00 92.50 313 SER A N 1
ATOM 2651 C CA . SER A 1 313 ? 5.722 -2.499 9.158 1.00 92.50 313 SER A CA 1
ATOM 2652 C C . SER A 1 313 ? 5.906 -3.996 8.873 1.00 92.50 313 SER A C 1
ATOM 2654 O O . SER A 1 313 ? 5.334 -4.569 7.936 1.00 92.50 313 SER A O 1
ATOM 2656 N N . ARG A 1 314 ? 6.758 -4.650 9.668 1.00 88.62 314 ARG A N 1
ATOM 2657 C CA . ARG A 1 314 ? 6.986 -6.096 9.555 1.00 88.62 314 ARG A CA 1
ATOM 2658 C C . ARG A 1 314 ? 5.713 -6.863 9.920 1.00 88.62 314 ARG A C 1
ATOM 2660 O O . ARG A 1 314 ? 4.889 -6.377 10.685 1.00 88.62 314 ARG A O 1
ATOM 2667 N N . GLY A 1 315 ? 5.550 -8.050 9.340 1.00 85.69 315 GLY A N 1
ATOM 2668 C CA . GLY A 1 315 ? 4.431 -8.940 9.661 1.00 85.69 315 GLY A CA 1
ATOM 2669 C C . GLY A 1 315 ? 3.076 -8.549 9.064 1.00 85.69 315 GLY A C 1
ATOM 2670 O O . GLY A 1 315 ? 2.101 -9.234 9.327 1.00 85.69 315 GLY A O 1
ATOM 2671 N N . LEU A 1 316 ? 2.981 -7.500 8.235 1.00 90.44 316 LEU A N 1
ATOM 2672 C CA . LEU A 1 316 ? 1.728 -7.150 7.552 1.00 90.44 316 LEU A CA 1
ATOM 2673 C C . LEU A 1 316 ? 1.311 -8.259 6.568 1.00 90.44 316 LEU A C 1
ATOM 2675 O O . LEU A 1 316 ? 1.993 -8.417 5.545 1.00 90.44 316 LEU A O 1
ATOM 2679 N N . PRO A 1 317 ? 0.210 -8.998 6.795 1.00 90.88 317 PRO A N 1
ATOM 2680 C CA . PRO A 1 317 ? -0.239 -10.025 5.863 1.00 90.88 317 PRO A CA 1
ATOM 2681 C C . PRO A 1 317 ? -0.721 -9.393 4.554 1.00 90.88 317 PRO A C 1
ATOM 2683 O O . PRO A 1 317 ? -1.277 -8.294 4.540 1.00 90.88 317 PRO A O 1
ATOM 2686 N N . MET A 1 318 ? -0.453 -10.073 3.437 1.00 92.31 318 MET A N 1
ATOM 2687 C CA . MET A 1 318 ? -1.070 -9.771 2.135 1.00 92.31 318 MET A CA 1
ATOM 2688 C C . MET A 1 318 ? -2.258 -10.694 1.852 1.00 92.31 318 MET A C 1
ATOM 2690 O O . MET A 1 318 ? -3.159 -10.302 1.115 1.00 92.31 318 MET A O 1
ATOM 2694 N N . TYR A 1 319 ? -2.231 -11.898 2.422 1.00 94.88 319 TYR A N 1
ATOM 2695 C CA . TYR A 1 319 ? -3.333 -12.848 2.391 1.00 94.88 319 TYR A CA 1
ATOM 2696 C C . TYR A 1 319 ? -3.569 -13.406 3.786 1.00 94.88 319 TYR A C 1
ATOM 2698 O O . TYR A 1 319 ? -2.633 -13.471 4.589 1.00 94.88 319 TYR A O 1
ATOM 2706 N N . LEU A 1 320 ? -4.789 -13.861 4.016 1.00 94.19 320 LEU A N 1
ATOM 2707 C CA . LEU A 1 320 ? -5.122 -14.805 5.074 1.00 94.19 320 LEU A CA 1
ATOM 2708 C C . LEU A 1 320 ? -5.198 -16.199 4.461 1.00 94.19 320 LEU A C 1
ATOM 2710 O O . LEU A 1 320 ? -5.482 -16.328 3.271 1.00 94.19 320 LEU A O 1
ATOM 2714 N N . ILE A 1 321 ? -4.895 -17.217 5.248 1.00 94.75 321 ILE A N 1
ATOM 2715 C CA . ILE A 1 321 ? -5.047 -18.616 4.863 1.00 94.75 321 ILE A CA 1
ATOM 2716 C C . ILE A 1 321 ? -6.276 -19.143 5.598 1.00 94.75 321 ILE A C 1
ATOM 2718 O O . ILE A 1 321 ? -6.405 -18.911 6.799 1.00 94.75 321 ILE A O 1
ATOM 2722 N N . SER A 1 322 ? -7.180 -19.774 4.854 1.00 94.94 322 SER A N 1
ATOM 2723 C CA . SER A 1 322 ? -8.389 -20.411 5.375 1.00 94.94 322 SER A CA 1
ATOM 2724 C C . SER A 1 322 ? -8.771 -21.578 4.489 1.00 94.94 322 SER A C 1
ATOM 2726 O O . SER A 1 322 ? -8.616 -21.489 3.268 1.00 94.94 322 SER A O 1
ATOM 2728 N N . ASP A 1 323 ? -9.362 -22.606 5.075 1.00 94.81 323 ASP A N 1
ATOM 2729 C CA . ASP A 1 323 ? -10.172 -23.546 4.311 1.00 94.81 323 ASP A CA 1
ATOM 2730 C C . ASP A 1 323 ? -11.523 -22.873 4.014 1.00 94.81 323 ASP A C 1
ATOM 2732 O O . ASP A 1 323 ? -12.048 -22.137 4.855 1.00 94.81 323 ASP A O 1
ATOM 2736 N N . ILE A 1 324 ? -12.031 -23.029 2.788 1.00 95.38 324 ILE A N 1
ATOM 2737 C CA . ILE A 1 324 ? -13.259 -22.368 2.317 1.00 95.38 324 ILE A CA 1
ATOM 2738 C C . ILE A 1 324 ? -14.250 -23.423 1.844 1.00 95.38 324 ILE A C 1
ATOM 2740 O O . ILE A 1 324 ? -13.910 -24.254 1.001 1.00 95.38 324 ILE A O 1
ATOM 2744 N N . ASN A 1 325 ? -15.475 -23.359 2.355 1.00 94.00 325 ASN A N 1
ATOM 2745 C CA . ASN A 1 325 ? -16.577 -24.189 1.889 1.00 94.00 325 ASN A CA 1
ATOM 2746 C C . ASN A 1 325 ? -17.126 -23.629 0.560 1.00 94.00 325 ASN A C 1
ATOM 2748 O O . ASN A 1 325 ? -17.245 -22.418 0.391 1.00 94.00 325 ASN A O 1
ATOM 2752 N N . SER A 1 326 ? -17.460 -24.494 -0.395 1.00 93.62 326 SER A N 1
ATOM 2753 C CA . SER A 1 326 ? -18.112 -24.110 -1.655 1.00 93.62 326 SER A CA 1
ATOM 2754 C C . SER A 1 326 ? -19.427 -23.346 -1.486 1.00 93.62 326 SER A C 1
ATOM 2756 O O . SER A 1 326 ? -19.736 -22.517 -2.336 1.00 93.62 326 SER A O 1
ATOM 2758 N N . GLU A 1 327 ? -20.159 -23.541 -0.390 1.00 94.38 327 GLU A N 1
ATOM 2759 C CA . GLU A 1 327 ? -21.370 -22.768 -0.071 1.00 94.38 327 GLU A CA 1
ATOM 2760 C C . GLU A 1 327 ? -21.073 -21.288 0.225 1.00 94.38 327 GLU A C 1
ATOM 2762 O O . GLU A 1 327 ? -21.919 -20.424 0.004 1.00 94.38 327 GLU A O 1
ATOM 2767 N N . ASP A 1 328 ? -19.848 -20.979 0.660 1.00 95.62 328 ASP A N 1
ATOM 2768 C CA . ASP A 1 328 ? -19.377 -19.616 0.909 1.00 95.62 328 ASP A CA 1
ATOM 2769 C C . ASP A 1 328 ? -18.849 -18.914 -0.363 1.00 95.62 328 ASP A C 1
ATOM 2771 O O . ASP A 1 328 ? -18.403 -17.758 -0.319 1.00 95.62 328 ASP A O 1
ATOM 2775 N N . VAL A 1 329 ? -18.886 -19.601 -1.509 1.00 95.69 329 VAL A N 1
ATOM 2776 C CA . VAL A 1 329 ? -18.432 -19.086 -2.802 1.00 95.69 329 VAL A CA 1
ATOM 2777 C C . VAL A 1 329 ? -19.622 -18.558 -3.595 1.00 95.69 329 VAL A C 1
ATOM 2779 O O . VAL A 1 329 ? -20.534 -19.299 -3.949 1.00 95.69 329 VAL A O 1
ATOM 2782 N N . LEU A 1 330 ? -19.572 -17.274 -3.948 1.00 94.62 330 LEU A N 1
ATOM 2783 C CA . LEU A 1 330 ? -20.567 -16.642 -4.810 1.00 94.62 330 LEU A CA 1
ATOM 2784 C C . LEU A 1 330 ? -20.391 -17.077 -6.271 1.00 94.62 330 LEU A C 1
ATOM 2786 O O . LEU A 1 330 ? -21.336 -17.507 -6.924 1.00 94.62 330 LEU A O 1
ATOM 2790 N N . CYS A 1 331 ? -19.172 -16.948 -6.800 1.00 93.50 331 CYS A N 1
ATOM 2791 C CA . CYS A 1 331 ? -18.835 -17.367 -8.159 1.00 93.50 331 CYS A CA 1
ATOM 2792 C C . CYS A 1 331 ? -17.322 -17.543 -8.342 1.00 93.50 331 CYS A C 1
ATOM 2794 O O . CYS A 1 331 ? -16.513 -17.123 -7.508 1.00 93.50 331 CYS A O 1
ATOM 2796 N N . ARG A 1 332 ? -16.926 -18.162 -9.459 1.00 92.44 332 ARG A N 1
ATOM 2797 C CA . ARG A 1 332 ? -15.526 -18.227 -9.893 1.00 92.44 332 ARG A CA 1
ATOM 2798 C C . ARG A 1 332 ? -15.211 -17.085 -10.856 1.00 92.44 332 ARG A C 1
ATOM 2800 O O . ARG A 1 332 ? -16.078 -16.653 -11.606 1.00 92.44 332 ARG A O 1
ATOM 2807 N N . VAL A 1 333 ? -13.979 -16.579 -10.804 1.00 90.94 333 VAL A N 1
ATOM 2808 C CA . VAL A 1 333 ? -13.519 -15.447 -11.624 1.00 90.94 333 VAL A CA 1
ATOM 2809 C C . VAL A 1 333 ? -12.055 -15.575 -12.049 1.00 90.94 333 VAL A C 1
ATOM 2811 O O . VAL A 1 333 ? -11.230 -16.240 -11.411 1.00 90.94 333 VAL A O 1
ATOM 2814 N N . GLY A 1 334 ? -11.693 -14.812 -13.082 1.00 81.31 334 GLY A N 1
ATOM 2815 C CA . GLY A 1 334 ? -10.331 -14.686 -13.596 1.00 81.31 334 GLY A CA 1
ATOM 2816 C C . GLY A 1 334 ? -9.977 -15.738 -14.646 1.00 81.31 334 GLY A C 1
ATOM 2817 O O . GLY A 1 334 ? -10.806 -16.531 -15.064 1.00 81.31 334 GLY A O 1
ATOM 2818 N N . ILE A 1 335 ? -8.715 -15.731 -15.083 1.00 78.12 335 ILE A N 1
ATOM 2819 C CA . ILE A 1 335 ? -8.235 -16.645 -16.129 1.00 78.12 335 ILE A CA 1
ATOM 2820 C C . ILE A 1 335 ? -8.408 -18.097 -15.663 1.00 78.12 335 ILE A C 1
ATOM 2822 O O . ILE A 1 335 ? -7.841 -18.477 -14.632 1.00 78.12 335 ILE A O 1
ATOM 2826 N N . GLU A 1 336 ? -9.153 -18.879 -16.449 1.00 77.94 336 GLU A N 1
ATOM 2827 C CA . GLU A 1 336 ? -9.514 -20.281 -16.178 1.00 77.94 336 GLU A CA 1
ATOM 2828 C C . GLU A 1 336 ? -10.286 -20.485 -14.856 1.00 77.94 336 GLU A C 1
ATOM 2830 O O . GLU A 1 336 ? -10.119 -21.516 -14.209 1.00 77.94 336 GLU A O 1
ATOM 2835 N N . ASP A 1 337 ? -11.066 -19.497 -14.395 1.00 80.31 337 ASP A N 1
ATOM 2836 C CA . ASP A 1 337 ? -11.934 -19.623 -13.205 1.00 80.31 337 ASP A CA 1
ATOM 2837 C C . ASP A 1 337 ? -11.193 -20.061 -11.927 1.00 80.31 337 ASP A C 1
ATOM 2839 O O . ASP A 1 337 ? -11.716 -20.721 -11.021 1.00 80.31 337 ASP A O 1
ATOM 2843 N N . LYS A 1 338 ? -9.917 -19.667 -11.850 1.00 86.50 338 LYS A N 1
ATOM 2844 C CA . LYS A 1 338 ? -8.977 -20.063 -10.791 1.00 86.50 338 LYS A CA 1
ATOM 2845 C C . LYS A 1 338 ? -9.148 -19.303 -9.482 1.00 86.50 338 LYS A C 1
ATOM 2847 O O . LYS A 1 338 ? -8.430 -19.599 -8.529 1.00 86.50 338 LYS A O 1
ATOM 2852 N N . LYS A 1 339 ? -9.994 -18.277 -9.426 1.00 93.25 339 LYS A N 1
ATOM 2853 C CA . LYS A 1 339 ? -10.242 -17.504 -8.202 1.00 93.25 339 LYS A CA 1
ATOM 2854 C C . LYS A 1 339 ? -11.702 -17.606 -7.812 1.00 93.25 339 LYS A C 1
ATOM 2856 O O . LYS A 1 339 ? -12.558 -17.788 -8.666 1.00 93.25 339 LYS A O 1
ATOM 2861 N N . LEU A 1 340 ? -11.958 -17.438 -6.526 1.00 94.94 340 LEU A N 1
ATOM 2862 C CA . LEU A 1 340 ? -13.281 -17.509 -5.925 1.00 94.94 340 LEU A CA 1
ATOM 2863 C C . LEU A 1 340 ? -13.669 -16.114 -5.438 1.00 94.94 340 LEU A C 1
ATOM 2865 O O . LEU A 1 340 ? -12.856 -15.468 -4.777 1.00 94.94 340 LEU A O 1
ATOM 2869 N N . VAL A 1 341 ? -14.875 -15.654 -5.744 1.00 96.56 341 VAL A N 1
ATOM 2870 C CA . VAL A 1 341 ? -15.509 -14.525 -5.054 1.00 96.56 341 VAL A CA 1
ATOM 2871 C C . VAL A 1 341 ? -16.259 -15.098 -3.862 1.00 96.56 341 VAL A C 1
ATOM 2873 O O . VAL A 1 341 ? -17.037 -16.034 -4.028 1.00 96.56 341 VAL A O 1
ATOM 2876 N N . LEU A 1 342 ? -15.990 -14.578 -2.668 1.00 96.88 342 LEU A N 1
ATOM 2877 C CA . LEU A 1 342 ? -16.570 -15.073 -1.419 1.00 96.88 342 LEU A CA 1
ATOM 2878 C C . LEU A 1 342 ? -17.672 -14.129 -0.934 1.00 96.88 342 LEU A C 1
ATOM 2880 O O . LEU A 1 342 ? -17.571 -12.919 -1.151 1.00 96.88 342 LEU A O 1
ATOM 2884 N N . TYR A 1 343 ? -18.678 -14.663 -0.240 1.00 95.88 343 TYR A N 1
ATOM 2885 C CA . TYR A 1 343 ? -19.648 -13.836 0.486 1.00 95.88 343 TYR A CA 1
ATOM 2886 C C . TYR A 1 343 ? -18.969 -13.022 1.594 1.00 95.88 343 TYR A C 1
ATOM 2888 O O . TYR A 1 343 ? -17.968 -13.448 2.159 1.00 95.88 343 TYR A O 1
ATOM 2896 N N . ASP A 1 344 ? -19.535 -11.875 1.974 1.00 91.75 344 ASP A N 1
ATOM 2897 C CA . ASP A 1 344 ? -18.917 -10.968 2.957 1.00 91.75 344 ASP A CA 1
ATOM 2898 C C . ASP A 1 344 ? -18.672 -11.606 4.332 1.00 91.75 344 ASP A C 1
ATOM 2900 O O . ASP A 1 344 ? -17.686 -11.290 5.002 1.00 91.75 344 ASP A O 1
ATOM 2904 N N . LYS A 1 345 ? -19.568 -12.510 4.746 1.00 94.25 345 LYS A N 1
ATOM 2905 C CA . LYS A 1 345 ? -19.535 -13.220 6.034 1.00 94.25 345 LYS A CA 1
ATOM 2906 C C . LYS A 1 345 ? -19.226 -14.708 5.871 1.00 94.25 345 LYS A C 1
ATOM 2908 O O . LYS A 1 345 ? -19.803 -15.529 6.577 1.00 94.25 345 LYS A O 1
ATOM 2913 N N . PHE A 1 346 ? -18.328 -15.043 4.950 1.00 96.06 346 PHE A N 1
ATOM 2914 C CA . PHE A 1 346 ? -17.910 -16.426 4.747 1.00 96.06 346 PHE A CA 1
ATOM 2915 C C . PHE A 1 346 ? -17.299 -17.053 6.012 1.00 96.06 346 PHE A C 1
ATOM 2917 O O . PHE A 1 346 ? -16.673 -16.360 6.829 1.00 96.06 346 PHE A O 1
ATOM 2924 N N . GLY A 1 347 ? -17.461 -18.367 6.169 1.00 95.88 347 GLY A N 1
ATOM 2925 C CA . GLY A 1 347 ? -16.888 -19.126 7.273 1.00 95.88 347 GLY A CA 1
ATOM 2926 C C . GLY A 1 347 ? -15.373 -19.276 7.142 1.00 95.88 347 GLY A C 1
ATOM 2927 O O . GLY A 1 347 ? -14.864 -19.711 6.111 1.00 95.88 347 GLY A O 1
ATOM 2928 N N . CYS A 1 348 ? -14.634 -18.923 8.194 1.00 95.94 348 CYS A N 1
ATOM 2929 C CA . CYS A 1 348 ? -13.185 -19.099 8.249 1.00 95.94 348 CYS A CA 1
ATOM 2930 C C . CYS A 1 348 ? -12.831 -20.355 9.044 1.00 95.94 348 CYS A C 1
ATOM 2932 O O . CYS A 1 348 ? -13.279 -20.526 10.180 1.00 95.94 348 CYS A O 1
ATOM 2934 N N . TRP A 1 349 ? -11.978 -21.191 8.463 1.00 95.06 349 TRP A N 1
ATOM 2935 C CA . TRP A 1 349 ? -11.582 -22.486 9.005 1.00 95.06 349 TRP A CA 1
ATOM 2936 C C . TRP A 1 349 ? -10.066 -22.641 8.946 1.00 95.06 349 TRP A C 1
ATOM 2938 O O . TRP A 1 349 ? -9.435 -22.179 7.991 1.00 95.06 349 TRP A O 1
ATOM 2948 N N . ASP A 1 350 ? -9.490 -23.289 9.954 1.00 91.88 350 ASP A N 1
ATOM 2949 C CA . ASP A 1 350 ? -8.066 -23.612 9.996 1.00 91.88 350 ASP A CA 1
ATOM 2950 C C . ASP A 1 350 ? -7.877 -25.069 10.416 1.00 91.88 350 ASP A C 1
ATOM 2952 O O . ASP A 1 350 ? -8.196 -25.432 11.544 1.00 91.88 350 ASP A O 1
ATOM 2956 N N . GLU A 1 351 ? -7.406 -25.914 9.494 1.00 87.00 351 GLU A N 1
ATOM 2957 C CA . GLU A 1 351 ? -7.156 -27.345 9.748 1.00 87.00 351 GLU A CA 1
ATOM 2958 C C . GLU A 1 351 ? -8.390 -28.080 10.310 1.00 87.00 351 GLU A C 1
ATOM 2960 O O . GLU A 1 351 ? -8.288 -28.963 11.159 1.00 87.00 351 GLU A O 1
ATOM 2965 N N . GLY A 1 352 ? -9.578 -27.709 9.822 1.00 83.81 352 GLY A N 1
ATOM 2966 C CA . GLY A 1 352 ? -10.860 -28.270 10.258 1.00 83.81 352 GLY A CA 1
ATOM 2967 C C . GLY A 1 352 ? -11.473 -27.620 11.506 1.00 83.81 352 GLY A C 1
ATOM 2968 O O . GLY A 1 352 ? -12.613 -27.939 11.842 1.00 83.81 352 GLY A O 1
ATOM 2969 N N . GLU A 1 353 ? -10.792 -26.677 12.167 1.00 92.12 353 GLU A N 1
ATOM 2970 C CA . GLU A 1 353 ? -11.370 -25.882 13.259 1.00 92.12 353 GLU A CA 1
ATOM 2971 C C . GLU A 1 353 ? -12.100 -24.649 12.708 1.00 92.12 353 GLU A C 1
ATOM 2973 O O . GLU A 1 353 ? -11.525 -23.846 11.970 1.00 92.12 353 GLU A O 1
ATOM 2978 N N . TYR A 1 354 ? -13.360 -24.454 13.105 1.00 94.56 354 TYR A N 1
ATOM 2979 C CA . TYR A 1 354 ? -14.101 -23.240 12.770 1.00 94.56 354 TYR A CA 1
ATOM 2980 C C . TYR A 1 354 ? -13.639 -22.061 13.632 1.00 94.56 354 TYR A C 1
ATOM 2982 O O . TYR A 1 354 ? -13.863 -22.019 14.843 1.00 94.56 354 TYR A O 1
ATOM 2990 N N . LEU A 1 355 ? -13.038 -21.054 12.998 1.00 93.62 355 LEU A N 1
ATOM 2991 C CA . LEU A 1 355 ? -12.567 -19.848 13.682 1.00 93.62 355 LEU A CA 1
ATOM 2992 C C . LEU A 1 355 ? -13.672 -18.798 13.868 1.00 93.62 355 LEU A C 1
ATOM 2994 O O . LEU A 1 355 ? -13.535 -17.923 14.728 1.00 93.62 355 LEU A O 1
ATOM 2998 N N . GLY A 1 356 ? -14.740 -18.877 13.070 1.00 94.94 356 GLY A N 1
ATOM 2999 C CA . GLY A 1 356 ? -15.831 -17.905 13.023 1.00 94.94 356 GLY A CA 1
ATOM 3000 C C . GLY A 1 356 ? -16.062 -17.341 11.620 1.00 94.94 356 GLY A C 1
ATOM 3001 O O . GLY A 1 356 ? -15.297 -17.594 10.689 1.00 94.94 356 GLY A O 1
ATOM 3002 N N . ALA A 1 357 ? -17.113 -16.537 11.464 1.00 96.12 357 ALA A N 1
ATOM 3003 C CA . ALA A 1 357 ? -17.352 -15.800 10.225 1.00 96.12 357 ALA A CA 1
ATOM 3004 C C . ALA A 1 357 ? -16.290 -14.703 10.038 1.00 96.12 357 ALA A C 1
ATOM 3006 O O . ALA A 1 357 ? -15.737 -14.190 11.017 1.00 96.12 357 ALA A O 1
ATOM 3007 N N . MET A 1 358 ? -16.008 -14.321 8.791 1.00 94.50 358 MET A N 1
ATOM 3008 C CA . MET A 1 358 ? -15.032 -13.274 8.478 1.00 94.50 358 MET A CA 1
ATOM 3009 C C . MET A 1 358 ? -15.340 -11.955 9.219 1.00 94.50 358 MET A C 1
ATOM 3011 O O . MET A 1 358 ? -16.335 -11.281 8.960 1.00 94.50 358 MET A O 1
ATOM 3015 N N . SER A 1 359 ? -14.450 -11.569 10.139 1.00 92.44 359 SER A N 1
ATOM 3016 C CA . SER A 1 359 ? -14.527 -10.352 10.962 1.00 92.44 359 SER A CA 1
ATOM 3017 C C . SER A 1 359 ? -13.121 -9.890 11.366 1.00 92.44 359 SER A C 1
ATOM 3019 O O . SER A 1 359 ? -12.156 -10.644 11.242 1.00 92.44 359 SER A O 1
ATOM 3021 N N . GLU A 1 360 ? -12.958 -8.661 11.872 1.00 87.94 360 GLU A N 1
ATOM 3022 C CA . GLU A 1 360 ? -11.644 -8.189 12.355 1.00 87.94 360 GLU A CA 1
ATOM 3023 C C . GLU A 1 360 ? -11.089 -9.026 13.524 1.00 87.94 360 GLU A C 1
ATOM 3025 O O . GLU A 1 360 ? -9.872 -9.098 13.697 1.00 87.94 360 GLU A O 1
ATOM 3030 N N . GLU A 1 361 ? -11.952 -9.672 14.308 1.00 90.25 361 GLU A N 1
ATOM 3031 C CA . GLU A 1 361 ? -11.565 -10.582 15.393 1.00 90.25 361 GLU A CA 1
ATOM 3032 C C . GLU A 1 361 ? -11.072 -11.911 14.826 1.00 90.25 361 GLU A C 1
ATOM 3034 O O . GLU A 1 361 ? -9.971 -12.355 15.158 1.00 90.25 361 GLU A O 1
ATOM 3039 N N . THR A 1 362 ? -11.825 -12.487 13.887 1.00 92.31 362 THR A N 1
ATOM 3040 C CA . THR A 1 362 ? -11.453 -13.720 13.186 1.00 92.31 362 THR A CA 1
ATOM 3041 C C . THR A 1 362 ? -10.116 -13.552 12.466 1.00 92.31 362 THR A C 1
ATOM 3043 O O . THR A 1 362 ? -9.211 -14.368 12.634 1.00 92.31 362 THR A O 1
ATOM 3046 N N . LYS A 1 363 ? -9.908 -12.422 11.772 1.00 90.56 363 LYS A N 1
ATOM 3047 C CA . LYS A 1 363 ? -8.638 -12.095 11.095 1.00 90.56 363 LYS A CA 1
ATOM 3048 C C . LYS A 1 363 ? -7.416 -12.137 12.013 1.00 90.56 363 LYS A C 1
ATOM 3050 O O . LYS A 1 363 ? -6.322 -12.415 11.529 1.00 90.56 363 LYS A O 1
ATOM 3055 N N . LYS A 1 364 ? -7.565 -11.824 13.308 1.00 87.88 364 LYS A N 1
ATOM 3056 C CA . LYS A 1 364 ? -6.455 -11.871 14.279 1.00 87.88 364 LYS A CA 1
ATOM 3057 C C . LYS A 1 364 ? -6.054 -13.305 14.635 1.00 87.88 364 LYS A C 1
ATOM 3059 O O . LYS A 1 364 ? -4.896 -13.513 14.983 1.00 87.88 364 LYS A O 1
ATOM 3064 N N . ARG A 1 365 ? -6.986 -14.261 14.551 1.00 89.44 365 ARG A N 1
ATOM 3065 C CA . ARG A 1 365 ? -6.754 -15.696 14.801 1.00 89.44 365 ARG A CA 1
ATOM 3066 C C . ARG A 1 365 ? -6.205 -16.423 13.570 1.00 89.44 365 ARG A C 1
ATOM 3068 O O . ARG A 1 365 ? -5.506 -17.415 13.713 1.00 89.44 365 ARG A O 1
ATOM 3075 N N . MET A 1 366 ? -6.503 -15.922 12.372 1.00 89.94 366 MET A N 1
ATOM 3076 C CA . MET A 1 366 ? -6.110 -16.553 11.111 1.00 89.94 366 MET A CA 1
ATOM 3077 C C . MET A 1 366 ? -4.610 -16.453 10.814 1.00 89.94 366 MET A C 1
ATOM 3079 O O . MET A 1 366 ? -3.952 -15.438 11.068 1.00 89.94 366 MET A O 1
ATOM 3083 N N . ARG A 1 367 ? -4.086 -17.479 10.136 1.00 90.38 367 ARG A N 1
ATOM 3084 C CA . ARG A 1 367 ? -2.713 -17.488 9.625 1.00 90.38 367 ARG A CA 1
ATOM 3085 C C . ARG A 1 367 ? -2.557 -16.485 8.481 1.00 90.38 367 ARG A C 1
ATOM 3087 O O . ARG A 1 367 ? -3.266 -16.519 7.476 1.00 90.38 367 ARG A O 1
ATOM 3094 N N . GLY A 1 368 ? -1.593 -15.578 8.621 1.00 86.44 368 GLY A N 1
ATOM 3095 C CA . GLY A 1 368 ? -1.281 -14.563 7.618 1.00 86.44 368 GLY A CA 1
ATOM 3096 C C . GLY A 1 368 ? -0.108 -14.962 6.724 1.00 86.44 368 GLY A C 1
ATOM 3097 O O . GLY A 1 368 ? 0.979 -15.261 7.213 1.00 86.44 368 GLY A O 1
ATOM 3098 N N . ALA A 1 369 ? -0.269 -14.870 5.404 1.00 82.62 369 ALA A N 1
ATOM 3099 C CA . ALA A 1 369 ? 0.839 -15.028 4.467 1.00 82.62 369 ALA A CA 1
ATOM 3100 C C . ALA A 1 369 ? 1.470 -13.668 4.124 1.00 82.62 369 ALA A C 1
ATOM 3102 O O . ALA A 1 369 ? 0.815 -12.745 3.613 1.00 82.62 369 ALA A O 1
ATOM 3103 N N . THR A 1 370 ? 2.778 -13.552 4.363 1.00 75.31 370 THR A N 1
ATOM 3104 C CA . THR A 1 370 ? 3.608 -12.433 3.888 1.00 75.31 370 THR A CA 1
ATOM 3105 C C . THR A 1 370 ? 4.287 -12.817 2.563 1.00 75.31 370 THR A C 1
ATOM 3107 O O . THR A 1 370 ? 4.459 -14.000 2.281 1.00 75.31 370 THR A O 1
ATOM 3110 N N . SER A 1 371 ? 4.562 -11.843 1.679 1.00 55.91 371 SER A N 1
ATOM 3111 C CA . SER A 1 371 ? 5.095 -12.114 0.327 1.00 55.91 371 SER A CA 1
ATOM 3112 C C . SER A 1 371 ? 6.603 -12.261 0.290 1.00 55.91 371 SER A C 1
ATOM 3114 O O . SER A 1 371 ? 7.224 -11.344 0.881 1.00 55.91 371 SER A O 1
#

pLDDT: mean 77.23, std 21.84, range [22.59, 96.88]